Protein 3FED (pdb70)

Secondary structure (DSSP, 8-state):
-HHHHHHHH--HHHHHHHHHHHSSS---TTSHHHHHHHHHHHHHHHHHT-SEEEEEEEEEEEEE--TTS--EEEEE-TTS-EEEE---PPTT-TT---PPPS--TTPPPB--EE-EEE-TT--HHHHHHHHHTS----TTPEEEEE-BSB-HHHHHHHHHHTT-SEEEEE--HHHH--TT-PBTTTSSBPPTT----------TT--STT-TTS---TT-----GGG-TT--SS-EEEE-HHHHHHHHHTB-BSPPSSGGG--SSSS----BSSB------EEEEEB--EEEEEEEEEEEEEE--SSEEEEEEEEEEE---SSS-TTTTHHHHHHHHHHHHHHHHHHHTT---SEEEEEEEES-GGGTSHHHHHHHHHHHHHHHHHEEEEEE-S-SBS-SSEEEEEE-GGGHHHHHHHHTTSB--STT-TTSBHHHHHHHHSEETTEEEEE-EEPP-SSSTTHIIIIIT---EEEEEEE--TTT--SSS-TTTTSTT--HHHIIIII-TT-HHHHHHHHHHHHHHHHHHH-SS----HHHHHHHHHHHHHHHHHHHGGGHHHHHHHT---HHHHHHHHHHHHHHHHHHHHHTT--TT-HHHHHHHHHHHHHHHHHTB-TT-BTTBTT--BSSEEEETTEEEEEEESHHHHHHHTTGGG-S-HHHHHHHHHHHHHHHHHHHHHHHHHH---

Structure (mmCIF, N/CA/C/O backbone):
data_3FED
#
_entry.id   3FED
#
_cell.length_a   122.731
_cell.length_b   104.086
_cell.length_c   77.634
_cell.angle_alpha   90.00
_cell.angle_beta   108.19
_cell.angle_gamma   90.00
#
_symmetry.space_group_name_H-M   'C 1 2 1'
#
loop_
_entity.id
_entity.type
_entity.pdbx_description
1 polymer 'Glutamate carboxypeptidase III'
2 branched 2-acetamido-2-deoxy-beta-D-glucopyranose-(1-4)-2-acetamido-2-deoxy-beta-D-glucopyranose
3 non-polymer 2-acetamido-2-deoxy-beta-D-glucopyranose
4 non-polymer 'ZINC ION'
5 non-polymer 'CHLORIDE ION'
6 non-polymer 'CALCIUM ION'
7 non-polymer '(2S)-2-{[(S)-[(3S)-3-amino-3-carboxypropyl](hydroxy)phosphoryl]methyl}pentanedioic acid'
8 water water
#
loop_
_atom_site.group_PDB
_atom_site.id
_atom_site.type_symbol
_atom_site.label_atom_id
_atom_site.label_alt_id
_atom_site.label_comp_id
_atom_site.label_asym_id
_atom_site.label_entity_id
_atom_site.label_seq_id
_atom_site.pdbx_PDB_ins_code
_atom_site.Cartn_x
_atom_site.Cartn_y
_atom_site.Cartn_z
_atom_site.occupancy
_atom_site.B_iso_or_equiv
_atom_site.auth_seq_id
_atom_site.auth_comp_id
_atom_site.auth_asym_id
_atom_site.auth_atom_id
_atom_site.pdbx_PDB_model_num
ATOM 1 N N . SER A 1 13 ? 22.993 79.981 13.955 1.00 26.58 46 SER A N 1
ATOM 2 C CA . SER A 1 13 ? 21.749 79.340 13.431 1.00 22.22 46 SER A CA 1
ATOM 3 C C . SER A 1 13 ? 21.016 78.530 14.517 1.00 20.83 46 SER A C 1
ATOM 4 O O . SER A 1 13 ? 21.551 78.231 15.582 1.00 20.09 46 SER A O 1
ATOM 7 N N . ILE A 1 14 ? 19.764 78.199 14.245 1.00 19.59 47 ILE A N 1
ATOM 8 C CA . ILE A 1 14 ? 18.987 77.375 15.178 1.00 18.22 47 ILE A CA 1
ATOM 9 C C . ILE A 1 14 ? 19.661 75.984 15.280 1.00 16.67 47 ILE A C 1
ATOM 10 O O . ILE A 1 14 ? 19.746 75.385 16.373 1.00 15.99 47 ILE A O 1
ATOM 15 N N . ARG A 1 15 ? 20.158 75.446 14.154 1.00 16.32 48 ARG A N 1
ATOM 16 C CA . ARG A 1 15 ? 20.779 74.142 14.225 1.00 16.59 48 ARG A CA 1
ATOM 17 C C . ARG A 1 15 ? 22.000 74.204 15.156 1.00 15.50 48 ARG A C 1
ATOM 18 O O . ARG A 1 15 ? 22.247 73.257 15.929 1.00 15.79 48 ARG A O 1
ATOM 26 N N . TRP A 1 16 ? 22.796 75.276 15.081 1.00 16.41 49 TRP A N 1
ATOM 27 C CA . TRP A 1 16 ? 23.927 75.355 15.943 1.00 16.51 49 TRP A CA 1
ATOM 28 C C . TRP A 1 16 ? 23.497 75.458 17.409 1.00 16.41 49 TRP A C 1
ATOM 29 O O . TRP A 1 16 ? 24.162 74.885 18.297 1.00 17.41 49 TRP A O 1
ATOM 40 N N . LYS A 1 17 ? 22.425 76.200 17.696 1.00 16.09 50 LYS A N 1
ATOM 41 C CA . LYS A 1 17 ? 21.902 76.246 19.072 1.00 16.54 50 LYS A CA 1
ATOM 42 C C . LYS A 1 17 ? 21.470 74.849 19.560 1.00 15.50 50 LYS A C 1
ATOM 43 O O . LYS A 1 17 ? 21.727 74.481 20.720 1.00 17.13 50 LYS A O 1
ATOM 49 N N . LEU A 1 18 ? 20.829 74.083 18.697 1.00 13.66 51 LEU A N 1
ATOM 50 C CA . LEU A 1 18 ? 20.401 72.734 19.088 1.00 13.92 51 LEU A CA 1
ATOM 51 C C . LEU A 1 18 ? 21.634 71.871 19.441 1.00 13.73 51 LEU A C 1
ATOM 52 O O . LEU A 1 18 ? 21.654 71.188 20.469 1.00 14.73 51 LEU A O 1
ATOM 57 N N . VAL A 1 19 ? 22.623 71.870 18.561 1.00 13.52 52 VAL A N 1
ATOM 58 C CA . VAL A 1 19 ? 23.813 71.025 18.705 1.00 14.57 52 VAL A CA 1
ATOM 59 C C . VAL A 1 19 ? 24.665 71.474 19.898 1.00 15.29 52 VAL A C 1
ATOM 60 O O . VAL A 1 19 ? 25.103 70.642 20.720 1.00 15.31 52 VAL A O 1
ATOM 64 N N . SER A 1 20 ? 24.861 72.781 20.040 1.00 15.11 53 SER A N 1
ATOM 65 C CA A SER A 1 20 ? 25.784 73.261 21.069 0.70 14.93 53 SER A CA 1
ATOM 66 C CA B SER A 1 20 ? 25.765 73.296 21.067 0.30 15.16 53 SER A CA 1
ATOM 67 C C . SER A 1 20 ? 25.182 73.208 22.464 1.00 14.85 53 SER A C 1
ATOM 68 O O . SER A 1 20 ? 25.931 73.180 23.450 1.00 16.41 53 SER A O 1
ATOM 73 N N . GLU A 1 21 ? 23.854 73.119 22.570 1.00 14.25 54 GLU A N 1
ATOM 74 C CA A GLU A 1 21 ? 23.206 73.010 23.869 0.80 15.14 54 GLU A CA 1
ATOM 75 C CA B GLU A 1 21 ? 23.186 73.004 23.861 0.20 14.78 54 GLU A CA 1
ATOM 76 C C . GLU A 1 21 ? 23.394 71.619 24.468 1.00 14.62 54 GLU A C 1
ATOM 77 O O . GLU A 1 21 ? 23.355 71.458 25.693 1.00 15.02 54 GLU A O 1
ATOM 88 N N . MET A 1 22 ? 23.579 70.605 23.611 1.00 13.98 55 MET A N 1
ATOM 89 C CA . MET A 1 22 ? 23.785 69.246 24.104 1.00 13.17 55 MET A CA 1
ATOM 90 C C . MET A 1 22 ? 25.103 69.118 24.863 1.00 13.97 55 MET A C 1
ATOM 91 O O . MET A 1 22 ? 26.106 69.687 24.418 1.00 15.72 55 MET A O 1
ATOM 96 N N . LYS A 1 23 ? 25.124 68.379 25.985 1.00 13.21 56 LYS A N 1
ATOM 97 C CA . LYS A 1 23 ? 26.339 68.282 26.786 1.00 13.64 56 LYS A CA 1
ATOM 98 C C . LYS A 1 23 ? 26.677 66.839 27.105 1.00 12.73 56 LYS A C 1
ATOM 99 O O . LYS A 1 23 ? 25.799 66.050 27.483 1.00 13.43 56 LYS A O 1
ATOM 105 N N . ALA A 1 24 ? 27.969 66.512 27.014 1.00 13.33 57 ALA A N 1
ATOM 106 C CA . ALA A 1 24 ? 28.458 65.204 27.399 1.00 13.45 57 ALA A CA 1
ATOM 107 C C . ALA A 1 24 ? 28.041 64.863 28.827 1.00 13.30 57 ALA A C 1
ATOM 108 O O . ALA A 1 24 ? 27.659 63.723 29.100 1.00 14.07 57 ALA A O 1
ATOM 110 N N . GLU A 1 25 ? 28.158 65.829 29.760 1.00 13.86 58 GLU A N 1
ATOM 111 C CA . GLU A 1 25 ? 27.868 65.508 31.172 1.00 14.75 58 GLU A CA 1
ATOM 112 C C . GLU A 1 25 ? 26.407 65.145 31.356 1.00 14.45 58 GLU A C 1
ATOM 113 O O . GLU A 1 25 ? 26.078 64.356 32.244 1.00 14.63 58 GLU A O 1
ATOM 119 N N . ASN A 1 26 ? 25.512 65.737 30.544 1.00 13.81 59 ASN A N 1
ATOM 120 C CA . ASN A 1 26 ? 24.117 65.377 30.658 1.00 13.25 59 ASN A CA 1
ATOM 121 C C . ASN A 1 26 ? 23.838 63.980 30.144 1.00 12.16 59 ASN A C 1
ATOM 122 O O . ASN A 1 26 ? 23.024 63.256 30.737 1.00 13.26 59 ASN A O 1
ATOM 127 N N . ILE A 1 27 ? 24.469 63.590 29.024 1.00 12.04 60 ILE A N 1
ATOM 128 C CA . ILE A 1 27 ? 24.336 62.216 28.539 1.00 12.20 60 ILE A CA 1
ATOM 129 C C .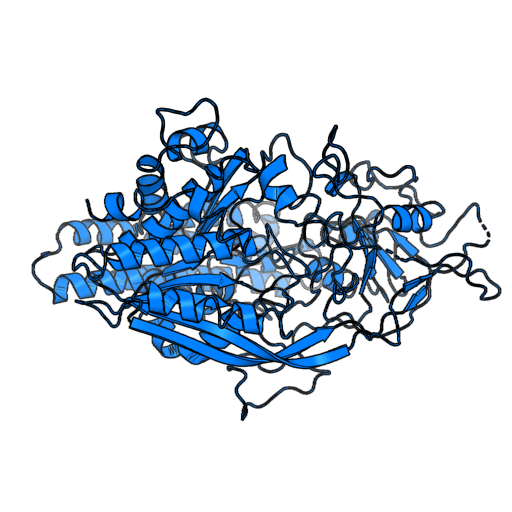 ILE A 1 27 ? 24.842 61.253 29.627 1.00 11.97 60 ILE A C 1
ATOM 130 O O . ILE A 1 27 ? 24.195 60.229 29.908 1.00 12.49 60 ILE A O 1
ATOM 135 N N . LYS A 1 28 ? 25.949 61.588 30.305 1.00 12.29 61 LYS A N 1
ATOM 136 C CA A LYS A 1 28 ? 26.498 60.712 31.308 0.70 12.29 61 LYS A CA 1
ATOM 137 C CA B LYS A 1 28 ? 26.510 60.722 31.336 0.30 12.59 61 LYS A CA 1
ATOM 138 C C . LYS A 1 28 ? 25.525 60.580 32.486 1.00 11.87 61 LYS A C 1
ATOM 139 O O . LYS A 1 28 ? 25.263 59.474 32.982 1.00 13.08 61 LYS A O 1
ATOM 150 N N . SER A 1 29 ? 24.937 61.684 32.910 1.00 12.69 62 SER A N 1
ATOM 151 C CA A SER A 1 29 ? 23.999 61.640 34.021 0.70 14.48 62 SER A CA 1
ATOM 152 C CA B SER A 1 29 ? 23.988 61.665 34.018 0.30 13.30 62 SER A CA 1
ATOM 153 C C . SER A 1 29 ? 22.751 60.844 33.673 1.00 12.99 62 SER A C 1
ATOM 154 O O . SER A 1 29 ? 22.237 60.059 34.480 1.00 12.80 62 SER A O 1
ATOM 159 N N . PHE A 1 30 ? 22.216 61.058 32.454 1.00 12.59 63 PHE A N 1
ATOM 160 C CA . PHE A 1 30 ? 21.071 60.220 32.043 1.00 11.90 63 PHE A CA 1
ATOM 161 C C . PHE A 1 30 ? 21.472 58.753 32.043 1.00 12.35 63 PHE A C 1
ATOM 162 O O . PHE A 1 30 ? 20.724 57.919 32.552 1.00 12.76 63 PHE A O 1
ATOM 170 N N . LEU A 1 31 ? 22.629 58.417 31.457 1.00 12.05 64 LEU A N 1
ATOM 171 C CA . LEU A 1 31 ? 22.993 57.004 31.344 1.00 11.66 64 LEU A CA 1
ATOM 172 C C . LEU A 1 31 ? 23.103 56.391 32.750 1.00 12.15 64 LEU A C 1
ATOM 173 O O . LEU A 1 31 ? 22.607 55.277 32.981 1.00 12.79 64 LEU A O 1
ATOM 178 N N . ARG A 1 32 ? 23.738 57.084 33.702 1.00 12.29 65 ARG A N 1
ATOM 179 C CA . ARG A 1 32 ? 23.877 56.494 35.024 1.00 12.74 65 ARG A CA 1
ATOM 180 C C . ARG A 1 32 ? 22.480 56.271 35.618 1.00 12.80 65 ARG A C 1
ATOM 181 O O . ARG A 1 32 ? 22.250 55.257 36.260 1.00 13.64 65 ARG A O 1
ATOM 189 N N . SER A 1 33 ? 21.551 57.217 35.403 1.00 13.21 66 SER A N 1
ATOM 190 C CA . SER A 1 33 ? 20.239 57.111 36.040 1.00 12.99 66 SER A CA 1
ATOM 191 C C . SER A 1 33 ? 19.382 55.985 35.484 1.00 14.00 66 SER A C 1
ATOM 192 O O . SER A 1 33 ? 18.467 55.562 36.154 1.00 15.61 66 SER A O 1
ATOM 195 N N A PHE A 1 34 ? 19.698 55.505 34.286 0.70 12.92 67 PHE A N 1
ATOM 196 N N B PHE A 1 34 ? 19.631 55.562 34.238 0.30 13.29 67 PHE A N 1
ATOM 197 C CA A PHE A 1 34 ? 18.851 54.508 33.618 0.70 13.16 67 PHE A CA 1
ATOM 198 C CA B PHE A 1 34 ? 18.820 54.516 33.564 0.30 13.04 67 PHE A CA 1
ATOM 199 C C A PHE A 1 34 ? 19.417 53.094 33.672 0.70 12.94 67 PHE A C 1
ATOM 200 C C B PHE A 1 34 ? 19.518 53.144 33.514 0.30 12.60 67 PHE A C 1
ATOM 201 O O A PHE A 1 34 ? 18.744 52.141 33.222 0.70 13.41 67 PHE A O 1
ATOM 202 O O B PHE A 1 34 ? 19.054 52.258 32.783 0.30 12.70 67 PHE A O 1
ATOM 217 N N . THR A 1 35 ? 20.613 52.957 34.262 1.00 12.28 68 THR A N 1
ATOM 218 C CA . THR A 1 35 ? 21.366 51.701 34.189 1.00 12.38 68 THR A CA 1
ATOM 219 C C . THR A 1 35 ? 21.616 51.097 35.579 1.00 13.64 68 THR A C 1
ATOM 220 O O . THR A 1 35 ? 22.458 50.194 35.711 1.00 15.15 68 THR A O 1
ATOM 224 N N . LYS A 1 36 ? 20.902 51.556 36.603 1.00 14.36 69 LYS A N 1
ATOM 225 C CA . LYS A 1 36 ? 21.137 50.978 37.943 1.00 14.35 69 LYS A CA 1
ATOM 226 C C . LYS A 1 36 ? 20.535 49.605 38.163 1.00 14.62 69 LYS A C 1
ATOM 227 O O . LYS A 1 36 ? 21.018 48.835 38.986 1.00 15.26 69 LYS A O 1
ATOM 233 N N . LEU A 1 37 ? 19.493 49.296 37.403 1.00 13.93 70 LEU A N 1
ATOM 234 C CA . LEU A 1 37 ? 18.731 48.059 37.584 1.00 14.68 70 LEU A CA 1
ATOM 235 C C . LEU A 1 37 ? 18.462 47.472 36.217 1.00 14.86 70 LEU A C 1
ATOM 236 O O . LEU A 1 37 ? 18.406 48.216 35.219 1.00 14.77 70 LEU A O 1
ATOM 241 N N . PRO A 1 38 ? 18.243 46.160 36.133 1.00 15.14 71 PRO A N 1
ATOM 242 C CA . PRO A 1 38 ? 17.822 45.569 34.845 1.00 15.81 71 PRO A CA 1
ATOM 243 C C . PRO A 1 38 ? 16.508 46.135 34.395 1.00 15.03 71 PRO A C 1
ATOM 244 O O . PRO A 1 38 ? 15.652 46.442 35.212 1.00 16.78 71 PRO A O 1
ATOM 248 N N . HIS A 1 39 ? 16.317 46.220 33.088 1.00 13.33 72 HIS A N 1
ATOM 249 C CA . HIS A 1 39 ? 15.071 46.762 32.535 1.00 13.32 72 HIS A CA 1
ATOM 250 C C . HIS A 1 39 ? 14.625 45.946 31.307 1.00 12.12 72 HIS A C 1
ATOM 251 O O . HIS A 1 39 ? 14.479 46.463 30.193 1.00 12.59 72 HIS A O 1
ATOM 258 N N . LEU A 1 40 ? 14.356 44.685 31.581 1.00 12.03 73 LEU A N 1
ATOM 259 C CA . LEU A 1 40 ? 13.843 43.705 30.613 1.00 11.42 73 LEU A CA 1
ATOM 260 C C . LEU A 1 40 ? 12.430 44.047 30.182 1.00 11.29 73 LEU A C 1
ATOM 261 O O . LEU A 1 40 ? 11.585 44.422 31.021 1.00 12.03 73 LEU A O 1
ATOM 266 N N . ALA A 1 41 ? 12.097 43.882 28.909 1.00 10.86 74 ALA A N 1
ATOM 267 C CA . ALA A 1 41 ? 10.750 44.141 28.466 1.00 11.43 74 ALA A CA 1
ATOM 268 C C . ALA A 1 41 ? 9.744 43.341 29.241 1.00 12.40 74 ALA A C 1
ATOM 269 O O . ALA A 1 41 ? 9.945 42.141 29.514 1.00 12.90 74 ALA A O 1
ATOM 271 N N . GLY A 1 42 ? 8.617 43.978 29.549 1.00 13.20 75 GLY A N 1
ATOM 272 C CA . GLY A 1 42 ? 7.493 43.343 30.209 1.00 14.62 75 GLY A CA 1
ATOM 273 C C . GLY A 1 42 ? 7.634 43.296 31.724 1.00 14.86 75 GLY A C 1
ATOM 274 O O . GLY A 1 42 ? 6.747 42.778 32.411 1.00 19.72 75 GLY A O 1
ATOM 275 N N . THR A 1 43 ? 8.717 43.844 32.278 1.00 13.46 76 THR A N 1
ATOM 276 C CA . THR A 1 43 ? 8.953 43.852 33.709 1.00 13.97 76 THR A CA 1
ATOM 277 C C . THR A 1 43 ? 8.635 45.207 34.297 1.00 13.28 76 THR A C 1
ATOM 278 O O . THR A 1 43 ? 8.581 46.231 33.617 1.00 13.85 76 THR A O 1
ATOM 282 N N . GLU A 1 44 ? 8.398 45.223 35.610 1.00 14.48 77 GLU A N 1
ATOM 283 C CA . GLU A 1 44 ? 8.037 46.463 36.280 1.00 14.51 77 GLU A CA 1
ATOM 284 C C . GLU A 1 44 ? 9.101 47.547 36.095 1.00 14.20 77 GLU A C 1
ATOM 285 O O . GLU A 1 44 ? 8.748 48.689 35.831 1.00 13.45 77 GLU A O 1
ATOM 291 N N . GLN A 1 45 ? 10.387 47.202 36.152 1.00 14.10 78 GLN A N 1
ATOM 292 C CA A GLN A 1 45 ? 11.390 48.260 36.030 0.70 13.26 78 GLN A CA 1
ATOM 293 C CA B GLN A 1 45 ? 11.448 48.172 35.988 0.30 13.28 78 GLN A CA 1
ATOM 294 C C . GLN A 1 45 ? 11.361 48.922 34.662 1.00 12.74 78 GLN A C 1
ATOM 295 O O . GLN A 1 45 ? 11.606 50.136 34.601 1.00 13.05 78 GLN A O 1
ATOM 306 N N . ASN A 1 46 ? 11.077 48.184 33.582 1.00 12.31 79 ASN A N 1
ATOM 307 C CA . ASN A 1 46 ? 11.058 48.861 32.297 1.00 12.15 79 ASN A CA 1
ATOM 308 C C . ASN A 1 46 ? 9.797 49.710 32.134 1.00 12.64 79 ASN A C 1
ATOM 309 O O . ASN A 1 46 ? 9.818 50.674 31.353 1.00 13.62 79 ASN A O 1
ATOM 314 N N . PHE A 1 47 ? 8.715 49.421 32.845 1.00 12.44 80 PHE A N 1
ATOM 315 C CA . PHE A 1 47 ? 7.558 50.323 32.904 1.00 12.24 80 PHE A CA 1
ATOM 316 C C . PHE A 1 47 ? 7.908 51.577 33.687 1.00 12.23 80 PHE A C 1
ATOM 317 O O . PHE A 1 47 ? 7.573 52.707 33.290 1.00 12.79 80 PHE A O 1
ATOM 325 N N . LEU A 1 48 ? 8.580 51.412 34.827 1.00 12.61 81 LEU A N 1
ATOM 326 C CA . LEU A 1 48 ? 9.006 52.590 35.575 1.00 12.74 81 LEU A CA 1
ATOM 327 C C . LEU A 1 48 ? 9.941 53.478 34.767 1.00 12.11 81 LEU A C 1
ATOM 328 O O . LEU A 1 48 ? 9.855 54.704 34.835 1.00 12.75 81 LEU A O 1
ATOM 333 N N . LEU A 1 49 ? 10.796 52.888 33.940 1.00 12.66 82 LEU A N 1
ATOM 334 C CA . LEU A 1 49 ? 11.658 53.701 33.109 1.00 11.74 82 LEU A CA 1
ATOM 335 C C . LEU A 1 49 ? 10.844 54.423 32.040 1.00 11.63 82 LEU A C 1
ATOM 336 O O . LEU A 1 49 ? 11.128 55.602 31.734 1.00 11.88 82 LEU A O 1
ATOM 345 N N . ALA A 1 50 ? 9.783 53.803 31.511 1.00 11.12 83 ALA A N 1
ATOM 346 C CA . ALA A 1 50 ? 8.904 54.525 30.586 1.00 11.22 83 ALA A CA 1
ATOM 347 C C . ALA A 1 50 ? 8.286 55.724 31.239 1.00 11.44 83 ALA A C 1
ATOM 348 O O . ALA A 1 50 ? 8.217 56.806 30.633 1.00 11.92 83 ALA A O 1
ATOM 350 N N A LYS A 1 51 ? 7.755 55.569 32.461 0.50 11.54 84 LYS A N 1
ATOM 351 N N B LYS A 1 51 ? 7.867 55.552 32.505 0.50 11.59 84 LYS A N 1
ATOM 352 C CA A LYS A 1 51 ? 7.080 56.723 33.086 0.50 10.85 84 LYS A CA 1
ATOM 353 C CA B LYS A 1 51 ? 7.316 56.672 33.280 0.50 11.21 84 LYS A CA 1
ATOM 354 C C A LYS A 1 51 ? 8.062 57.840 33.379 0.50 10.95 84 LYS A C 1
ATOM 355 C C B LYS A 1 51 ? 8.347 57.781 33.503 0.50 11.20 84 LYS A C 1
ATOM 356 O O A LYS A 1 51 ? 7.689 59.012 33.308 0.50 11.64 84 LYS A O 1
ATOM 357 O O B LYS A 1 51 ? 8.004 58.959 33.453 0.50 11.04 84 LYS A O 1
ATOM 368 N N A LYS A 1 52 ? 9.292 57.477 33.745 0.50 10.79 85 LYS A N 1
ATOM 369 N N B LYS A 1 52 ? 9.593 57.417 33.801 0.50 10.96 85 LYS A N 1
ATOM 370 C CA A LYS A 1 52 ? 10.357 58.451 33.969 0.50 10.91 85 LYS A CA 1
ATOM 371 C CA B LYS A 1 52 ? 10.641 58.426 33.971 0.50 11.06 85 LYS A CA 1
ATOM 372 C C A LYS A 1 52 ? 10.666 59.243 32.691 0.50 11.16 85 LYS A C 1
ATOM 373 C C B LYS A 1 52 ? 10.851 59.231 32.695 0.50 11.35 85 LYS A C 1
ATOM 374 O O A LYS A 1 52 ? 10.704 60.484 32.701 0.50 11.90 85 LYS A O 1
ATOM 375 O O B LYS A 1 52 ? 11.007 60.448 32.696 0.50 11.04 85 LYS A O 1
ATOM 386 N N . ILE A 1 53 ? 10.860 58.530 31.562 1.00 11.45 86 ILE A N 1
ATOM 387 C CA . ILE A 1 53 ? 11.067 59.208 30.269 1.00 11.59 86 ILE A CA 1
ATOM 388 C C . ILE A 1 53 ? 9.884 60.120 29.968 1.00 11.18 86 ILE A C 1
ATOM 389 O O . ILE A 1 53 ? 10.075 61.249 29.520 1.00 11.42 86 ILE A O 1
ATOM 394 N N . GLN A 1 54 ? 8.655 59.655 30.205 1.00 11.33 87 GLN A N 1
ATOM 395 C CA . GLN A 1 54 ? 7.476 60.476 29.959 1.00 11.34 87 GLN A CA 1
ATOM 396 C C . GLN A 1 54 ? 7.515 61.761 30.799 1.00 11.11 87 GLN A C 1
ATOM 397 O O . GLN A 1 54 ? 7.204 62.854 30.292 1.00 11.82 87 GLN A O 1
ATOM 403 N N . THR A 1 55 ? 7.803 61.609 32.101 1.00 11.39 88 THR A N 1
ATOM 404 C CA . THR A 1 55 ? 7.869 62.788 32.994 1.00 11.78 88 THR A CA 1
ATOM 405 C C . THR A 1 55 ? 8.913 63.773 32.463 1.00 11.23 88 THR A C 1
ATOM 406 O O . THR A 1 55 ? 8.689 64.994 32.429 1.00 11.48 88 THR A O 1
ATOM 410 N N . GLN A 1 56 ? 10.070 63.242 32.048 1.00 11.08 89 GLN A N 1
ATOM 411 C CA . GLN A 1 56 ? 11.106 64.117 31.518 1.00 10.72 89 GLN A CA 1
ATOM 412 C C . GLN A 1 56 ? 10.670 64.835 30.248 1.00 10.70 89 GLN A C 1
ATOM 413 O O . GLN A 1 56 ? 10.905 66.042 30.110 1.00 11.23 89 GLN A O 1
ATOM 419 N N . TRP A 1 57 ? 10.023 64.139 29.300 1.00 10.88 90 TRP A N 1
ATOM 420 C CA . TRP A 1 57 ? 9.566 64.831 28.092 1.00 10.54 90 TRP A CA 1
ATOM 421 C C . TRP A 1 57 ? 8.573 65.922 28.404 1.00 10.92 90 TRP A C 1
ATOM 422 O O . TRP A 1 57 ? 8.606 66.986 27.765 1.00 11.70 90 TRP A O 1
ATOM 433 N N . LYS A 1 58 ? 7.698 65.710 29.375 1.00 11.80 91 LYS A N 1
ATOM 434 C CA . LYS A 1 58 ? 6.775 66.784 29.741 1.00 12.49 91 LYS A CA 1
ATOM 435 C C . LYS A 1 58 ? 7.541 67.971 30.315 1.00 11.97 91 LYS A C 1
ATOM 436 O O . LYS A 1 58 ? 7.242 69.129 29.979 1.00 14.00 91 LYS A O 1
ATOM 442 N N . LYS A 1 59 ? 8.534 67.714 31.164 1.00 12.36 92 LYS A N 1
ATOM 443 C CA . LYS A 1 59 ? 9.356 68.816 31.731 1.00 13.86 92 LYS A CA 1
ATOM 444 C C . LYS A 1 59 ? 10.082 69.575 30.649 1.00 13.54 92 LYS A C 1
ATOM 445 O O . LYS A 1 59 ? 10.267 70.800 30.707 1.00 15.91 92 LYS A O 1
ATOM 451 N N . PHE A 1 60 ? 10.586 68.848 29.643 1.00 13.26 93 PHE A N 1
ATOM 452 C CA . PHE A 1 60 ? 11.303 69.483 28.531 1.00 13.75 93 PHE A CA 1
ATOM 453 C C . PHE A 1 60 ? 10.418 70.413 27.708 1.00 15.12 93 PHE A C 1
ATOM 454 O O . PHE A 1 60 ? 10.959 71.258 26.997 1.00 18.01 93 PHE A O 1
ATOM 462 N N . GLY A 1 61 ? 9.100 70.203 27.736 1.00 14.58 94 GLY A N 1
ATOM 463 C CA . GLY A 1 61 ? 8.148 71.058 27.066 1.00 15.94 94 GLY A CA 1
ATOM 464 C C . GLY A 1 61 ? 7.590 70.432 25.798 1.00 14.94 94 GLY A C 1
ATOM 465 O O . GLY A 1 61 ? 7.029 71.159 24.943 1.00 15.78 94 GLY A O 1
ATOM 466 N N . LEU A 1 62 ? 7.702 69.116 25.641 1.00 14.49 95 LEU A N 1
ATOM 467 C CA . LEU A 1 62 ? 7.014 68.512 24.477 1.00 13.97 95 LEU A CA 1
ATOM 468 C C . LEU A 1 62 ? 5.511 68.755 24.548 1.00 14.35 95 LEU A C 1
ATOM 469 O O . LEU A 1 62 ? 4.935 68.885 25.647 1.00 15.05 95 LEU A O 1
ATOM 478 N N . ASP A 1 63 ? 4.845 68.770 23.402 1.00 13.68 96 ASP A N 1
ATOM 479 C CA . ASP A 1 63 ? 3.409 68.997 23.383 1.00 15.07 96 ASP A CA 1
ATOM 480 C C . ASP A 1 63 ? 2.617 67.838 23.955 1.00 14.83 96 ASP A C 1
ATOM 481 O O . ASP A 1 63 ? 1.529 68.039 24.491 1.00 17.20 96 ASP A O 1
ATOM 486 N N . SER A 1 64 ? 3.147 66.618 23.839 1.00 14.08 97 SER A N 1
ATOM 487 C CA . SER A 1 64 ? 2.503 65.435 24.364 1.00 13.93 97 SER A CA 1
ATOM 488 C C . SER A 1 64 ? 3.566 64.433 24.701 1.00 12.97 97 SER A C 1
ATOM 489 O O . SER A 1 64 ? 4.664 64.472 24.132 1.00 13.35 97 SER A O 1
ATOM 492 N N . ALA A 1 65 ? 3.204 63.527 25.595 1.00 12.93 98 ALA A N 1
ATOM 493 C CA . ALA A 1 65 ? 4.074 62.387 25.952 1.00 12.18 98 ALA A CA 1
ATOM 494 C C . ALA A 1 65 ? 3.185 61.350 26.586 1.00 12.35 98 ALA A C 1
ATOM 495 O O . ALA A 1 65 ? 2.723 61.530 27.727 1.00 13.63 98 ALA A O 1
ATOM 497 N N . LYS A 1 66 ? 2.842 60.309 25.810 1.00 12.04 99 LYS A N 1
ATOM 498 C CA . LYS A 1 66 ? 1.825 59.331 26.224 1.00 12.42 99 LYS A CA 1
ATOM 499 C C . LYS A 1 66 ? 2.397 57.933 26.228 1.00 12.00 99 LYS A C 1
ATOM 500 O O . LYS A 1 66 ? 3.286 57.623 25.454 1.00 13.38 99 LYS A O 1
ATOM 510 N N . LEU A 1 67 ? 1.922 57.080 27.116 1.00 12.11 100 LEU A N 1
ATOM 511 C CA . LEU A 1 67 ? 2.243 55.674 27.038 1.00 12.34 100 LEU A CA 1
ATOM 512 C C . LEU A 1 67 ? 1.256 54.997 26.105 1.00 13.18 100 LEU A C 1
ATOM 513 O O . LEU A 1 67 ? 0.040 55.198 26.226 1.00 16.93 100 LEU A O 1
ATOM 522 N N . VAL A 1 68 ? 1.779 54.183 25.197 1.00 12.13 101 VAL A N 1
ATOM 523 C CA . VAL A 1 68 ? 0.925 53.456 24.212 1.00 12.68 101 VAL A CA 1
ATOM 524 C C . VAL A 1 68 ? 1.260 52.002 24.404 1.00 12.17 101 VAL A C 1
ATOM 525 O O . VAL A 1 68 ? 2.432 51.604 24.274 1.00 14.04 101 VAL A O 1
ATOM 529 N N . HIS A 1 69 ? 0.279 51.183 24.805 1.00 12.20 102 HIS A N 1
ATOM 530 C CA . HIS A 1 69 ? 0.567 49.783 25.157 1.00 12.17 102 HIS A CA 1
ATOM 531 C C . HIS A 1 69 ? 0.049 48.800 24.132 1.00 11.83 102 HIS A C 1
ATOM 532 O O . HIS A 1 69 ? -0.881 49.085 23.349 1.00 12.57 102 HIS A O 1
ATOM 539 N N . TYR A 1 70 ? 0.685 47.616 24.130 1.00 11.70 103 TYR A N 1
ATOM 540 C CA . TYR A 1 70 ? 0.233 46.480 23.329 1.00 11.50 103 TYR A CA 1
ATOM 541 C C . TYR A 1 70 ? 0.409 45.243 24.177 1.00 11.31 103 TYR A C 1
ATOM 542 O O . TYR A 1 70 ? 1.188 45.242 25.129 1.00 12.26 103 TYR A O 1
ATOM 551 N N . ASP A 1 71 ? -0.305 44.168 23.846 1.00 11.19 104 ASP A N 1
ATOM 552 C CA . ASP A 1 71 ? -0.164 42.861 24.596 1.00 11.39 104 ASP A CA 1
ATOM 553 C C . ASP A 1 71 ? 0.403 41.850 23.619 1.00 9.88 104 ASP A C 1
ATOM 554 O O . ASP A 1 71 ? -0.317 41.432 22.700 1.00 11.03 104 ASP A O 1
ATOM 559 N N . VAL A 1 72 ? 1.687 41.512 23.783 1.00 10.74 105 VAL A N 1
ATOM 560 C CA . VAL A 1 72 ? 2.408 40.761 22.756 1.00 9.71 105 VAL A CA 1
ATOM 561 C C . VAL A 1 72 ? 3.013 39.504 23.387 1.00 10.14 105 VAL A C 1
ATOM 562 O O . VAL A 1 72 ? 3.170 39.433 24.605 1.00 11.09 105 VAL A O 1
ATOM 566 N N . LEU A 1 73 ? 3.321 38.529 22.534 1.00 10.24 106 LEU A N 1
ATOM 567 C CA . LEU A 1 73 ? 3.950 37.308 23.075 1.00 11.00 106 LEU A CA 1
ATOM 568 C C . LEU A 1 73 ? 5.417 37.578 23.452 1.00 11.04 106 LEU A C 1
ATOM 569 O O . LEU A 1 73 ? 6.200 37.949 22.584 1.00 11.64 106 LEU A O 1
ATOM 574 N N . LEU A 1 74 ? 5.773 37.382 24.736 1.00 11.09 107 LEU A N 1
ATOM 575 C CA . LEU A 1 74 ? 7.146 37.427 25.200 1.00 10.86 107 LEU A CA 1
ATOM 576 C C . LEU A 1 74 ? 7.548 36.049 25.702 1.00 10.78 107 LEU A C 1
ATOM 577 O O . LEU A 1 74 ? 6.723 35.143 25.735 1.00 13.02 107 LEU A O 1
ATOM 582 N N . SER A 1 75 ? 8.782 35.898 26.109 1.00 11.74 108 SER A N 1
ATOM 583 C CA . SER A 1 75 ? 9.322 34.579 26.492 1.00 10.95 108 SER A CA 1
ATOM 584 C C . SER A 1 75 ? 10.303 34.773 27.620 1.00 11.14 108 SER A C 1
ATOM 585 O O . SER A 1 75 ? 11.141 35.668 27.508 1.00 12.08 108 SER A O 1
ATOM 588 N N . TYR A 1 76 ? 10.222 33.942 28.676 1.00 11.52 109 TYR A N 1
ATOM 589 C CA . TYR A 1 76 ? 11.094 34.080 29.823 1.00 11.80 109 TYR A CA 1
ATOM 590 C C . TYR A 1 76 ? 11.439 32.695 30.348 1.00 12.32 109 TYR A C 1
ATOM 591 O O . TYR A 1 76 ? 10.656 31.777 30.201 1.00 12.96 109 TYR A O 1
ATOM 600 N N . PRO A 1 77 ? 12.577 32.554 31.046 1.00 12.09 110 PRO A N 1
ATOM 601 C CA . PRO A 1 77 ? 12.843 31.241 31.671 1.00 13.13 110 PRO A CA 1
ATOM 602 C C . PRO A 1 77 ? 11.822 30.960 32.759 1.00 14.27 110 PRO A C 1
ATOM 603 O O . PRO A 1 77 ? 11.247 31.879 33.354 1.00 15.71 110 PRO A O 1
ATOM 607 N N . ASN A 1 78 ? 11.632 29.679 33.030 1.00 14.78 111 ASN A N 1
ATOM 608 C CA . ASN A 1 78 ? 10.793 29.244 34.139 1.00 16.10 111 ASN A CA 1
ATOM 609 C C . ASN A 1 78 ? 11.627 29.186 35.387 1.00 18.75 111 ASN A C 1
ATOM 610 O O . ASN A 1 78 ? 12.584 28.431 35.452 1.00 19.26 111 ASN A O 1
ATOM 615 N N A GLU A 1 79 ? 11.307 29.992 36.406 0.50 21.08 112 GLU A N 1
ATOM 616 N N B GLU A 1 79 ? 11.186 29.960 36.383 0.50 20.98 112 GLU A N 1
ATOM 617 C CA A GLU A 1 79 ? 12.152 30.031 37.623 0.50 23.98 112 GLU A CA 1
ATOM 618 C CA B GLU A 1 79 ? 11.914 30.173 37.627 0.50 24.22 112 GLU A CA 1
ATOM 619 C C A GLU A 1 79 ? 12.223 28.673 38.312 0.50 24.30 112 GLU A C 1
ATOM 620 C C B GLU A 1 79 ? 11.962 28.916 38.504 0.50 24.45 112 GLU A C 1
ATOM 621 O O A GLU A 1 79 ? 13.220 28.329 38.968 0.50 24.93 112 GLU A O 1
ATOM 622 O O B GLU A 1 79 ? 12.729 28.889 39.472 0.50 26.24 112 GLU A O 1
ATOM 633 N N . THR A 1 80 ? 11.169 27.885 38.173 1.00 23.79 113 THR A N 1
ATOM 634 C CA . THR A 1 80 ? 11.168 26.600 38.913 1.00 25.78 113 THR A CA 1
ATOM 635 C C . THR A 1 80 ? 11.460 25.373 38.023 1.00 25.14 113 THR A C 1
ATOM 636 O O . THR A 1 80 ? 11.311 24.212 38.413 1.00 27.43 113 THR A O 1
ATOM 640 N N . ASN A 1 81 ? 11.917 25.624 36.796 1.00 22.82 114 ASN A N 1
ATOM 641 C CA . ASN A 1 81 ? 12.375 24.523 35.925 1.00 21.15 114 ASN A CA 1
ATOM 642 C C . ASN A 1 81 ? 13.534 25.087 35.087 1.00 20.18 114 ASN A C 1
ATOM 643 O O . ASN A 1 81 ? 13.330 25.471 33.937 1.00 21.22 114 ASN A O 1
ATOM 648 N N . ALA A 1 82 ? 14.714 25.209 35.691 1.00 19.75 115 ALA A N 1
ATOM 649 C CA . ALA A 1 82 ? 15.831 25.912 35.070 1.00 19.51 115 ALA A CA 1
ATOM 650 C C . ALA A 1 82 ? 16.370 25.179 33.850 1.00 17.32 115 ALA A C 1
ATOM 651 O O . ALA A 1 82 ? 16.379 23.956 33.791 1.00 17.94 115 ALA A O 1
ATOM 653 N N . ASN A 1 83 ? 16.850 25.955 32.886 1.00 15.53 116 ASN A N 1
ATOM 654 C CA . ASN A 1 83 ? 17.459 25.408 31.675 1.00 14.86 116 ASN A CA 1
ATOM 655 C C . ASN A 1 83 ? 18.882 24.944 31.913 1.00 15.93 116 ASN A C 1
ATOM 656 O O . ASN A 1 83 ? 19.607 25.560 32.703 1.00 17.62 116 ASN A O 1
ATOM 661 N N . TYR A 1 84 ? 19.319 23.912 31.184 1.00 14.39 117 TYR A N 1
ATOM 662 C CA . TYR A 1 84 ? 20.733 23.495 31.236 1.00 15.21 117 TYR A CA 1
ATOM 663 C C . TYR A 1 84 ? 21.041 22.583 30.088 1.00 14.15 117 TYR A C 1
ATOM 664 O O . TYR A 1 84 ? 20.150 22.112 29.375 1.00 14.48 117 TYR A O 1
ATOM 673 N N . ILE A 1 85 ? 22.338 22.356 29.888 1.00 14.17 118 ILE A N 1
ATOM 674 C CA . ILE A 1 85 ? 22.830 21.347 28.947 1.00 13.33 118 ILE A CA 1
ATOM 675 C C . ILE A 1 85 ? 23.616 20.375 29.814 1.00 13.22 118 ILE A C 1
ATOM 676 O O . ILE A 1 85 ? 24.304 20.812 30.769 1.00 14.11 118 ILE A O 1
ATOM 683 N N . SER A 1 86 ? 23.563 19.083 29.478 1.00 12.93 119 SER A N 1
ATOM 684 C CA . SER A 1 86 ? 24.370 18.116 30.240 1.00 12.19 119 SER A CA 1
ATOM 685 C C . SER A 1 86 ? 25.033 17.157 29.302 1.00 12.63 119 SER A C 1
ATOM 686 O O . SER A 1 86 ? 24.681 17.022 28.119 1.00 13.03 119 SER A O 1
ATOM 689 N N . ILE A 1 87 ? 26.017 16.461 29.861 1.00 12.18 120 ILE A N 1
ATOM 690 C CA . ILE A 1 87 ? 26.648 15.311 29.182 1.00 12.48 120 ILE A CA 1
ATOM 691 C C . ILE A 1 87 ? 26.341 14.095 30.058 1.00 13.29 120 ILE A C 1
ATOM 692 O O . ILE A 1 87 ? 26.513 14.177 31.281 1.00 13.52 120 ILE A O 1
ATOM 697 N N . VAL A 1 88 ? 25.855 13.033 29.415 1.00 12.99 121 VAL A N 1
ATOM 698 C CA . VAL A 1 88 ? 25.545 11.808 30.154 1.00 14.14 121 VAL A CA 1
ATOM 699 C C . VAL A 1 88 ? 26.407 10.679 29.604 1.00 13.78 121 VAL A C 1
ATOM 700 O O . VAL A 1 88 ? 26.866 10.683 28.444 1.00 15.02 121 VAL A O 1
ATOM 707 N N . ASP A 1 89 ? 26.641 9.674 30.452 1.00 13.94 122 ASP A N 1
ATOM 708 C CA . ASP A 1 89 ? 27.387 8.476 30.063 1.00 15.11 122 ASP A CA 1
ATOM 709 C C . ASP A 1 89 ? 26.406 7.434 29.539 1.00 15.66 122 ASP A C 1
ATOM 710 O O . ASP A 1 89 ? 25.213 7.700 29.423 1.00 17.74 122 ASP A O 1
ATOM 715 N N . GLU A 1 90 ? 26.893 6.243 29.243 1.00 17.77 123 GLU A N 1
ATOM 716 C CA . GLU A 1 90 ? 25.992 5.252 28.661 1.00 20.09 123 GLU A CA 1
ATOM 717 C C . GLU A 1 90 ? 25.041 4.646 29.689 1.00 20.87 123 GLU A C 1
ATOM 718 O O . GLU A 1 90 ? 24.139 3.889 29.333 1.00 23.49 123 GLU A O 1
ATOM 724 N N . HIS A 1 91 ? 25.241 4.978 30.955 1.00 19.38 124 HIS A N 1
ATOM 725 C CA . HIS A 1 91 ? 24.393 4.482 32.043 1.00 20.35 124 HIS A CA 1
ATOM 726 C C . HIS A 1 91 ? 23.412 5.521 32.476 1.00 21.07 124 HIS A C 1
ATOM 727 O O . HIS A 1 91 ? 22.816 5.398 33.566 1.00 22.51 124 HIS A O 1
ATOM 734 N N . GLU A 1 92 ? 23.282 6.580 31.668 1.00 21.57 125 GLU A N 1
ATOM 735 C CA . GLU A 1 92 ? 22.398 7.719 31.952 1.00 22.22 125 GLU A CA 1
ATOM 736 C C . GLU A 1 92 ? 22.817 8.622 33.118 1.00 20.97 125 GLU A C 1
ATOM 737 O O . GLU A 1 92 ? 22.042 9.472 33.613 1.00 23.60 125 GLU A O 1
ATOM 743 N N . THR A 1 93 ? 24.040 8.471 33.563 1.00 17.44 126 THR A N 1
ATOM 744 C CA . THR A 1 93 ? 24.525 9.300 34.658 1.00 16.75 126 THR A CA 1
ATOM 745 C C . THR A 1 93 ? 24.995 10.650 34.104 1.00 15.84 126 THR A C 1
ATOM 746 O O . THR A 1 93 ? 25.731 10.707 33.127 1.00 16.03 126 THR A O 1
ATOM 750 N N . GLU A 1 94 ? 24.556 11.731 34.726 1.00 15.87 127 GLU A N 1
ATOM 751 C CA . GLU A 1 94 ? 25.020 13.051 34.384 1.00 15.14 127 GLU A CA 1
ATOM 752 C C . GLU A 1 94 ? 26.444 13.244 34.822 1.00 15.04 127 GLU A C 1
ATOM 753 O O . GLU A 1 94 ? 26.747 13.193 36.038 1.00 17.20 127 GLU A O 1
ATOM 764 N N . ILE A 1 95 ? 27.331 13.536 33.869 1.00 14.01 128 ILE A N 1
ATOM 765 C CA . ILE A 1 95 ? 28.733 13.713 34.146 1.00 14.82 128 ILE A CA 1
ATOM 766 C C . ILE A 1 95 ? 29.092 15.188 34.220 1.00 15.04 128 ILE A C 1
ATOM 767 O O . ILE A 1 95 ? 30.048 15.560 34.904 1.00 17.76 128 ILE A O 1
ATOM 772 N N . PHE A 1 96 ? 28.360 16.043 33.490 1.00 13.88 129 PHE A N 1
ATOM 773 C CA . PHE A 1 96 ? 28.638 17.447 33.445 1.00 14.71 129 PHE A CA 1
ATOM 774 C C . PHE A 1 96 ? 27.300 18.126 33.217 1.00 13.33 129 PHE A C 1
ATOM 775 O O . PHE A 1 96 ? 26.471 17.610 32.473 1.00 14.20 129 PHE A O 1
ATOM 783 N N A LYS A 1 97 ? 27.193 19.309 33.798 0.60 14.12 130 LYS A N 1
ATOM 784 N N B LYS A 1 97 ? 27.036 19.234 33.889 0.40 13.87 130 LYS A N 1
ATOM 785 C CA A LYS A 1 97 ? 26.054 20.212 33.591 0.60 15.24 130 LYS A CA 1
ATOM 786 C CA B LYS A 1 97 ? 25.736 19.932 33.719 0.40 14.86 130 LYS A CA 1
ATOM 787 C C A LYS A 1 97 ? 26.570 21.658 33.437 0.60 15.34 130 LYS A C 1
ATOM 788 C C B LYS A 1 97 ? 25.961 21.422 33.963 0.40 15.34 130 LYS A C 1
ATOM 789 O O A LYS A 1 97 ? 27.437 22.135 34.208 0.60 14.85 130 LYS A O 1
ATOM 790 O O B LYS A 1 97 ? 26.642 21.792 34.920 0.40 17.06 130 LYS A O 1
ATOM 801 N N A THR A 1 98 ? 26.036 22.355 32.441 0.60 15.51 131 THR A N 1
ATOM 802 N N B THR A 1 98 ? 25.456 22.285 33.087 0.40 16.00 131 THR A N 1
ATOM 803 C CA A THR A 1 98 ? 26.352 23.769 32.222 0.60 17.17 131 THR A CA 1
ATOM 804 C CA B THR A 1 98 ? 25.748 23.694 33.238 0.40 17.85 131 THR A CA 1
ATOM 805 C C A THR A 1 98 ? 25.610 24.614 33.247 0.60 20.19 131 THR A C 1
ATOM 806 C C B THR A 1 98 ? 24.971 24.222 34.445 0.40 19.32 131 THR A C 1
ATOM 807 O O A THR A 1 98 ? 24.585 24.180 33.787 0.60 21.08 131 THR A O 1
ATOM 808 O O B THR A 1 98 ? 24.044 23.592 34.929 0.40 19.99 131 THR A O 1
ATOM 815 N N A SER A 1 99 ? 26.144 25.803 33.538 0.60 22.65 132 SER A N 1
ATOM 816 N N B SER A 1 99 ? 25.306 25.405 34.915 0.40 21.37 132 SER A N 1
ATOM 817 C CA A SER A 1 99 ? 25.717 26.581 34.723 0.60 25.63 132 SER A CA 1
ATOM 818 C CA B SER A 1 99 ? 24.308 26.107 35.719 0.40 23.76 132 SER A CA 1
ATOM 819 C C A SER A 1 99 ? 25.978 28.060 34.530 0.60 26.65 132 SER A C 1
ATOM 820 C C B SER A 1 99 ? 23.968 27.489 35.193 0.40 23.44 132 SER A C 1
ATOM 821 O O A SER A 1 99 ? 26.619 28.464 33.558 0.60 27.13 132 SER A O 1
ATOM 822 O O B SER A 1 99 ? 24.876 28.268 34.926 0.40 26.45 132 SER A O 1
ATOM 827 N N . PRO A 1 103 ? 27.176 35.636 40.022 1.00 36.02 136 PRO A N 1
ATOM 828 C CA . PRO A 1 103 ? 26.715 36.768 40.791 1.00 34.69 136 PRO A CA 1
ATOM 829 C C . PRO A 1 103 ? 26.628 37.991 39.900 1.00 33.18 136 PRO A C 1
ATOM 830 O O . PRO A 1 103 ? 27.254 38.021 38.837 1.00 33.30 136 PRO A O 1
ATOM 834 N N . PRO A 1 104 ? 25.859 38.995 40.329 1.00 31.94 137 PRO A N 1
ATOM 835 C CA . PRO A 1 104 ? 25.859 40.245 39.584 1.00 30.15 137 PRO A CA 1
ATOM 836 C C . PRO A 1 104 ? 27.264 40.872 39.538 1.00 28.65 137 PRO A C 1
ATOM 837 O O . PRO A 1 104 ? 28.133 40.508 40.358 1.00 29.42 137 PRO A O 1
ATOM 841 N N . PRO A 1 105 ? 27.516 41.814 38.603 1.00 26.18 138 PRO A N 1
ATOM 842 C CA . PRO A 1 105 ? 28.833 42.490 38.530 1.00 24.67 138 PRO A CA 1
ATOM 843 C C . PRO A 1 105 ? 29.134 43.264 39.818 1.00 24.87 138 PRO A C 1
ATOM 844 O O . PRO A 1 105 ? 28.220 43.609 40.560 1.00 23.96 138 PRO A O 1
ATOM 848 N N . ASP A 1 106 ? 30.415 43.531 40.077 1.00 25.75 139 ASP A N 1
ATOM 849 C CA . ASP A 1 106 ? 30.805 44.280 41.268 1.00 25.78 139 ASP A CA 1
ATOM 850 C C . ASP A 1 106 ? 30.046 45.593 41.380 1.00 24.48 139 ASP A C 1
ATOM 851 O O . ASP A 1 106 ? 29.933 46.331 40.387 1.00 25.01 139 ASP A O 1
ATOM 856 N N . GLY A 1 107 ? 29.469 45.868 42.554 1.00 23.64 140 GLY A N 1
ATOM 857 C CA . GLY A 1 107 ? 28.650 47.052 42.748 1.00 23.56 140 GLY A CA 1
ATOM 858 C C . GLY A 1 107 ? 27.159 46.763 42.683 1.00 22.65 140 GLY A C 1
ATOM 859 O O . GLY A 1 107 ? 26.326 47.577 43.118 1.00 24.86 140 GLY A O 1
ATOM 860 N N . TYR A 1 108 ? 26.804 45.614 42.115 1.00 21.51 141 TYR A N 1
ATOM 861 C CA . TYR A 1 108 ? 25.392 45.291 41.874 1.00 21.45 141 TYR A CA 1
ATOM 862 C C . TYR A 1 108 ? 24.989 44.034 42.644 1.00 23.29 141 TYR A C 1
ATOM 863 O O . TYR A 1 108 ? 24.112 43.300 42.244 1.00 23.28 141 TYR A O 1
ATOM 872 N N . GLU A 1 109 ? 25.659 43.792 43.766 1.00 25.54 142 GLU A N 1
ATOM 873 C CA . GLU A 1 109 ? 25.490 42.520 44.486 1.00 26.36 142 GLU A CA 1
ATOM 874 C C . GLU A 1 109 ? 24.075 42.373 45.011 1.00 26.56 142 GLU A C 1
ATOM 875 O O . GLU A 1 109 ? 23.596 41.242 45.173 1.00 28.75 142 GLU A O 1
ATOM 881 N N . ASN A 1 110 ? 23.392 43.489 45.261 1.00 26.68 143 ASN A N 1
ATOM 882 C CA . ASN A 1 110 ? 22.029 43.406 45.767 1.00 26.77 143 ASN A CA 1
ATOM 883 C C . ASN A 1 110 ? 20.926 43.350 44.710 1.00 24.92 143 ASN A C 1
ATOM 884 O O . ASN A 1 110 ? 19.751 43.384 45.061 1.00 25.09 143 ASN A O 1
ATOM 889 N N . VAL A 1 111 ? 21.302 43.259 43.432 1.00 22.65 144 VAL A N 1
ATOM 890 C CA . VAL A 1 111 ? 20.292 43.178 42.358 1.00 21.86 144 VAL A CA 1
ATOM 891 C C . VAL A 1 111 ? 19.821 41.731 42.254 1.00 22.56 144 VAL A C 1
ATOM 892 O O . VAL A 1 111 ? 20.623 40.837 42.044 1.00 24.53 144 VAL A O 1
ATOM 896 N N A THR A 1 112 ? 18.509 41.538 42.338 0.50 23.82 145 THR A N 1
ATOM 897 N N B THR A 1 112 ? 18.512 41.486 42.383 0.50 23.63 145 THR A N 1
ATOM 898 C CA A THR A 1 112 ? 17.952 40.209 42.533 0.50 24.32 145 THR A CA 1
ATOM 899 C CA B THR A 1 112 ? 18.011 40.102 42.535 0.50 23.86 145 THR A CA 1
ATOM 900 C C A THR A 1 112 ? 17.434 39.538 41.267 0.50 23.99 145 THR A C 1
ATOM 901 C C B THR A 1 112 ? 17.106 39.587 41.417 0.50 24.01 145 THR A C 1
ATOM 902 O O A THR A 1 112 ? 17.454 38.296 41.151 0.50 24.72 145 THR A O 1
ATOM 903 O O B THR A 1 112 ? 16.532 38.494 41.546 0.50 24.62 145 THR A O 1
ATOM 910 N N . ASN A 1 113 ? 16.939 40.370 40.356 1.00 22.65 146 ASN A N 1
ATOM 911 C CA . ASN A 1 113 ? 16.118 39.909 39.220 1.00 21.92 146 ASN A CA 1
ATOM 912 C C . ASN A 1 113 ? 16.840 39.980 37.881 1.00 20.67 146 ASN A C 1
ATOM 913 O O . ASN A 1 113 ? 16.236 40.322 36.847 1.00 21.38 146 ASN A O 1
ATOM 918 N N . ILE A 1 114 ? 18.111 39.687 37.866 1.00 18.01 147 ILE A N 1
ATOM 919 C CA . ILE A 1 114 ? 18.818 39.504 36.581 1.00 16.07 147 ILE A CA 1
ATOM 920 C C . ILE A 1 114 ? 18.294 38.219 35.932 1.00 16.18 147 ILE A C 1
ATOM 921 O O . ILE A 1 114 ? 18.280 37.165 36.556 1.00 16.77 147 ILE A O 1
ATOM 926 N N . VAL A 1 115 ? 17.863 38.306 34.674 1.00 14.23 148 VAL A N 1
ATOM 927 C CA . VAL A 1 115 ? 17.316 37.125 34.007 1.00 14.25 148 VAL A CA 1
ATOM 928 C C . VAL A 1 115 ? 18.517 36.207 33.672 1.00 14.94 148 VAL A C 1
ATOM 929 O O . VAL A 1 115 ? 19.539 36.683 33.162 1.00 15.63 148 VAL A O 1
ATOM 933 N N . PRO A 1 116 ? 18.418 34.912 33.963 1.00 14.91 149 PRO A N 1
ATOM 934 C CA . PRO A 1 116 ? 19.557 34.057 33.581 1.00 16.41 149 PRO A CA 1
ATOM 935 C C . PRO A 1 116 ? 19.700 33.939 32.063 1.00 14.56 149 PRO A C 1
ATOM 936 O O . PRO A 1 116 ? 18.762 34.261 31.301 1.00 14.62 149 PRO A O 1
ATOM 940 N N . PRO A 1 117 ? 20.859 33.480 31.599 1.00 15.33 150 PRO A N 1
ATOM 941 C CA . PRO A 1 117 ? 20.996 33.381 30.139 1.00 14.60 150 PRO A CA 1
ATOM 942 C C . PRO A 1 117 ? 19.985 32.399 29.550 1.00 13.51 150 PRO A C 1
ATOM 943 O O . PRO A 1 117 ? 19.713 31.335 30.126 1.00 14.95 150 PRO A O 1
ATOM 947 N N . TYR A 1 118 ? 19.418 32.787 28.412 1.00 11.85 151 TYR A N 1
ATOM 948 C CA . TYR A 1 118 ? 18.470 31.944 27.702 1.00 11.26 151 TYR A CA 1
ATOM 949 C C . TYR A 1 118 ? 18.311 32.563 26.328 1.00 10.85 151 TYR A C 1
ATOM 950 O O . TYR A 1 118 ? 18.727 33.716 26.137 1.00 11.17 151 TYR A O 1
ATOM 959 N N . ASN A 1 119 ? 17.697 31.822 25.408 1.00 10.64 152 ASN A N 1
ATOM 960 C CA . ASN A 1 119 ? 17.347 32.382 24.099 1.00 10.72 152 ASN A CA 1
ATOM 961 C C . ASN A 1 119 ? 15.846 32.454 23.997 1.00 10.57 152 ASN A C 1
ATOM 962 O O . ASN A 1 119 ? 15.158 31.414 23.877 1.00 11.62 152 ASN A O 1
ATOM 967 N N . ALA A 1 120 ? 15.316 33.678 24.032 1.00 10.35 153 ALA A N 1
ATOM 968 C CA . ALA A 1 120 ? 13.894 33.868 24.010 1.00 10.77 153 ALA A CA 1
ATOM 969 C C . ALA A 1 120 ? 13.264 33.231 22.771 1.00 10.93 153 ALA A C 1
ATOM 970 O O . ALA A 1 120 ? 13.756 33.411 21.646 1.00 11.31 153 ALA A O 1
ATOM 972 N N . PHE A 1 121 ? 12.156 32.532 23.018 1.00 10.14 154 PHE A N 1
ATOM 973 C CA . PHE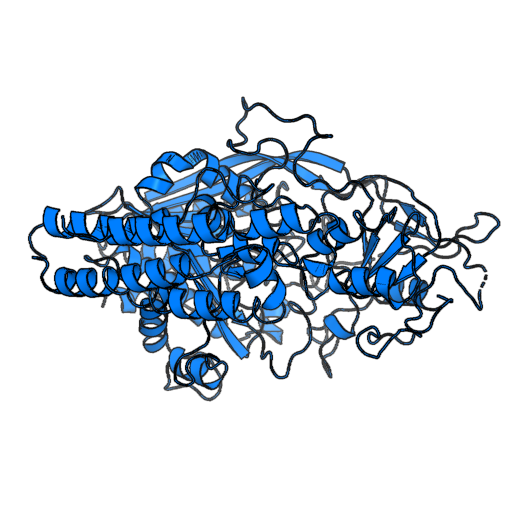 A 1 121 ? 11.317 31.854 22.014 1.00 10.86 154 PHE A CA 1
ATOM 974 C C . PHE A 1 121 ? 11.857 30.483 21.599 1.00 11.78 154 PHE A C 1
ATOM 975 O O . PHE A 1 121 ? 11.207 29.811 20.811 1.00 13.80 154 PHE A O 1
ATOM 983 N N . SER A 1 122 ? 12.945 30.017 22.234 1.00 11.34 155 SER A N 1
ATOM 984 C CA . SER A 1 122 ? 13.345 28.614 22.057 1.00 11.77 155 SER A CA 1
ATOM 985 C C . SER A 1 122 ? 12.146 27.687 22.231 1.00 12.01 155 SER A C 1
ATOM 986 O O . SER A 1 122 ? 11.314 27.925 23.114 1.00 13.06 155 SER A O 1
ATOM 989 N N . ALA A 1 123 ? 12.060 26.606 21.456 1.00 12.05 156 ALA A N 1
ATOM 990 C CA . ALA A 1 123 ? 11.071 25.572 21.769 1.00 13.04 156 ALA A CA 1
ATOM 991 C C . ALA A 1 123 ? 11.417 24.944 23.137 1.00 12.79 156 ALA A C 1
ATOM 992 O O . ALA A 1 123 ? 12.570 25.020 23.615 1.00 13.07 156 ALA A O 1
ATOM 994 N N . GLN A 1 124 ? 10.430 24.283 23.750 1.00 14.56 157 GLN A N 1
ATOM 995 C CA . GLN A 1 124 ? 10.697 23.478 24.946 1.00 14.17 157 GLN A CA 1
ATOM 996 C C . GLN A 1 124 ? 11.077 22.088 24.536 1.00 15.24 157 GLN A C 1
ATOM 997 O O . GLN A 1 124 ? 10.591 21.551 23.544 1.00 18.56 157 GLN A O 1
ATOM 1003 N N . GLY A 1 125 ? 11.956 21.481 25.306 1.00 15.16 158 GLY A N 1
ATOM 1004 C CA . GLY A 1 125 ? 12.242 20.076 25.063 1.00 15.48 158 GLY A CA 1
ATOM 1005 C C . GLY A 1 125 ? 13.446 19.594 25.817 1.00 14.29 158 GLY A C 1
ATOM 1006 O O . GLY A 1 125 ? 14.189 20.367 26.428 1.00 14.97 158 GLY A O 1
ATOM 1007 N N . MET A 1 126 ? 13.640 18.278 25.746 1.00 15.00 159 MET A N 1
ATOM 1008 C CA . MET A 1 126 ? 14.796 17.612 26.345 1.00 15.78 159 MET A CA 1
ATOM 1009 C C . MET A 1 126 ? 15.428 16.649 25.354 1.00 15.48 159 MET A C 1
ATOM 1010 O O . MET A 1 126 ? 15.574 15.446 25.602 1.00 17.88 159 MET A O 1
ATOM 1015 N N . PRO A 1 127 ? 15.894 17.161 24.229 1.00 14.61 160 PRO A N 1
ATOM 1016 C CA . PRO A 1 127 ? 16.527 16.266 23.229 1.00 13.73 160 PRO A CA 1
ATOM 1017 C C . PRO A 1 127 ? 17.834 15.730 23.755 1.00 13.65 160 PRO A C 1
ATOM 1018 O O . PRO A 1 127 ? 18.550 16.404 24.532 1.00 14.08 160 PRO A O 1
ATOM 1022 N N . GLU A 1 128 ? 18.179 14.533 23.295 1.00 14.10 161 GLU A N 1
ATOM 1023 C CA . GLU A 1 128 ? 19.451 13.884 23.633 1.00 14.46 161 GLU A CA 1
ATOM 1024 C C . GLU A 1 128 ? 20.022 13.300 22.371 1.00 14.99 161 GLU A C 1
ATOM 1025 O O . GLU A 1 128 ? 19.268 12.725 21.550 1.00 16.17 161 GLU A O 1
ATOM 1031 N N . GLY A 1 129 ? 21.322 13.437 22.153 1.00 13.61 162 GLY A N 1
ATOM 1032 C CA . GLY A 1 129 ? 21.881 12.828 20.963 1.00 14.55 162 GLY A CA 1
ATOM 1033 C C . GLY A 1 129 ? 23.367 13.069 20.886 1.00 11.93 162 GLY A C 1
ATOM 1034 O O . GLY A 1 129 ? 23.999 13.519 21.862 1.00 13.78 162 GLY A O 1
ATOM 1035 N N . ASP A 1 130 ? 23.935 12.719 19.732 1.00 12.04 163 ASP A N 1
ATOM 1036 C CA . ASP A 1 130 ? 25.342 13.022 19.488 1.00 12.43 163 ASP A CA 1
ATOM 1037 C C . ASP A 1 130 ? 25.488 14.496 19.135 1.00 12.22 163 ASP A C 1
ATOM 1038 O O . ASP A 1 130 ? 24.576 15.109 18.571 1.00 14.07 163 ASP A O 1
ATOM 1043 N N . LEU A 1 131 ? 26.643 15.053 19.457 1.00 11.70 164 LEU A N 1
ATOM 1044 C CA . LEU A 1 131 ? 26.988 16.437 19.262 1.00 11.41 164 LEU A CA 1
ATOM 1045 C C . LEU A 1 131 ? 27.784 16.618 17.948 1.00 10.71 164 LEU A C 1
ATOM 1046 O O . LEU A 1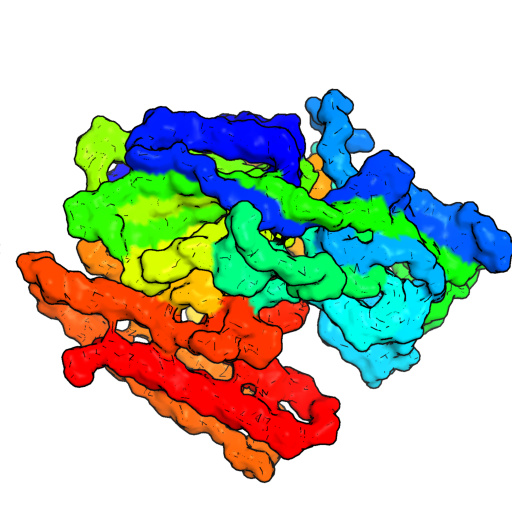 131 ? 28.668 15.815 17.650 1.00 11.55 164 LEU A O 1
ATOM 1051 N N . VAL A 1 132 ? 27.420 17.661 17.192 1.00 10.92 165 VAL A N 1
ATOM 1052 C CA . VAL A 1 132 ? 28.180 18.086 15.977 1.00 11.02 165 VAL A CA 1
ATOM 1053 C C . VAL A 1 132 ? 28.486 19.562 16.084 1.00 10.45 165 VAL A C 1
ATOM 1054 O O . VAL A 1 132 ? 27.584 20.364 16.376 1.00 11.52 165 VAL A O 1
ATOM 1058 N N . TYR A 1 133 ? 29.733 19.938 15.827 1.00 10.26 166 TYR A N 1
ATOM 1059 C CA . TYR A 1 133 ? 30.154 21.323 15.752 1.00 10.26 166 TYR A CA 1
ATOM 1060 C C . TYR A 1 133 ? 29.951 21.889 14.340 1.00 10.29 166 TYR A C 1
ATOM 1061 O O . TYR A 1 133 ? 30.408 21.293 13.368 1.00 11.07 166 TYR A O 1
ATOM 1070 N N . VAL A 1 134 ? 29.231 23.012 14.256 1.00 9.97 167 VAL A N 1
ATOM 1071 C CA . VAL A 1 134 ? 28.808 23.546 12.968 1.00 10.59 167 VAL A CA 1
ATOM 1072 C C . VAL A 1 134 ? 29.354 24.933 12.695 1.00 9.96 167 VAL A C 1
ATOM 1073 O O . VAL A 1 134 ? 28.778 25.693 11.882 1.00 10.79 167 VAL A O 1
ATOM 1077 N N . ASN A 1 135 ? 30.457 25.314 13.322 1.00 10.39 168 ASN A N 1
ATOM 1078 C CA . ASN A 1 135 ? 31.107 26.625 13.087 1.00 10.26 168 ASN A CA 1
ATOM 1079 C C . ASN A 1 135 ? 30.089 27.715 13.439 1.00 10.87 168 ASN A C 1
ATOM 1080 O O . ASN A 1 135 ? 29.536 27.665 14.537 1.00 11.19 168 ASN A O 1
ATOM 1085 N N . TYR A 1 136 ? 29.833 28.700 12.578 1.00 10.62 169 TYR A N 1
ATOM 1086 C CA . TYR A 1 136 ? 28.909 29.777 12.913 1.00 11.20 169 TYR A CA 1
ATOM 1087 C C . TYR A 1 136 ? 27.475 29.466 12.495 1.00 11.18 169 TYR A C 1
ATOM 1088 O O . TYR A 1 136 ? 26.587 30.319 12.616 1.00 11.49 169 TYR A O 1
ATOM 1097 N N . ALA A 1 137 ? 27.195 28.230 12.056 1.00 10.93 170 ALA A N 1
ATOM 1098 C CA . ALA A 1 137 ? 25.853 27.832 11.622 1.00 11.58 170 ALA A CA 1
ATOM 1099 C C . ALA A 1 137 ? 25.328 28.749 10.530 1.00 11.50 170 ALA A C 1
ATOM 1100 O O . ALA A 1 137 ? 24.113 28.922 10.392 1.00 12.36 170 ALA A O 1
ATOM 1102 N N . ARG A 1 138 ? 26.237 29.251 9.681 1.00 11.42 171 ARG A N 1
ATOM 1103 C CA . ARG A 1 138 ? 25.825 30.008 8.502 1.00 12.03 171 ARG A CA 1
ATOM 1104 C C . ARG A 1 138 ? 25.347 29.073 7.420 1.00 12.12 171 ARG A C 1
ATOM 1105 O O . ARG A 1 138 ? 25.674 27.886 7.379 1.00 12.41 171 ARG A O 1
ATOM 1113 N N . THR A 1 139 ? 24.649 29.617 6.412 1.00 12.55 172 THR A N 1
ATOM 1114 C CA . THR A 1 139 ? 24.277 28.828 5.259 1.00 13.59 172 THR A CA 1
ATOM 1115 C C . THR A 1 139 ? 25.497 28.137 4.654 1.00 13.53 172 THR A C 1
ATOM 1116 O O . THR A 1 139 ? 25.421 26.949 4.329 1.00 14.34 172 THR A O 1
ATOM 1120 N N . GLU A 1 140 ? 26.613 28.842 4.508 1.00 13.83 173 GLU A N 1
ATOM 1121 C CA . GLU A 1 140 ? 27.786 28.223 3.893 1.00 13.93 173 GLU A CA 1
ATOM 1122 C C . GLU A 1 140 ? 28.387 27.177 4.772 1.00 13.08 173 GLU A C 1
ATOM 1123 O O . GLU A 1 140 ? 29.043 26.260 4.257 1.00 13.70 173 GLU A O 1
ATOM 1129 N N . ASP A 1 141 ? 28.247 27.266 6.098 1.00 12.57 174 ASP A N 1
ATOM 1130 C CA . ASP A 1 141 ? 28.781 26.199 6.962 1.00 12.56 174 ASP A CA 1
ATOM 1131 C C . ASP A 1 141 ? 27.969 24.929 6.818 1.00 11.61 174 ASP A C 1
ATOM 1132 O O . ASP A 1 141 ? 28.552 23.847 6.721 1.00 12.82 174 ASP A O 1
ATOM 1137 N N . PHE A 1 142 ? 26.633 25.029 6.731 1.00 12.46 175 PHE A N 1
ATOM 1138 C CA . PHE A 1 142 ? 25.829 23.830 6.506 1.00 12.21 175 PHE A CA 1
ATOM 1139 C C . PHE A 1 142 ? 25.983 23.277 5.097 1.00 13.54 175 PHE A C 1
ATOM 1140 O O . PHE A 1 142 ? 25.969 22.066 4.931 1.00 14.02 175 PHE A O 1
ATOM 1148 N N . PHE A 1 143 ? 26.181 24.141 4.113 1.00 13.59 176 PHE A N 1
ATOM 1149 C CA . PHE A 1 143 ? 26.513 23.626 2.757 1.00 14.29 176 PHE A CA 1
ATOM 1150 C C . PHE A 1 143 ? 27.802 22.832 2.847 1.00 13.57 176 PHE A C 1
ATOM 1151 O O . PHE A 1 143 ? 27.906 21.748 2.263 1.00 14.61 176 PHE A O 1
ATOM 1159 N N . LYS A 1 144 ? 28.832 23.342 3.528 1.00 13.31 177 LYS A N 1
ATOM 1160 C CA . LYS A 1 144 ? 30.104 22.639 3.582 1.00 13.16 177 LYS A CA 1
ATOM 1161 C C . LYS A 1 144 ? 29.949 21.304 4.287 1.00 12.40 177 LYS A C 1
ATOM 1162 O O . LYS A 1 144 ? 30.512 20.284 3.842 1.00 13.03 177 LYS A O 1
ATOM 1168 N N . LEU A 1 145 ? 29.193 21.270 5.387 1.00 12.78 178 LEU A N 1
ATOM 1169 C CA . LEU A 1 145 ? 28.971 20.019 6.112 1.00 12.26 178 LEU A CA 1
ATOM 1170 C C . LEU A 1 145 ? 28.369 18.950 5.257 1.00 14.18 178 LEU A C 1
ATOM 1171 O O . LEU A 1 145 ? 28.857 17.811 5.210 1.00 15.16 178 LEU A O 1
ATOM 1176 N N . GLU A 1 146 ? 27.319 19.299 4.536 1.00 14.05 179 GLU A N 1
ATOM 1177 C CA . GLU A 1 146 ? 26.564 18.332 3.727 1.00 16.68 179 GLU A CA 1
ATOM 1178 C C . GLU A 1 146 ? 27.236 17.992 2.399 1.00 16.30 179 GLU A C 1
ATOM 1179 O O . GLU A 1 146 ? 27.219 16.822 1.952 1.00 18.71 179 GLU A O 1
ATOM 1185 N N . ARG A 1 147 ? 27.831 18.988 1.750 1.00 15.74 180 ARG A N 1
ATOM 1186 C CA . ARG A 1 147 ? 28.302 18.841 0.355 1.00 15.62 180 ARG A CA 1
ATOM 1187 C C . ARG A 1 147 ? 29.765 18.501 0.247 1.00 16.52 180 ARG A C 1
ATOM 1188 O O . ARG A 1 147 ? 30.211 17.991 -0.805 1.00 18.71 180 ARG A O 1
ATOM 1196 N N . GLU A 1 148 ? 30.549 18.804 1.275 1.00 16.12 181 GLU A N 1
ATOM 1197 C CA . GLU A 1 148 ? 31.999 18.564 1.219 1.00 16.19 181 GLU A CA 1
ATOM 1198 C C . GLU A 1 148 ? 32.502 17.658 2.312 1.00 15.37 181 GLU A C 1
ATOM 1199 O O . GLU A 1 148 ? 33.471 16.890 2.094 1.00 17.95 181 GLU A O 1
ATOM 1205 N N . MET A 1 149 ? 31.906 17.706 3.503 1.00 13.71 182 MET A N 1
ATOM 1206 C CA . MET A 1 149 ? 32.526 17.063 4.687 1.00 14.33 182 MET A CA 1
ATOM 1207 C C . MET A 1 149 ? 31.887 15.750 5.057 1.00 15.00 182 MET A C 1
ATOM 1208 O O . MET A 1 149 ? 32.403 15.066 5.934 1.00 16.59 182 MET A O 1
ATOM 1213 N N . GLY A 1 150 ? 30.786 15.360 4.400 1.00 14.34 183 GLY A N 1
ATOM 1214 C CA . GLY A 1 150 ? 30.144 14.069 4.675 1.00 14.88 183 GLY A CA 1
ATOM 1215 C C . GLY A 1 150 ? 29.380 14.015 5.988 1.00 15.19 183 GLY A C 1
ATOM 1216 O O . GLY A 1 150 ? 29.108 12.922 6.487 1.00 17.19 183 GLY A O 1
ATOM 1217 N N . ILE A 1 151 ? 28.991 15.165 6.553 1.00 13.86 184 ILE A N 1
ATOM 1218 C CA . ILE A 1 151 ? 28.323 15.205 7.863 1.00 14.56 184 ILE A CA 1
ATOM 1219 C C . ILE A 1 151 ? 26.830 15.361 7.685 1.00 15.15 184 ILE A C 1
ATOM 1220 O O . ILE A 1 151 ? 26.408 16.229 6.931 1.00 18.36 184 ILE A O 1
ATOM 1225 N N . ASN A 1 152 ? 26.049 14.544 8.375 1.00 16.23 185 ASN A N 1
ATOM 1226 C CA . ASN A 1 152 ? 24.618 14.653 8.328 1.00 16.77 185 ASN A CA 1
ATOM 1227 C C . ASN A 1 152 ? 24.154 15.093 9.702 1.00 16.29 185 ASN A C 1
ATOM 1228 O O . ASN A 1 152 ? 24.251 14.341 10.659 1.00 16.50 185 ASN A O 1
ATOM 1233 N N . CYS A 1 153 ? 23.582 16.291 9.796 1.00 14.83 186 CYS A N 1
ATOM 1234 C CA . CYS A 1 153 ? 23.127 16.823 11.067 1.00 15.50 186 CYS A CA 1
ATOM 1235 C C . CYS A 1 153 ? 21.757 16.315 11.495 1.00 14.89 186 CYS A C 1
ATOM 1236 O O . CYS A 1 153 ? 21.281 16.665 12.591 1.00 15.07 186 CYS A O 1
ATOM 1239 N N . THR A 1 154 ? 21.096 15.504 10.664 1.00 15.10 187 THR A N 1
ATOM 1240 C CA . THR A 1 154 ? 19.767 15.019 11.013 1.00 15.77 187 THR A CA 1
ATOM 1241 C C . THR A 1 154 ? 19.825 14.208 12.284 1.00 15.23 187 THR A C 1
ATOM 1242 O O . THR A 1 154 ? 20.614 13.250 12.400 1.00 17.72 187 THR A O 1
ATOM 1246 N N . GLY A 1 155 ? 19.035 14.623 13.291 1.00 15.40 188 GLY A N 1
ATOM 1247 C CA . GLY A 1 155 ? 18.925 13.924 14.566 1.00 14.61 188 GLY A CA 1
ATOM 1248 C C . GLY A 1 155 ? 20.048 14.267 15.561 1.00 15.96 188 GLY A C 1
ATOM 1249 O O . GLY A 1 155 ? 20.109 13.694 16.663 1.00 17.02 188 GLY A O 1
ATOM 1250 N N . LYS A 1 156 ? 20.911 15.219 15.209 1.00 14.86 189 LYS A N 1
ATOM 1251 C CA . LYS A 1 156 ? 22.027 15.588 16.078 1.00 14.33 189 LYS A CA 1
ATOM 1252 C C . LYS A 1 156 ? 21.670 16.830 16.896 1.00 13.13 189 LYS A C 1
ATOM 1253 O O . LYS A 1 156 ? 20.838 17.655 16.467 1.00 14.10 189 LYS A O 1
ATOM 1259 N N . ILE A 1 157 ? 22.351 16.977 18.026 1.00 12.88 190 ILE A N 1
ATOM 1260 C CA . ILE A 1 157 ? 22.423 18.285 18.688 1.00 12.67 190 ILE A CA 1
ATOM 1261 C C . ILE A 1 157 ? 23.599 19.007 18.105 1.00 11.50 190 ILE A C 1
ATOM 1262 O O . ILE A 1 157 ? 24.700 18.429 18.038 1.00 12.64 190 ILE A O 1
ATOM 1269 N N . VAL A 1 158 ? 23.424 20.228 17.606 1.00 10.50 191 VAL A N 1
ATOM 1270 C CA . VAL A 1 158 ? 24.538 20.979 17.053 1.00 10.11 191 VAL A CA 1
ATOM 1271 C C . VAL A 1 158 ? 24.994 22.037 18.030 1.00 9.50 191 VAL A C 1
ATOM 1272 O O . VAL A 1 158 ? 24.196 22.570 18.823 1.00 11.23 191 VAL A O 1
ATOM 1276 N N . ILE A 1 159 ? 26.283 22.360 17.981 1.00 9.98 192 ILE A N 1
ATOM 1277 C CA . ILE A 1 159 ? 26.853 23.453 18.726 1.00 9.99 192 ILE A CA 1
ATOM 1278 C C . ILE A 1 159 ? 27.481 24.412 17.744 1.00 9.46 192 ILE A C 1
ATOM 1279 O O . ILE A 1 159 ? 28.282 24.045 16.880 1.00 10.14 192 ILE A O 1
ATOM 1284 N N . ALA A 1 160 ? 27.053 25.687 17.872 1.00 9.64 193 ALA A N 1
ATOM 1285 C CA . ALA A 1 160 ? 27.492 26.753 16.970 1.00 9.64 193 ALA A CA 1
ATOM 1286 C C . ALA A 1 160 ? 28.077 27.881 17.769 1.00 10.22 193 ALA A C 1
ATOM 1287 O O . ALA A 1 160 ? 27.570 28.245 18.837 1.00 10.90 193 ALA A O 1
ATOM 1289 N N . ARG A 1 161 ? 29.122 28.480 17.228 1.00 10.10 194 ARG A N 1
ATOM 1290 C CA . ARG A 1 161 ? 29.601 29.722 17.835 1.00 11.08 194 ARG A CA 1
ATOM 1291 C C . ARG A 1 161 ? 28.780 30.907 17.368 1.00 10.69 194 ARG A C 1
ATOM 1292 O O . ARG A 1 161 ? 28.382 30.998 16.207 1.00 11.76 194 ARG A O 1
ATOM 1300 N N . TYR A 1 162 ? 28.519 31.815 18.310 1.00 10.63 195 TYR A N 1
ATOM 1301 C CA . TYR A 1 162 ? 27.912 33.094 18.036 1.00 11.26 195 TYR A CA 1
ATOM 1302 C C . TYR A 1 162 ? 28.834 33.889 17.103 1.00 12.10 195 TYR A C 1
ATOM 1303 O O . TYR A 1 162 ? 30.061 33.695 17.073 1.00 12.56 195 TYR A O 1
ATOM 1312 N N . GLY A 1 163 ? 28.252 34.826 16.375 1.00 12.12 196 GLY A N 1
ATOM 1313 C CA . GLY A 1 163 ? 29.047 35.723 15.596 1.00 13.80 196 GLY A CA 1
ATOM 1314 C C . GLY A 1 163 ? 28.674 35.644 14.136 1.00 13.02 196 GLY A C 1
ATOM 1315 O O . GLY A 1 163 ? 27.993 34.680 13.653 1.00 12.61 196 GLY A O 1
ATOM 1316 N N . LYS A 1 164 ? 29.083 36.678 13.396 1.00 13.59 197 LYS A N 1
ATOM 1317 C CA . LYS A 1 164 ? 28.950 36.780 11.925 1.00 14.40 197 LYS A CA 1
ATOM 1318 C C . LYS A 1 164 ? 27.545 37.074 11.448 1.00 13.83 197 LYS A C 1
ATOM 1319 O O . LYS A 1 164 ? 27.398 37.877 10.519 1.00 16.08 197 LYS A O 1
ATOM 1325 N N . ILE A 1 165 ? 26.527 36.381 11.994 1.00 12.96 198 ILE A N 1
ATOM 1326 C CA . ILE A 1 165 ? 25.156 36.555 11.527 1.00 12.39 198 ILE A CA 1
ATOM 1327 C C . ILE A 1 165 ? 24.210 36.574 12.724 1.00 12.23 198 ILE A C 1
ATOM 1328 O O . ILE A 1 165 ? 24.577 36.112 13.806 1.00 13.29 198 ILE A O 1
ATOM 1333 N N . PHE A 1 166 ? 22.997 37.064 12.499 1.00 11.82 199 PHE A N 1
ATOM 1334 C CA . PHE A 1 166 ? 21.964 37.016 13.542 1.00 11.91 199 PHE A CA 1
ATOM 1335 C C . PHE A 1 166 ? 21.688 35.583 14.016 1.00 12.58 199 PHE A C 1
ATOM 1336 O O . PHE A 1 166 ? 21.547 34.625 13.220 1.00 12.06 199 PHE A O 1
ATOM 1344 N N . ARG A 1 167 ? 21.537 35.426 15.333 1.00 11.64 200 ARG A N 1
ATOM 1345 C CA . ARG A 1 167 ? 21.402 34.063 15.877 1.00 11.43 200 ARG A CA 1
ATOM 1346 C C . ARG A 1 167 ? 20.126 33.361 15.433 1.00 11.93 200 ARG A C 1
ATOM 1347 O O . ARG A 1 167 ? 20.076 32.143 15.343 1.00 12.24 200 ARG A O 1
ATOM 1355 N N . GLY A 1 168 ? 19.041 34.093 15.131 1.00 11.72 201 GLY A N 1
ATOM 1356 C CA . GLY A 1 168 ? 17.859 33.432 14.641 1.00 11.95 201 GLY A CA 1
ATOM 1357 C C . GLY A 1 168 ? 18.118 32.772 13.294 1.00 12.11 201 GLY A C 1
ATOM 1358 O O . GLY A 1 168 ? 17.498 31.740 12.984 1.00 12.65 201 GLY A O 1
ATOM 1359 N N . ASN A 1 169 ? 19.002 33.348 12.458 1.00 11.71 202 ASN A N 1
ATOM 1360 C CA . ASN A 1 169 ? 19.358 32.673 11.204 1.00 12.96 202 ASN A CA 1
ATOM 1361 C C . ASN A 1 169 ? 20.098 31.369 11.480 1.00 12.12 202 ASN A C 1
ATOM 1362 O O . ASN A 1 169 ? 19.895 30.397 10.765 1.00 13.07 202 ASN A O 1
ATOM 1367 N N . LYS A 1 170 ? 20.948 31.326 12.496 1.00 11.71 203 LYS A N 1
ATOM 1368 C CA . LYS A 1 170 ? 21.640 30.078 12.856 1.00 11.26 203 LYS A CA 1
ATOM 1369 C C . LYS A 1 170 ? 20.616 29.001 13.199 1.00 11.49 203 LYS A C 1
ATOM 1370 O O . LYS A 1 170 ? 20.767 27.849 12.826 1.00 11.79 203 LYS A O 1
ATOM 1376 N N . VAL A 1 171 ? 19.585 29.374 13.978 1.00 11.05 204 VAL A N 1
ATOM 1377 C CA . VAL A 1 171 ? 18.611 28.404 14.379 1.00 11.49 204 VAL A CA 1
ATOM 1378 C C . VAL A 1 171 ? 17.758 27.929 13.209 1.00 12.77 204 VAL A C 1
ATOM 1379 O O . VAL A 1 171 ? 17.480 26.704 13.103 1.00 13.76 204 VAL A O 1
ATOM 1383 N N . LYS A 1 172 ? 17.346 28.842 12.315 1.00 12.76 205 LYS A N 1
ATOM 1384 C CA . LYS A 1 172 ? 16.639 28.444 11.105 1.00 13.82 205 LYS A CA 1
ATOM 1385 C C . LYS A 1 172 ? 17.483 27.468 10.307 1.00 13.28 205 LYS A C 1
ATOM 1386 O O . LYS A 1 172 ? 16.981 26.457 9.823 1.00 14.28 205 LYS A O 1
ATOM 1392 N N . ASN A 1 173 ? 18.770 27.757 10.156 1.00 12.83 206 ASN A N 1
ATOM 1393 C CA . ASN A 1 173 ? 19.653 26.871 9.371 1.00 12.91 206 ASN A CA 1
ATOM 1394 C C . ASN A 1 173 ? 19.792 25.516 10.041 1.00 12.84 206 ASN A C 1
ATOM 1395 O O . ASN A 1 173 ? 19.794 24.493 9.339 1.00 14.00 206 ASN A O 1
ATOM 1400 N N . ALA A 1 174 ? 19.925 25.502 11.373 1.00 12.60 207 ALA A N 1
ATOM 1401 C CA . ALA A 1 174 ? 20.015 24.190 12.043 1.00 12.46 207 ALA A CA 1
ATOM 1402 C C . ALA A 1 174 ? 18.757 23.376 11.939 1.00 13.83 207 ALA A C 1
ATOM 1403 O O . ALA A 1 174 ? 18.794 22.158 11.735 1.00 14.56 207 ALA A O 1
ATOM 1405 N N . MET A 1 175 ? 17.592 24.041 11.975 1.00 13.79 208 MET A N 1
ATOM 1406 C CA A MET A 1 175 ? 16.321 23.348 11.759 0.50 14.28 208 MET A CA 1
ATOM 1407 C CA B MET A 1 175 ? 16.339 23.323 11.764 0.50 14.47 208 MET A CA 1
ATOM 1408 C C . MET A 1 175 ? 16.291 22.739 10.358 1.00 15.09 208 MET A C 1
ATOM 1409 O O . MET A 1 175 ? 15.917 21.579 10.211 1.00 16.56 208 MET A O 1
ATOM 1418 N N . LEU A 1 176 ? 16.690 23.505 9.338 1.00 15.21 209 LEU A N 1
ATOM 1419 C CA . LEU A 1 176 ? 16.656 23.015 7.933 1.00 16.54 209 LEU A CA 1
ATOM 1420 C C . LEU A 1 176 ? 17.613 21.838 7.748 1.00 16.59 209 LEU A C 1
ATOM 1421 O O . LEU A 1 176 ? 17.367 20.953 6.928 1.00 18.22 209 LEU A O 1
ATOM 1426 N N . ALA A 1 177 ? 18.685 21.800 8.529 1.00 15.53 210 ALA A N 1
ATOM 1427 C CA . ALA A 1 177 ? 19.688 20.705 8.440 1.00 15.77 210 ALA A CA 1
ATOM 1428 C C . ALA A 1 177 ? 19.271 19.476 9.231 1.00 15.73 210 ALA A C 1
ATOM 1429 O O . ALA A 1 177 ? 19.982 18.464 9.210 1.00 17.28 210 ALA A O 1
ATOM 1431 N N . GLY A 1 178 ? 18.146 19.546 9.935 1.00 15.59 211 GLY A N 1
ATOM 1432 C CA . GLY A 1 178 ? 17.577 18.412 10.644 1.00 14.86 211 GLY A CA 1
ATOM 1433 C C . GLY A 1 178 ? 18.031 18.260 12.092 1.00 15.01 211 GLY A C 1
ATOM 1434 O O . GLY A 1 178 ? 17.744 17.225 12.719 1.00 14.70 211 GLY A O 1
ATOM 1435 N N . ALA A 1 179 ? 18.709 19.266 12.648 1.00 14.02 212 ALA A N 1
ATOM 1436 C CA . ALA A 1 179 ? 19.133 19.143 14.018 1.00 13.31 212 ALA A CA 1
ATOM 1437 C C . ALA A 1 179 ? 17.920 19.081 14.951 1.00 13.74 212 ALA A C 1
ATOM 1438 O O . ALA A 1 179 ? 16.879 19.684 14.677 1.00 14.58 212 ALA A O 1
ATOM 1440 N N . ILE A 1 180 ? 18.128 18.472 16.123 1.00 13.53 213 ILE A N 1
ATOM 1441 C CA . ILE A 1 180 ? 17.073 18.383 17.149 1.00 13.24 213 ILE A CA 1
ATOM 1442 C C . ILE A 1 180 ? 17.253 19.374 18.279 1.00 12.20 213 ILE A C 1
ATOM 1443 O O . ILE A 1 180 ? 16.407 19.470 19.182 1.00 13.21 213 ILE A O 1
ATOM 1448 N N . GLY A 1 181 ? 18.351 20.116 18.247 1.00 11.73 214 GLY A N 1
ATOM 1449 C CA . GLY A 1 181 ? 18.613 21.147 19.247 1.00 11.03 214 GLY A CA 1
ATOM 1450 C C . GLY A 1 181 ? 19.851 21.911 18.847 1.00 10.05 214 GLY A C 1
ATOM 1451 O O . GLY A 1 181 ? 20.676 21.336 18.100 1.00 11.89 214 GLY A O 1
ATOM 1452 N N . ILE A 1 182 ? 19.991 23.151 19.323 1.00 10.65 215 ILE A N 1
ATOM 1453 C CA . ILE A 1 182 ? 21.203 23.907 19.009 1.00 10.17 215 ILE A CA 1
ATOM 1454 C C . ILE A 1 182 ? 21.686 24.654 20.244 1.00 9.94 215 ILE A C 1
ATOM 1455 O O . ILE A 1 182 ? 20.905 25.361 20.906 1.00 10.53 215 ILE A O 1
ATOM 1460 N N . ILE A 1 183 ? 22.958 24.423 20.558 1.00 9.27 216 ILE A N 1
ATOM 1461 C CA . ILE A 1 183 ? 23.641 25.120 21.609 1.00 9.53 216 ILE A CA 1
ATOM 1462 C C . ILE A 1 183 ? 24.433 26.264 20.967 1.00 8.81 216 ILE A C 1
ATOM 1463 O O . ILE A 1 183 ? 25.142 26.015 19.999 1.00 10.34 216 ILE A O 1
ATOM 1468 N N . LEU A 1 184 ? 24.294 27.499 21.503 1.00 9.46 217 LEU A N 1
ATOM 1469 C CA . LEU A 1 184 ? 25.048 28.637 20.994 1.00 9.23 217 LEU A CA 1
ATOM 1470 C C . LEU A 1 184 ? 26.090 28.998 22.053 1.00 10.26 217 LEU A C 1
ATOM 1471 O O . LEU A 1 184 ? 25.785 28.958 23.257 1.00 10.61 217 LEU A O 1
ATOM 1476 N N . TYR A 1 185 ? 27.306 29.355 21.650 1.00 9.98 218 TYR A N 1
ATOM 1477 C CA . TYR A 1 185 ? 28.285 29.771 22.644 1.00 10.22 218 TYR A CA 1
ATOM 1478 C C . TYR A 1 185 ? 29.136 30.882 22.120 1.00 10.57 218 TYR A C 1
ATOM 1479 O O . TYR A 1 185 ? 29.273 31.072 20.906 1.00 10.59 218 TYR A O 1
ATOM 1488 N N . SER A 1 186 ? 29.789 31.603 23.051 1.00 11.07 219 SER A N 1
ATOM 1489 C CA . SER A 1 186 ? 30.642 32.715 22.685 1.00 11.46 219 SER A CA 1
ATOM 1490 C C . SER A 1 186 ? 32.095 32.281 22.658 1.00 11.67 219 SER A C 1
ATOM 1491 O O . SER A 1 186 ? 32.705 32.040 23.710 1.00 13.69 219 SER A O 1
ATOM 1494 N N . ASP A 1 187 ? 32.670 32.143 21.456 1.00 11.83 220 ASP A N 1
ATOM 1495 C CA . ASP A 1 187 ? 34.067 31.726 21.410 1.00 12.02 220 ASP A CA 1
ATOM 1496 C C . ASP A 1 187 ? 34.959 32.929 21.619 1.00 12.60 220 ASP A C 1
ATOM 1497 O O . ASP A 1 187 ? 34.685 34.015 21.079 1.00 13.49 220 ASP A O 1
ATOM 1502 N N . PRO A 1 188 ? 36.047 32.784 22.372 1.00 12.54 221 PRO A N 1
ATOM 1503 C CA . PRO A 1 188 ? 36.942 33.936 22.520 1.00 13.48 221 PRO A CA 1
ATOM 1504 C C . PRO A 1 188 ? 37.505 34.443 21.202 1.00 13.77 221 PRO A C 1
ATOM 1505 O O . PRO A 1 188 ? 37.870 35.624 21.105 1.00 15.73 221 PRO A O 1
ATOM 1509 N N . ALA A 1 189 ? 37.542 33.631 20.148 1.00 12.77 222 ALA A N 1
ATOM 1510 C CA . ALA A 1 189 ? 37.997 34.140 18.864 1.00 14.93 222 ALA A CA 1
ATOM 1511 C C . ALA A 1 189 ? 37.139 35.318 18.435 1.00 15.53 222 ALA A C 1
ATOM 1512 O O . ALA A 1 189 ? 37.614 36.272 17.769 1.00 18.12 222 ALA A O 1
ATOM 1514 N N . ASP A 1 190 ? 35.871 35.276 18.808 1.00 15.17 223 ASP A N 1
ATOM 1515 C CA . ASP A 1 190 ? 34.854 36.258 18.365 1.00 16.18 223 ASP A CA 1
ATOM 1516 C C . ASP A 1 190 ? 34.474 37.252 19.439 1.00 16.12 223 ASP A C 1
ATOM 1517 O O . ASP A 1 190 ? 33.864 38.285 19.110 1.00 19.14 223 ASP A O 1
ATOM 1522 N N . TYR A 1 191 ? 34.734 36.987 20.706 1.00 16.12 224 TYR A N 1
ATOM 1523 C CA . TYR A 1 191 ? 34.279 37.900 21.775 1.00 16.53 224 TYR A CA 1
ATOM 1524 C C . TYR A 1 191 ? 35.356 38.199 22.823 1.00 18.53 224 TYR A C 1
ATOM 1525 O O . TYR A 1 191 ? 35.047 38.590 23.956 1.00 19.02 224 TYR A O 1
ATOM 1534 N N . PHE A 1 192 ? 36.624 38.004 22.480 1.00 18.09 225 PHE A N 1
ATOM 1535 C CA . PHE A 1 192 ? 37.675 38.300 23.439 1.00 19.51 225 PHE A CA 1
ATOM 1536 C C . PHE A 1 192 ? 38.736 39.017 22.651 1.00 20.08 225 PHE A C 1
ATOM 1537 O O . PHE A 1 192 ? 39.447 38.388 21.892 1.00 21.17 225 PHE A O 1
ATOM 1545 N N . ALA A 1 193 ? 38.805 40.340 22.817 1.00 19.57 226 ALA A N 1
ATOM 1546 C CA . ALA A 1 193 ? 39.759 41.174 22.086 1.00 21.28 226 ALA A CA 1
ATOM 1547 C C . ALA A 1 193 ? 41.175 40.892 22.595 1.00 22.31 226 ALA A C 1
ATOM 1548 O O . ALA A 1 193 ? 41.389 40.696 23.800 1.00 22.00 226 ALA A O 1
ATOM 1550 N N . PRO A 1 194 ? 42.156 40.855 21.689 1.00 25.05 227 PRO A N 1
ATOM 1551 C CA . PRO A 1 194 ? 43.531 40.546 22.115 1.00 25.80 227 PRO A CA 1
ATOM 1552 C C . PRO A 1 194 ? 44.118 41.579 23.078 1.00 26.46 227 PRO A C 1
ATOM 1553 O O . PRO A 1 194 ? 43.821 42.762 22.952 1.00 28.23 227 PRO A O 1
ATOM 1557 N N . GLU A 1 195 ? 44.871 41.096 24.065 1.00 26.91 228 GLU A N 1
ATOM 1558 C CA . GLU A 1 195 ? 45.554 41.920 25.092 1.00 27.89 228 GLU A CA 1
ATOM 1559 C C . GLU A 1 195 ? 44.636 42.861 25.878 1.00 26.32 228 GLU A C 1
ATOM 1560 O O . GLU A 1 195 ? 45.032 43.996 26.263 1.00 26.19 228 GLU A O 1
ATOM 1566 N N . VAL A 1 196 ? 43.402 42.404 26.092 1.00 23.00 229 VAL A N 1
ATOM 1567 C CA . VAL A 1 196 ? 42.490 43.098 26.985 1.00 20.70 229 VAL A CA 1
ATOM 1568 C C . VAL A 1 196 ? 42.050 42.115 28.063 1.00 20.15 229 VAL A C 1
ATOM 1569 O O . VAL A 1 196 ? 41.765 40.953 27.757 1.00 21.40 229 VAL A O 1
ATOM 1576 N N . GLN A 1 197 ? 41.938 42.556 29.306 1.00 20.40 230 GLN A N 1
ATOM 1577 C CA . GLN A 1 197 ? 41.507 41.700 30.413 1.00 21.69 230 GLN A CA 1
ATOM 1578 C C . GLN A 1 197 ? 39.991 41.535 30.445 1.00 20.74 230 GLN A C 1
ATOM 1579 O O . GLN A 1 197 ? 39.243 42.410 29.993 1.00 19.43 230 GLN A O 1
ATOM 1585 N N . PRO A 1 198 ? 39.515 40.409 30.998 1.00 20.98 231 PRO A N 1
ATOM 1586 C CA . PRO A 1 198 ? 38.064 40.279 31.161 1.00 20.90 231 PRO A CA 1
ATOM 1587 C C . PRO A 1 198 ? 37.519 41.273 32.179 1.00 20.29 231 PRO A C 1
ATOM 1588 O O . PRO A 1 198 ? 38.255 41.739 33.062 1.00 20.70 231 PRO A O 1
ATOM 1592 N N . TYR A 1 199 ? 36.261 41.631 32.062 1.00 18.76 232 TYR A N 1
ATOM 1593 C CA . TYR A 1 199 ? 35.566 42.395 33.113 1.00 18.50 232 TYR A CA 1
ATOM 1594 C C . TYR A 1 199 ? 35.764 41.733 34.469 1.00 20.62 232 TYR A C 1
ATOM 1595 O O . TYR A 1 199 ? 35.647 40.488 34.591 1.00 22.00 232 TYR A O 1
ATOM 1604 N N . PRO A 1 200 ? 36.036 42.541 35.514 1.00 20.67 233 PRO A N 1
ATOM 1605 C CA . PRO A 1 200 ? 36.007 44.018 35.614 1.00 21.83 233 PRO A CA 1
ATOM 1606 C C . PRO A 1 200 ? 37.328 44.704 35.329 1.00 21.68 233 PRO A C 1
ATOM 1607 O O . PRO A 1 200 ? 37.362 45.928 35.259 1.00 23.07 233 PRO A O 1
ATOM 1611 N N . LYS A 1 201 ? 38.403 43.941 35.130 1.00 21.65 234 LYS A N 1
ATOM 1612 C CA . LYS A 1 201 ? 39.726 44.587 34.930 1.00 22.74 234 LYS A CA 1
ATOM 1613 C C . LYS A 1 201 ? 39.832 45.198 33.532 1.00 21.80 234 LYS A C 1
ATOM 1614 O O . LYS A 1 201 ? 40.495 46.211 33.323 1.00 23.10 234 LYS A O 1
ATOM 1620 N N . GLY A 1 202 ? 39.088 44.648 32.578 1.00 20.74 235 GLY A N 1
ATOM 1621 C CA . GLY A 1 202 ? 39.074 45.166 31.210 1.00 18.77 235 GLY A CA 1
ATOM 1622 C C . GLY A 1 202 ? 37.672 44.960 30.641 1.00 18.42 235 GLY A C 1
ATOM 1623 O O . GLY A 1 202 ? 36.735 44.698 31.387 1.00 18.48 235 GLY A O 1
ATOM 1624 N N . TRP A 1 203 ? 37.538 45.165 29.342 1.00 16.44 236 TRP A N 1
ATOM 1625 C CA . TRP A 1 203 ? 36.207 45.127 28.691 1.00 15.58 236 TRP A CA 1
ATOM 1626 C C . TRP A 1 203 ? 35.918 43.824 27.954 1.00 15.72 236 TRP A C 1
ATOM 1627 O O . TRP A 1 203 ? 34.966 43.761 27.191 1.00 15.74 236 TRP A O 1
ATOM 1638 N N . ASN A 1 204 ? 36.691 42.787 28.232 1.00 15.85 237 ASN A N 1
ATOM 1639 C CA . ASN A 1 204 ? 36.453 41.508 27.561 1.00 15.88 237 ASN A CA 1
ATOM 1640 C C . ASN A 1 204 ? 35.451 40.646 28.275 1.00 15.39 237 ASN A C 1
ATOM 1641 O O . ASN A 1 204 ? 35.104 40.835 29.450 1.00 16.51 237 ASN A O 1
ATOM 1646 N N . LEU A 1 205 ? 34.995 39.648 27.528 1.00 16.09 238 LEU A N 1
ATOM 1647 C CA . LEU A 1 205 ? 33.976 38.730 28.030 1.00 15.13 238 LEU A CA 1
ATOM 1648 C C . LEU A 1 205 ? 34.629 37.674 28.950 1.00 14.40 238 LEU A C 1
ATOM 1649 O O . LEU A 1 205 ? 35.533 36.97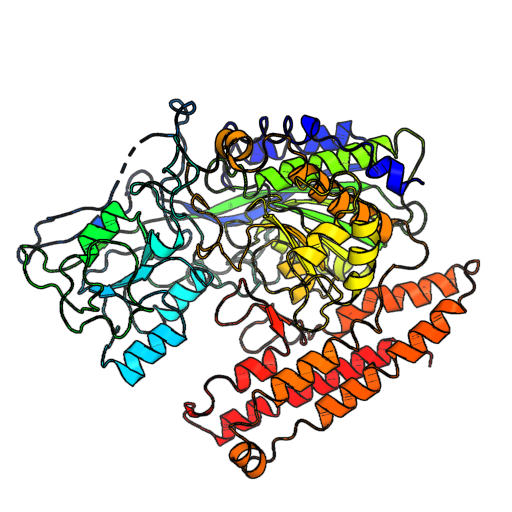5 28.503 1.00 16.63 238 LEU A O 1
ATOM 1654 N N . PRO A 1 206 ? 34.170 37.532 30.196 1.00 15.90 239 PRO A N 1
ATOM 1655 C CA . PRO A 1 206 ? 34.620 36.396 31.011 1.00 15.34 239 PRO A CA 1
ATOM 1656 C C . PRO A 1 206 ? 34.080 35.045 30.521 1.00 15.29 239 PRO A C 1
ATOM 1657 O O . PRO A 1 206 ? 33.010 34.981 29.884 1.00 15.23 239 PRO A O 1
ATOM 1661 N N . GLY A 1 207 ? 34.746 33.965 30.897 1.00 15.79 240 GLY A N 1
ATOM 1662 C CA . GLY A 1 207 ? 34.332 32.622 30.440 1.00 14.51 240 GLY A CA 1
ATOM 1663 C C . GLY A 1 207 ? 33.063 32.086 31.060 1.00 14.63 240 GLY A C 1
ATOM 1664 O O . GLY A 1 207 ? 32.543 31.066 30.611 1.00 14.45 240 GLY A O 1
ATOM 1665 N N . THR A 1 208 ? 32.538 32.764 32.076 1.00 14.89 241 THR A N 1
ATOM 1666 C CA . THR A 1 208 ? 31.333 32.343 32.768 1.00 16.21 241 THR A CA 1
ATOM 1667 C C . THR A 1 208 ? 30.070 32.999 32.178 1.00 17.01 241 THR A C 1
ATOM 1668 O O . THR A 1 208 ? 28.984 32.655 32.584 1.00 19.73 241 THR A O 1
ATOM 1672 N N . ALA A 1 209 ? 30.231 33.952 31.265 1.00 15.29 242 ALA A N 1
ATOM 1673 C CA . ALA A 1 209 ? 29.096 34.784 30.791 1.00 15.38 242 ALA A CA 1
ATOM 1674 C C . ALA A 1 209 ? 28.514 34.255 29.506 1.00 15.80 242 ALA A C 1
ATOM 1675 O O . ALA A 1 209 ? 29.229 33.902 28.608 1.00 20.54 242 ALA A O 1
ATOM 1677 N N . ALA A 1 210 ? 27.217 34.276 29.359 1.00 15.79 243 ALA A N 1
ATOM 1678 C CA . ALA A 1 210 ? 26.572 33.881 28.121 1.00 13.25 243 ALA A CA 1
ATOM 1679 C C . ALA A 1 210 ? 25.754 35.043 27.549 1.00 13.10 243 ALA A C 1
ATOM 1680 O O . ALA A 1 210 ? 25.302 35.905 28.270 1.00 14.85 243 ALA A O 1
ATOM 1682 N N . GLN A 1 211 ? 25.627 35.025 26.234 1.00 12.11 244 GLN A N 1
ATOM 1683 C CA . GLN A 1 211 ? 24.874 36.050 25.506 1.00 12.32 244 GLN A CA 1
ATOM 1684 C C . GLN A 1 211 ? 23.416 35.689 25.359 1.00 12.08 244 GLN A C 1
ATOM 1685 O O . GLN A 1 211 ? 23.073 34.651 24.769 1.00 12.18 244 GLN A O 1
ATOM 1691 N N . ARG A 1 212 ? 22.532 36.521 25.925 1.00 11.64 245 ARG A N 1
ATOM 1692 C CA . ARG A 1 212 ? 21.092 36.369 25.720 1.00 11.61 245 ARG A CA 1
ATOM 1693 C C . ARG A 1 212 ? 20.678 36.840 24.327 1.00 11.22 245 ARG A C 1
ATOM 1694 O O . ARG A 1 212 ? 21.454 37.519 23.614 1.00 11.62 245 ARG A O 1
ATOM 1702 N N . GLY A 1 213 ? 19.466 36.509 23.915 1.00 10.99 246 GLY A N 1
ATOM 1703 C CA . GLY A 1 213 ? 18.916 37.081 22.675 1.00 11.45 246 GLY A CA 1
ATOM 1704 C C . GLY A 1 213 ? 17.841 36.229 22.086 1.00 9.74 246 GLY A C 1
ATOM 1705 O O . GLY A 1 213 ? 17.876 35.001 22.221 1.00 10.83 246 GLY A O 1
ATOM 1706 N N . ASN A 1 214 ? 16.893 36.854 21.390 1.00 10.31 247 ASN A N 1
ATOM 1707 C CA . ASN A 1 214 ? 15.829 36.060 20.807 1.00 10.27 247 ASN A CA 1
ATOM 1708 C C . ASN A 1 214 ? 16.315 35.287 19.581 1.00 11.00 247 ASN A C 1
ATOM 1709 O O . ASN A 1 214 ? 17.264 35.698 18.883 1.00 11.14 247 ASN A O 1
ATOM 1714 N N . VAL A 1 215 ? 15.568 34.204 19.295 1.00 10.36 248 VAL A N 1
ATOM 1715 C CA . VAL A 1 215 ? 15.925 33.345 18.166 1.00 10.80 248 VAL A CA 1
ATOM 1716 C C . VAL A 1 215 ? 14.725 33.190 17.242 1.00 10.79 248 VAL A C 1
ATOM 1717 O O . VAL A 1 215 ? 14.587 32.160 16.584 1.00 12.28 248 VAL A O 1
ATOM 1721 N N . LEU A 1 216 ? 13.872 34.220 17.144 1.00 11.02 249 LEU A N 1
ATOM 1722 C CA . LEU A 1 216 ? 12.798 34.178 16.164 1.00 11.59 249 LEU A CA 1
ATOM 1723 C C . LEU A 1 216 ? 13.310 34.363 14.740 1.00 11.74 249 LEU A C 1
ATOM 1724 O O . LEU A 1 216 ? 14.376 34.963 14.526 1.00 13.38 249 LEU A O 1
ATOM 1729 N N . ASN A 1 217 ? 12.466 33.977 13.766 1.00 11.76 250 ASN A N 1
ATOM 1730 C CA . ASN A 1 217 ? 12.662 34.331 12.361 1.00 12.32 250 ASN A CA 1
ATOM 1731 C C . ASN A 1 217 ? 11.386 35.032 11.878 1.00 12.63 250 ASN A C 1
ATOM 1732 O O . ASN A 1 217 ? 10.562 34.446 11.175 1.00 13.74 250 ASN A O 1
ATOM 1741 N N . LEU A 1 218 ? 11.196 36.283 12.288 1.00 12.05 251 LEU A N 1
ATOM 1742 C CA . LEU A 1 218 ? 9.956 37.007 12.054 1.00 12.67 251 LEU A CA 1
ATOM 1743 C C . LEU A 1 218 ? 9.845 37.564 10.674 1.00 12.71 251 LEU A C 1
ATOM 1744 O O . LEU A 1 218 ? 8.693 37.833 10.225 1.00 12.09 251 LEU A O 1
ATOM 1749 N N . ASN A 1 219 ? 10.970 37.895 10.020 1.00 12.89 252 ASN A N 1
ATOM 1750 C CA . ASN A 1 219 ? 10.935 38.563 8.696 1.00 11.54 252 ASN A CA 1
ATOM 1751 C C . ASN A 1 219 ? 10.027 39.768 8.726 1.00 11.51 252 ASN A C 1
ATOM 1752 O O . ASN A 1 219 ? 9.253 40.021 7.781 1.00 11.89 252 ASN A O 1
ATOM 1757 N N . GLY A 1 220 ? 10.132 40.564 9.789 1.00 10.94 253 GLY A N 1
ATOM 1758 C CA . GLY A 1 220 ? 9.418 41.822 9.799 1.00 11.60 253 GLY A CA 1
ATOM 1759 C C . GLY A 1 220 ? 8.043 41.760 10.367 1.00 10.81 253 GLY A C 1
ATOM 1760 O O . GLY A 1 220 ? 7.357 42.813 10.388 1.00 12.16 253 GLY A O 1
ATOM 1761 N N . ALA A 1 221 ? 7.546 40.642 10.874 1.00 10.61 254 ALA A N 1
ATOM 1762 C CA . ALA A 1 221 ? 6.148 40.527 11.237 1.00 10.58 254 ALA A CA 1
ATOM 1763 C C . ALA A 1 221 ? 5.742 41.262 12.510 1.00 11.06 254 ALA A C 1
ATOM 1764 O O . ALA A 1 221 ? 4.558 41.571 12.634 1.00 12.38 254 ALA A O 1
ATOM 1766 N N . GLY A 1 222 ? 6.673 41.515 13.438 1.00 10.54 255 GLY A N 1
ATOM 1767 C CA . GLY A 1 222 ? 6.270 42.053 14.753 1.00 11.02 255 GLY A CA 1
ATOM 1768 C C . GLY A 1 222 ? 5.786 40.960 15.687 1.00 10.54 255 GLY A C 1
ATOM 1769 O O . GLY A 1 222 ? 6.320 39.818 15.640 1.00 11.07 255 GLY A O 1
ATOM 1770 N N . ASP A 1 223 ? 4.869 41.262 16.597 1.00 10.47 256 ASP A N 1
ATOM 1771 C CA . ASP A 1 223 ? 4.379 40.253 17.526 1.00 10.43 256 ASP A CA 1
ATOM 1772 C C . ASP A 1 223 ? 4.047 38.957 16.775 1.00 10.44 256 ASP A C 1
ATOM 1773 O O . ASP A 1 223 ? 3.247 38.976 15.841 1.00 11.02 256 ASP A O 1
ATOM 1778 N N . PRO A 1 224 ? 4.555 37.798 17.266 1.00 10.22 257 PRO A N 1
ATOM 1779 C CA . PRO A 1 224 ? 4.288 36.552 16.563 1.00 11.17 257 PRO A CA 1
ATOM 1780 C C . PRO A 1 224 ? 2.818 36.215 16.403 1.00 10.86 257 PRO A C 1
ATOM 1781 O O . PRO A 1 224 ? 2.461 35.484 15.446 1.00 11.22 257 PRO A O 1
ATOM 1785 N N . LEU A 1 225 ? 1.933 36.727 17.285 1.00 10.37 258 LEU A N 1
ATOM 1786 C CA . LEU A 1 225 ? 0.533 36.295 17.226 1.00 10.67 258 LEU A CA 1
ATOM 1787 C C . LEU A 1 225 ? -0.377 37.181 16.410 1.00 10.10 258 LEU A C 1
ATOM 1788 O O . LEU A 1 225 ? -1.513 36.790 16.158 1.00 10.69 258 LEU A O 1
ATOM 1793 N N . THR A 1 226 ? 0.115 38.329 15.963 1.00 10.11 259 THR A N 1
ATOM 1794 C CA . THR A 1 226 ? -0.761 39.331 15.328 1.00 9.95 259 THR A CA 1
ATOM 1795 C C . THR A 1 226 ? -0.143 39.928 14.066 1.00 9.24 259 THR A C 1
ATOM 1796 O O . THR A 1 226 ? -0.220 41.148 13.866 1.00 10.22 259 THR A O 1
ATOM 1800 N N . PRO A 1 227 ? 0.399 39.114 13.146 1.00 10.19 260 PRO A N 1
ATOM 1801 C CA . PRO A 1 227 ? 1.067 39.681 11.966 1.00 10.21 260 PRO A CA 1
ATOM 1802 C C . PRO A 1 227 ? 0.111 40.549 11.161 1.00 10.75 260 PRO A C 1
ATOM 1803 O O . PRO A 1 227 ? -0.975 40.082 10.787 1.00 11.60 260 PRO A O 1
ATOM 1807 N N . GLY A 1 228 ? 0.511 41.780 10.853 1.00 10.15 261 GLY A N 1
ATOM 1808 C CA . GLY A 1 228 ? -0.290 42.695 10.049 1.00 10.85 261 GLY A CA 1
ATOM 1809 C C . GLY A 1 228 ? -1.045 43.730 10.809 1.00 9.78 261 GLY A C 1
ATOM 1810 O O . GLY A 1 228 ? -1.459 44.743 10.209 1.00 11.84 261 GLY A O 1
ATOM 1811 N N . TYR A 1 229 ? -1.350 43.471 12.096 1.00 9.65 262 TYR A N 1
ATOM 1812 C CA . TYR A 1 229 ? -2.350 44.301 12.829 1.00 10.57 262 TYR A CA 1
ATOM 1813 C C . TYR A 1 229 ? -1.836 44.536 14.243 1.00 9.62 262 TYR A C 1
ATOM 1814 O O . TYR A 1 229 ? -1.169 43.686 14.827 1.00 10.19 262 TYR A O 1
ATOM 1823 N N . PRO A 1 230 ? -2.132 45.711 14.810 1.00 9.49 263 PRO A N 1
ATOM 1824 C CA . PRO A 1 230 ? -1.591 45.983 16.139 1.00 9.63 263 PRO A CA 1
ATOM 1825 C C . PRO A 1 230 ? -2.226 45.125 17.203 1.00 10.12 263 PRO A C 1
ATOM 1826 O O . PRO A 1 230 ? -3.425 44.847 17.148 1.00 10.54 263 PRO A O 1
ATOM 1830 N N . ALA A 1 231 ? -1.406 44.730 18.191 1.00 9.76 264 ALA A N 1
ATOM 1831 C CA . ALA A 1 231 ? -1.872 43.833 19.229 1.00 9.77 264 ALA A CA 1
ATOM 1832 C C . ALA A 1 231 ? -2.611 44.556 20.349 1.00 11.05 264 ALA A C 1
ATOM 1833 O O . ALA A 1 231 ? -2.057 44.794 21.440 1.00 12.50 264 ALA A O 1
ATOM 1835 N N . LYS A 1 232 ? -3.864 44.903 20.073 1.00 12.13 265 LYS A N 1
ATOM 1836 C CA A LYS A 1 232 ? -4.801 45.621 20.953 0.50 12.48 265 LYS A CA 1
ATOM 1837 C CA B LYS A 1 232 ? -4.689 45.589 21.060 0.50 12.11 265 LYS A CA 1
ATOM 1838 C C . LYS A 1 232 ? -5.547 44.600 21.780 1.00 12.91 265 LYS A C 1
ATOM 1839 O O . LYS A 1 232 ? -5.403 43.378 21.592 1.00 13.90 265 LYS A O 1
ATOM 1850 N N . GLU A 1 233 ? -6.418 45.060 22.663 1.00 13.15 266 GLU A N 1
ATOM 1851 C CA A GLU A 1 233 ? -7.044 44.091 23.553 0.50 13.86 266 GLU A CA 1
ATOM 1852 C CA B GLU A 1 233 ? -7.131 44.191 23.560 0.50 13.59 266 GLU A CA 1
ATOM 1853 C C . GLU A 1 233 ? -8.067 43.230 22.837 1.00 13.63 266 GLU A C 1
ATOM 1854 O O . GLU A 1 233 ? -8.236 42.067 23.222 1.00 17.27 266 GLU A O 1
ATOM 1865 N N . TYR A 1 234 ? -8.702 43.731 21.783 1.00 13.31 267 TYR A N 1
ATOM 1866 C CA . TYR A 1 234 ? -9.752 42.973 21.053 1.00 13.59 267 TYR A CA 1
ATOM 1867 C C . TYR A 1 234 ? -9.185 42.111 19.947 1.00 12.22 267 TYR A C 1
ATOM 1868 O O . TYR A 1 234 ? -9.922 41.371 19.320 1.00 14.00 267 TYR A O 1
ATOM 1877 N N . THR A 1 235 ? -7.883 42.256 19.647 1.00 11.55 268 THR A N 1
ATOM 1878 C CA . THR A 1 235 ? -7.319 41.769 18.400 1.00 10.52 268 THR A CA 1
ATOM 1879 C C . THR A 1 235 ? -7.309 40.250 18.351 1.00 11.03 268 THR A C 1
ATOM 1880 O O . THR A 1 235 ? -6.944 39.557 19.332 1.00 12.11 268 THR A O 1
ATOM 1884 N N . PHE A 1 236 ? -7.619 39.736 17.167 1.00 10.81 269 PHE A N 1
ATOM 1885 C CA . PHE A 1 236 ? -7.469 38.300 16.896 1.00 11.46 269 PHE A CA 1
ATOM 1886 C C . PHE A 1 236 ? -6.024 37.889 17.075 1.00 11.26 269 PHE A C 1
ATOM 1887 O O . PHE A 1 236 ? -5.124 38.554 16.561 1.00 11.63 269 PHE A O 1
ATOM 1895 N N . ARG A 1 237 ? -5.802 36.760 17.733 1.00 10.94 270 ARG A N 1
ATOM 1896 C CA . ARG A 1 237 ? -4.446 36.207 17.908 1.00 10.96 270 ARG A CA 1
ATOM 1897 C C . ARG A 1 237 ? -4.377 34.826 17.309 1.00 11.47 270 ARG A C 1
ATOM 1898 O O . ARG A 1 237 ? -5.274 33.988 17.542 1.00 12.16 270 ARG A O 1
ATOM 1906 N N . LEU A 1 238 ? -3.328 34.553 16.559 1.00 12.01 271 LEU A N 1
ATOM 1907 C CA . LEU A 1 238 ? -3.031 33.184 16.170 1.00 12.46 271 LEU A CA 1
ATOM 1908 C C . LEU A 1 238 ? -2.873 32.323 17.391 1.00 13.79 271 LEU A C 1
ATOM 1909 O O . LEU A 1 238 ? -2.496 32.781 18.471 1.00 14.03 271 LEU A O 1
ATOM 1914 N N . ASP A 1 239 ? -3.166 31.030 17.223 1.00 14.82 272 ASP A N 1
ATOM 1915 C CA . ASP A 1 239 ? -2.851 30.050 18.248 1.00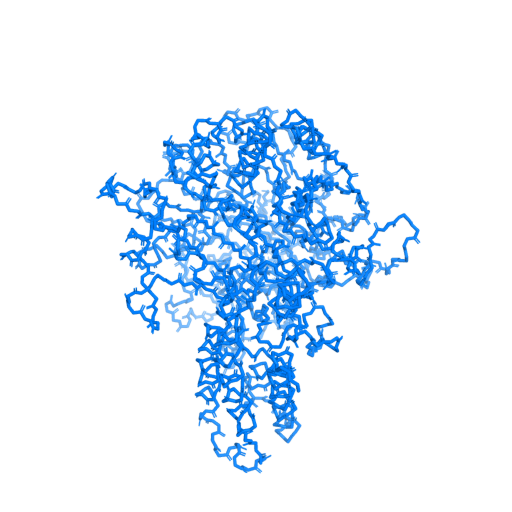 17.37 272 ASP A CA 1
ATOM 1916 C C . ASP A 1 239 ? -1.327 30.093 18.469 1.00 17.88 272 ASP A C 1
ATOM 1917 O O . ASP A 1 239 ? -0.560 30.301 17.508 1.00 18.74 272 ASP A O 1
ATOM 1922 N N . VAL A 1 240 ? -0.854 29.882 19.705 1.00 19.95 273 VAL A N 1
ATOM 1923 C CA . VAL A 1 240 ? 0.611 30.025 19.913 1.00 21.08 273 VAL A CA 1
ATOM 1924 C C . VAL A 1 240 ? 1.437 29.072 19.048 1.00 22.91 273 VAL A C 1
ATOM 1925 O O . VAL A 1 240 ? 2.523 29.390 18.567 1.00 22.43 273 VAL A O 1
ATOM 1932 N N . GLU A 1 241 ? 0.906 27.896 18.807 1.00 23.38 274 GLU A N 1
ATOM 1933 C CA A GLU A 1 241 ? 1.629 26.937 17.970 0.50 24.62 274 GLU A CA 1
ATOM 1934 C CA B GLU A 1 241 ? 1.543 26.909 17.952 0.50 24.34 274 GLU A CA 1
ATOM 1935 C C . GLU A 1 241 ? 1.812 27.408 16.519 1.00 24.71 274 GLU A C 1
ATOM 1936 O O . GLU A 1 241 ? 2.684 26.905 15.791 1.00 26.97 274 GLU A O 1
ATOM 1947 N N . GLU A 1 242 ? 1.077 28.436 16.116 1.00 21.56 275 GLU A N 1
ATOM 1948 C CA . GLU A 1 242 ? 1.171 28.979 14.769 1.00 22.17 275 GLU A CA 1
ATOM 1949 C C . GLU A 1 242 ? 1.811 30.374 14.827 1.00 17.61 275 GLU A C 1
ATOM 1950 O O . GLU A 1 242 ? 1.858 31.035 13.801 1.00 18.62 275 GLU A O 1
ATOM 1956 N N . GLY A 1 243 ? 2.387 30.764 15.972 1.00 16.80 276 GLY A N 1
ATOM 1957 C CA . GLY A 1 243 ? 3.010 32.103 16.061 1.00 15.43 276 GLY A CA 1
ATOM 1958 C C . GLY A 1 243 ? 4.104 32.235 15.038 1.00 14.22 276 GLY A C 1
ATOM 1959 O O . GLY A 1 243 ? 4.926 31.318 14.827 1.00 15.72 276 GLY A O 1
AT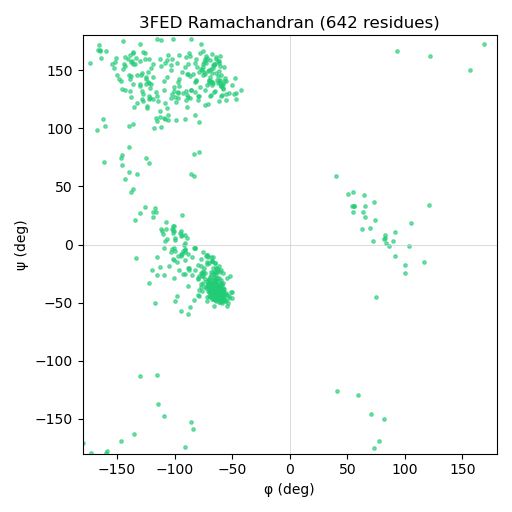OM 1960 N N . VAL A 1 244 ? 4.150 33.375 14.367 1.00 13.32 277 VAL A N 1
ATOM 1961 C CA . VAL A 1 244 ? 5.121 33.564 13.259 1.00 13.34 277 VAL A CA 1
ATOM 1962 C C . VAL A 1 244 ? 6.538 33.535 13.819 1.00 12.96 277 VAL A C 1
ATOM 1963 O O . VAL A 1 244 ? 6.857 34.155 14.833 1.00 14.16 277 VAL A O 1
ATOM 1967 N N . GLY A 1 245 ? 7.384 32.742 13.149 1.00 13.39 278 GLY A N 1
ATOM 1968 C CA . GLY A 1 245 ? 8.828 32.844 13.412 1.00 13.95 278 GLY A CA 1
ATOM 1969 C C . GLY A 1 245 ? 9.329 32.021 14.566 1.00 12.58 278 GLY A C 1
ATOM 1970 O O . GLY A 1 245 ? 10.531 32.029 14.819 1.00 12.52 278 GLY A O 1
ATOM 1971 N N . ILE A 1 246 ? 8.462 31.292 15.283 1.00 11.87 279 ILE A N 1
ATOM 1972 C CA . ILE A 1 246 ? 8.889 30.595 16.474 1.00 12.29 279 ILE A CA 1
ATOM 1973 C C . ILE A 1 246 ? 9.615 29.307 16.105 1.00 12.72 279 ILE A C 1
ATOM 1974 O O . ILE A 1 246 ? 9.098 28.508 15.328 1.00 13.54 279 ILE A O 1
ATOM 1979 N N . PRO A 1 247 ? 10.827 29.099 16.635 1.00 12.16 280 PRO A N 1
ATOM 1980 C CA . PRO A 1 247 ? 11.569 27.913 16.223 1.00 12.95 280 PRO A CA 1
ATOM 1981 C C . PRO A 1 247 ? 10.961 26.641 16.806 1.00 12.87 280 PRO A C 1
ATOM 1982 O O . PRO A 1 247 ? 10.248 26.669 17.804 1.00 14.97 280 PRO A O 1
ATOM 1986 N N . ARG A 1 248 ? 11.285 25.506 16.188 1.00 13.52 281 ARG A N 1
ATOM 1987 C CA . ARG A 1 248 ? 10.700 24.227 16.563 1.00 14.64 281 ARG A CA 1
ATOM 1988 C C . ARG A 1 248 ? 11.693 23.309 17.239 1.00 14.82 281 ARG A C 1
ATOM 1989 O O . ARG A 1 248 ? 11.339 22.176 17.548 1.00 16.86 281 ARG A O 1
ATOM 1997 N N . ILE A 1 249 ? 12.873 23.809 17.565 1.00 12.72 282 ILE A N 1
ATOM 1998 C CA . ILE A 1 249 ? 13.837 23.046 18.352 1.00 13.05 282 ILE A CA 1
ATOM 1999 C C . ILE A 1 249 ? 14.332 23.909 19.527 1.00 12.55 282 ILE A C 1
ATOM 2000 O O . ILE A 1 249 ? 14.261 25.168 19.488 1.00 12.58 282 ILE A O 1
ATOM 2005 N N . PRO A 1 250 ? 14.841 23.245 20.576 1.00 11.74 283 PRO A N 1
ATOM 2006 C CA . PRO A 1 250 ? 15.391 24.007 21.694 1.00 11.40 283 PRO A CA 1
ATOM 2007 C C . PRO A 1 250 ? 16.702 24.686 21.318 1.00 11.06 283 PRO A C 1
ATOM 2008 O O . PRO A 1 250 ? 17.509 24.117 20.543 1.00 11.18 283 PRO A O 1
ATOM 2012 N N . VAL A 1 251 ? 16.931 25.816 21.953 1.00 10.13 284 VAL A N 1
ATOM 2013 C CA . VAL A 1 251 ? 18.103 26.656 21.708 1.00 11.11 284 VAL A CA 1
ATOM 2014 C C . VAL A 1 251 ? 18.500 27.203 23.068 1.00 10.46 284 VAL A C 1
ATOM 2015 O O . VAL A 1 251 ? 17.652 27.689 23.840 1.00 11.04 284 VAL A O 1
ATOM 2019 N N . HIS A 1 252 ? 19.808 27.142 23.406 1.00 10.15 285 HIS A N 1
ATOM 2020 C CA . HIS A 1 252 ? 20.256 27.713 24.692 1.00 10.22 285 HIS A CA 1
ATOM 2021 C C . HIS A 1 252 ? 21.696 28.197 24.549 1.00 9.58 285 HIS A C 1
ATOM 2022 O O . HIS A 1 252 ? 22.481 27.521 23.869 1.00 10.59 285 HIS A O 1
ATOM 2029 N N . PRO A 1 253 ? 22.054 29.281 25.232 1.00 9.50 286 PRO A N 1
ATOM 2030 C CA . PRO A 1 253 ? 23.386 29.842 25.090 1.00 10.16 286 PRO A CA 1
ATOM 2031 C C . PRO A 1 253 ? 24.262 29.573 26.319 1.00 10.69 286 PRO A C 1
ATOM 2032 O O . PRO A 1 253 ? 23.743 29.549 27.468 1.00 11.74 286 PRO A O 1
ATOM 2036 N N . ILE A 1 254 ? 25.548 29.345 26.091 1.00 10.70 287 ILE A N 1
ATOM 2037 C CA . ILE A 1 254 ? 26.517 29.068 27.145 1.00 11.17 287 ILE A CA 1
ATOM 2038 C C . ILE A 1 254 ? 27.773 29.888 26.936 1.00 11.09 287 ILE A C 1
ATOM 2039 O O . ILE A 1 254 ? 28.055 30.394 25.834 1.00 11.77 287 ILE A O 1
ATOM 2044 N N . GLY A 1 255 ? 28.537 30.031 28.028 1.00 11.95 288 GLY A N 1
ATOM 2045 C CA . GLY A 1 255 ? 29.802 30.740 27.944 1.00 12.44 288 GLY A CA 1
ATOM 2046 C C . GLY A 1 255 ? 30.917 29.796 27.509 1.00 11.49 288 GLY A C 1
ATOM 2047 O O . GLY A 1 255 ? 30.729 28.597 27.320 1.00 12.23 288 GLY A O 1
ATOM 2048 N N . TYR A 1 256 ? 32.101 30.345 27.329 1.00 11.68 289 TYR A N 1
ATOM 2049 C CA . TYR A 1 256 ? 33.147 29.519 26.757 1.00 11.35 289 TYR A CA 1
ATOM 2050 C C . TYR A 1 256 ? 33.817 28.583 27.728 1.00 11.93 289 TYR A C 1
ATOM 2051 O O . TYR A 1 256 ? 34.382 27.582 27.265 1.00 13.32 289 TYR A O 1
ATOM 2060 N N . ASN A 1 257 ? 33.704 28.789 29.042 1.00 12.56 290 ASN A N 1
ATOM 2061 C CA . ASN A 1 257 ? 34.232 27.758 29.934 1.00 13.04 290 ASN A CA 1
ATOM 2062 C C . ASN A 1 257 ? 33.408 26.479 29.746 1.00 12.67 290 ASN A C 1
ATOM 2063 O O . ASN A 1 257 ? 33.964 25.373 29.653 1.00 14.17 290 ASN A O 1
ATOM 2068 N N . ASP A 1 258 ? 32.093 26.611 29.709 1.00 12.93 291 ASP A N 1
ATOM 2069 C CA . ASP A 1 258 ? 31.242 25.426 29.483 1.00 12.78 291 ASP A CA 1
ATOM 2070 C C . ASP A 1 258 ? 31.413 24.838 28.061 1.00 12.19 291 ASP A C 1
ATOM 2071 O O . ASP A 1 258 ? 31.415 23.624 27.879 1.00 12.02 291 ASP A O 1
ATOM 2076 N N . ALA A 1 259 ? 31.508 25.715 27.062 1.00 11.42 292 ALA A N 1
ATOM 2077 C CA . ALA A 1 259 ? 31.669 25.207 25.711 1.00 10.99 292 ALA A CA 1
ATOM 2078 C C . ALA A 1 259 ? 32.931 24.398 25.549 1.00 11.52 292 ALA A C 1
ATOM 2079 O O . ALA A 1 259 ? 32.961 23.382 24.854 1.00 12.10 292 ALA A O 1
ATOM 2081 N N . GLU A 1 260 ? 33.994 24.834 26.216 1.00 12.11 293 GLU A N 1
ATOM 2082 C CA . GLU A 1 260 ? 35.279 24.110 26.101 1.00 11.99 293 GLU A CA 1
ATOM 2083 C C . GLU A 1 260 ? 35.105 22.677 26.573 1.00 11.93 293 GLU A C 1
ATOM 2084 O O . GLU A 1 260 ? 35.639 21.727 25.967 1.00 12.44 293 GLU A O 1
ATOM 2094 N N . ILE A 1 261 ? 34.325 22.469 27.651 1.00 11.91 294 ILE A N 1
ATOM 2095 C CA . ILE A 1 261 ? 34.089 21.121 28.165 1.00 12.81 294 ILE A CA 1
ATOM 2096 C C . ILE A 1 261 ? 33.326 20.291 27.155 1.00 12.39 294 ILE A C 1
ATOM 2097 O O . ILE A 1 261 ? 33.647 19.102 26.965 1.00 12.67 294 ILE A O 1
ATOM 2104 N N . LEU A 1 262 ? 32.334 20.899 26.485 1.00 11.09 295 LEU A N 1
ATOM 2105 C CA . LEU A 1 262 ? 31.557 20.136 25.501 1.00 11.50 295 LEU A CA 1
ATOM 2106 C C . LEU A 1 262 ? 32.338 19.831 24.223 1.00 11.38 295 LEU A C 1
ATOM 2107 O O . LEU A 1 262 ? 32.138 18.782 23.604 1.00 12.47 295 LEU A O 1
ATOM 2112 N N . LEU A 1 263 ? 33.247 20.713 23.823 1.00 11.28 296 LEU A N 1
ATOM 2113 C CA . LEU A 1 263 ? 33.981 20.555 22.561 1.00 11.19 296 LEU A CA 1
ATOM 2114 C C . LEU A 1 263 ? 35.199 19.662 22.716 1.00 10.65 296 LEU A C 1
ATOM 2115 O O . LEU A 1 263 ? 35.619 19.048 21.729 1.00 12.60 296 LEU A O 1
ATOM 2120 N N . ARG A 1 264 ? 35.750 19.585 23.931 1.00 10.98 297 ARG A N 1
ATOM 2121 C CA . ARG A 1 264 ? 37.072 18.966 24.106 1.00 12.51 297 ARG A CA 1
ATOM 2122 C C . ARG A 1 264 ? 37.203 17.581 23.526 1.00 12.49 297 ARG A C 1
ATOM 2123 O O . ARG A 1 264 ? 38.242 17.278 22.889 1.00 13.88 297 ARG A O 1
ATOM 2131 N N . TYR A 1 265 ? 36.224 16.706 23.770 1.00 12.22 298 TYR A N 1
ATOM 2132 C CA . TYR A 1 265 ? 36.330 15.316 23.336 1.00 12.83 298 TYR A CA 1
ATOM 2133 C C . TYR A 1 265 ? 35.568 14.993 22.090 1.00 11.92 298 TYR A C 1
ATOM 2134 O O . TYR A 1 265 ? 35.414 13.819 21.765 1.00 13.56 298 TYR A O 1
ATOM 2143 N N . LEU A 1 266 ? 35.153 16.007 21.317 1.00 11.75 299 LEU A N 1
ATOM 2144 C CA . LEU A 1 266 ? 34.534 15.682 20.032 1.00 12.24 299 LEU A CA 1
ATOM 2145 C C . LEU A 1 266 ? 35.477 14.885 19.161 1.00 12.41 299 LEU A C 1
ATOM 2146 O O . LEU A 1 266 ? 36.665 15.227 19.035 1.00 14.05 299 LEU A O 1
ATOM 2151 N N . GLY A 1 267 ? 34.937 13.863 18.513 1.00 11.89 300 GLY A N 1
ATOM 2152 C CA . GLY A 1 267 ? 35.735 13.015 17.632 1.00 12.96 300 GLY A CA 1
ATOM 2153 C C . GLY A 1 267 ? 35.390 13.235 16.183 1.00 11.77 300 GLY A C 1
ATOM 2154 O O . GLY A 1 267 ? 35.080 14.350 15.746 1.00 13.35 300 GLY A O 1
ATOM 2155 N N . GLY A 1 268 ? 35.501 12.177 15.396 1.00 12.38 301 GLY A N 1
ATOM 2156 C CA . GLY A 1 268 ? 35.192 12.259 13.986 1.00 12.35 301 GLY A CA 1
ATOM 2157 C C . GLY A 1 268 ? 36.211 13.065 13.210 1.00 11.84 301 GLY A C 1
ATOM 2158 O O . GLY A 1 268 ? 37.420 13.044 13.516 1.00 11.97 301 GLY A O 1
ATOM 2159 N N . ILE A 1 269 ? 35.743 13.776 12.186 1.00 10.60 302 ILE A N 1
ATOM 2160 C CA . ILE A 1 269 ? 36.701 14.435 11.300 1.00 10.34 302 ILE A CA 1
ATOM 2161 C C . ILE A 1 269 ? 37.333 15.654 11.938 1.00 9.36 302 ILE A C 1
ATOM 2162 O O . ILE A 1 269 ? 36.716 16.368 12.761 1.00 10.25 302 ILE A O 1
ATOM 2167 N N . ALA A 1 270 ? 38.569 15.894 11.559 1.00 9.94 303 ALA A N 1
ATOM 2168 C CA . ALA A 1 270 ? 39.269 17.106 11.958 1.00 10.15 303 ALA A CA 1
ATOM 2169 C C . ALA A 1 270 ? 38.571 18.344 11.412 1.00 9.67 303 ALA A C 1
ATOM 2170 O O . ALA A 1 270 ? 37.862 18.277 10.413 1.00 9.97 303 ALA A O 1
ATOM 2172 N N . PRO A 1 271 ? 38.793 19.507 12.035 1.00 10.04 304 PRO A N 1
ATOM 2173 C CA . PRO A 1 271 ? 38.250 20.725 11.402 1.00 10.54 304 PRO A CA 1
ATOM 2174 C C . PRO A 1 271 ? 38.778 20.841 9.968 1.00 10.77 304 PRO A C 1
ATOM 2175 O O . PRO A 1 271 ? 39.934 20.483 9.687 1.00 10.99 304 PRO A O 1
ATOM 2179 N N . PRO A 1 272 ? 37.950 21.323 9.029 1.00 11.17 305 PRO A N 1
ATOM 2180 C CA . PRO A 1 272 ? 38.327 21.212 7.630 1.00 11.93 305 PRO A CA 1
ATOM 2181 C C . PRO A 1 272 ? 39.378 22.223 7.191 1.00 12.64 305 PRO A C 1
ATOM 2182 O O . PRO A 1 272 ? 40.058 22.013 6.171 1.00 13.89 305 PRO A O 1
ATOM 2186 N N . ASP A 1 273 ? 39.456 23.337 7.908 1.00 11.78 306 ASP A N 1
ATOM 2187 C CA . ASP A 1 273 ? 40.425 24.389 7.647 1.00 12.13 306 ASP A CA 1
ATOM 2188 C C . ASP A 1 273 ? 40.439 25.299 8.844 1.00 12.12 306 ASP A C 1
ATOM 2189 O O . ASP A 1 273 ? 39.597 25.166 9.771 1.00 12.91 306 ASP A O 1
ATOM 2194 N N . LYS A 1 274 ? 41.402 26.240 8.882 1.00 12.81 307 LYS A N 1
ATOM 2195 C CA . LYS A 1 274 ? 41.567 27.123 10.020 1.00 14.51 307 LYS A CA 1
ATOM 2196 C C . LYS A 1 274 ? 40.363 28.027 10.288 1.00 15.17 307 LYS A C 1
ATOM 2197 O O . LYS A 1 274 ? 40.188 28.488 11.443 1.00 15.64 307 LYS A O 1
ATOM 2203 N N . SER A 1 275 ? 39.530 28.272 9.276 1.00 14.79 308 SER A N 1
ATOM 2204 C CA . SER A 1 275 ? 38.362 29.166 9.480 1.00 15.53 308 SER A CA 1
ATOM 2205 C C . SER A 1 275 ? 37.287 28.522 10.351 1.00 15.61 308 SER A C 1
ATOM 2206 O O . SER A 1 275 ? 36.300 29.184 10.719 1.00 17.85 308 SER A O 1
ATOM 2209 N N . TRP A 1 276 ? 37.415 27.229 10.627 1.00 13.40 309 TRP A N 1
ATOM 2210 C CA . TRP A 1 276 ? 36.499 26.506 11.531 1.00 13.15 309 TRP A CA 1
ATOM 2211 C C . TRP A 1 276 ? 37.026 26.460 12.943 1.00 12.25 309 TRP A C 1
ATOM 2212 O O . TRP A 1 276 ? 36.297 26.020 13.832 1.00 13.17 309 TRP A O 1
ATOM 2223 N N . LYS A 1 277 ? 38.271 26.855 13.184 1.00 13.76 310 LYS A N 1
ATOM 2224 C CA A LYS A 1 277 ? 38.893 26.725 14.490 0.50 14.55 310 LYS A CA 1
ATOM 2225 C CA B LYS A 1 277 ? 38.835 26.791 14.530 0.50 14.38 310 LYS A CA 1
ATOM 2226 C C . LYS A 1 277 ? 38.767 28.075 15.255 1.00 15.45 310 LYS A C 1
ATOM 2227 O O . LYS A 1 277 ? 39.187 29.127 14.753 1.00 18.59 310 LYS A O 1
ATOM 2238 N N . GLY A 1 278 ? 38.180 28.034 16.436 1.00 13.84 311 GLY A N 1
ATOM 2239 C CA . GLY A 1 278 ? 38.200 29.163 17.329 1.00 14.23 311 GLY A CA 1
ATOM 2240 C C . GLY A 1 278 ? 39.446 29.206 18.198 1.00 13.26 311 GLY A C 1
ATOM 2241 O O . GLY A 1 278 ? 40.499 28.688 17.791 1.00 15.24 311 GLY A O 1
ATOM 2242 N N . ALA A 1 279 ? 39.330 29.809 19.368 1.00 12.83 312 ALA A N 1
ATOM 2243 C CA . ALA A 1 279 ? 40.501 30.136 20.148 1.00 13.29 312 ALA A CA 1
ATOM 2244 C C . ALA A 1 279 ? 40.667 29.295 21.397 1.00 14.28 312 ALA A C 1
ATOM 2245 O O . ALA A 1 279 ? 41.643 29.508 22.121 1.00 16.13 312 ALA A O 1
ATOM 2247 N N . LEU A 1 280 ? 39.720 28.402 21.699 1.00 12.95 313 LEU A N 1
ATOM 2248 C CA . LEU A 1 280 ? 39.806 27.557 22.878 1.00 13.43 313 LEU A CA 1
ATOM 2249 C C . LEU A 1 280 ? 40.854 26.475 22.670 1.00 13.63 313 LEU A C 1
ATOM 2250 O O . LEU A 1 280 ? 41.225 26.123 21.519 1.00 13.44 313 LEU A O 1
ATOM 2255 N N . ASN A 1 281 ? 41.321 25.917 23.784 1.00 14.44 314 ASN A N 1
ATOM 2256 C CA . ASN A 1 281 ? 42.357 24.878 23.742 1.00 14.65 314 ASN A CA 1
ATOM 2257 C C . ASN A 1 281 ? 41.720 23.505 23.483 1.00 14.43 314 ASN A C 1
ATOM 2258 O O . ASN A 1 281 ? 41.855 22.571 24.290 1.00 15.56 314 ASN A O 1
ATOM 2263 N N . VAL A 1 282 ? 41.019 23.396 22.350 1.00 12.29 315 VAL A N 1
ATOM 2264 C CA . VAL A 1 282 ? 40.338 22.169 21.916 1.00 12.55 315 VAL A CA 1
ATOM 2265 C C . VAL A 1 282 ? 40.614 21.975 20.443 1.00 11.71 315 VAL A C 1
ATOM 2266 O O . VAL A 1 282 ? 41.077 22.904 19.756 1.00 11.83 315 VAL A O 1
ATOM 2270 N N . SER A 1 283 ? 40.335 20.772 19.938 1.00 10.39 316 SER A N 1
ATOM 2271 C CA . SER A 1 283 ? 40.715 20.480 18.556 1.00 10.95 316 SER A CA 1
ATOM 2272 C C . SER A 1 283 ? 39.808 21.129 17.511 1.00 10.90 316 SER A C 1
ATOM 2273 O O . SER A 1 283 ? 40.239 21.303 16.348 1.00 11.41 316 SER A O 1
ATOM 2276 N N . TYR A 1 284 ? 38.567 21.436 17.873 1.00 10.01 317 TYR A N 1
ATOM 2277 C CA . TYR A 1 284 ? 37.562 21.837 16.877 1.00 10.20 317 TYR A CA 1
ATOM 2278 C C . TYR A 1 284 ? 37.238 20.763 15.880 1.00 10.56 317 TYR A C 1
ATOM 2279 O O . TYR A 1 284 ? 36.790 21.019 14.763 1.00 11.14 317 TYR A O 1
ATOM 2288 N N . SER A 1 285 ? 37.399 19.506 16.309 1.00 10.63 318 SER A N 1
ATOM 2289 C CA . SER A 1 285 ? 36.868 18.392 15.507 1.00 10.46 318 SER A CA 1
ATOM 2290 C C . SER A 1 285 ? 35.346 18.477 15.437 1.00 10.75 318 SER A C 1
ATOM 2291 O O . SER A 1 285 ? 34.669 19.162 16.268 1.00 12.11 318 SER A O 1
ATOM 2294 N N . ILE A 1 286 ? 34.754 17.810 14.438 1.00 10.18 319 ILE A N 1
ATOM 2295 C CA . ILE A 1 286 ? 33.375 18.102 14.066 1.00 10.61 319 ILE A CA 1
ATOM 2296 C C . ILE A 1 286 ? 32.371 17.218 14.772 1.00 10.05 319 ILE A C 1
ATOM 2297 O O . ILE A 1 286 ? 31.233 17.607 14.962 1.00 11.10 319 ILE A O 1
ATOM 2302 N N . GLY A 1 287 ? 32.792 16.020 15.194 1.00 11.00 320 GLY A N 1
ATOM 2303 C CA . GLY A 1 287 ? 31.808 15.004 15.549 1.00 11.58 320 GLY A CA 1
ATOM 2304 C C . GLY A 1 287 ? 31.240 14.369 14.289 1.00 12.96 320 GLY A C 1
ATOM 2305 O O . GLY A 1 287 ? 31.745 14.615 13.192 1.00 16.93 320 GLY A O 1
ATOM 2306 N N . PRO A 1 288 ? 30.174 13.581 14.401 1.00 12.87 321 PRO A N 1
ATOM 2307 C CA . PRO A 1 288 ? 29.430 13.353 15.601 1.00 13.76 321 PRO A CA 1
ATOM 2308 C C . PRO A 1 288 ? 30.122 12.451 16.551 1.00 15.67 321 PRO A C 1
ATOM 2309 O O . PRO A 1 288 ? 30.872 11.578 16.131 1.00 16.88 321 PRO A O 1
ATOM 2313 N N . GLY A 1 289 ? 29.801 12.645 17.833 1.00 18.51 322 GLY A N 1
ATOM 2314 C CA . GLY A 1 289 ? 30.259 11.754 18.857 1.00 20.66 322 GLY A CA 1
ATOM 2315 C C . GLY A 1 289 ? 31.542 12.185 19.519 1.00 17.95 322 GLY A C 1
ATOM 2316 O O . GLY A 1 289 ? 32.268 13.026 18.990 1.00 16.52 322 GLY A O 1
ATOM 2317 N N . PHE A 1 290 ? 31.839 11.542 20.656 1.00 16.91 323 PHE A N 1
ATOM 2318 C CA . PHE A 1 290 ? 33.024 11.791 21.437 1.00 15.18 323 PHE A CA 1
ATOM 2319 C C . PHE A 1 290 ? 34.082 10.692 21.337 1.00 17.65 323 PHE A C 1
ATOM 2320 O O . PHE A 1 290 ? 33.765 9.530 20.991 1.00 21.97 323 PHE A O 1
ATOM 2328 N N . THR A 1 291 ? 35.318 11.064 21.656 1.00 17.38 324 THR A N 1
ATOM 2329 C CA A THR A 1 291 ? 36.422 10.122 21.704 0.50 19.14 324 THR A CA 1
ATOM 2330 C CA B THR A 1 291 ? 36.480 10.137 21.686 0.50 19.73 324 THR A CA 1
ATOM 2331 C C . THR A 1 291 ? 37.395 10.507 22.820 1.00 19.96 324 THR A C 1
ATOM 2332 O O . THR A 1 291 ? 37.575 11.675 23.128 1.00 21.73 324 THR A O 1
ATOM 2339 N N . GLY A 1 292 ? 38.064 9.522 23.429 1.00 21.34 325 GLY A N 1
ATOM 2340 C CA . GLY A 1 292 ? 39.066 9.850 24.435 1.00 23.11 325 GLY A CA 1
ATOM 2341 C C . GLY A 1 292 ? 38.560 10.116 25.833 1.00 24.40 325 GLY A C 1
ATOM 2342 O O . GLY A 1 292 ? 39.348 10.560 26.696 1.00 25.78 325 GLY A O 1
ATOM 2343 N N . SER A 1 293 ? 37.261 9.874 26.079 1.00 25.43 326 SER A N 1
ATOM 2344 C CA . SER A 1 293 ? 36.684 10.119 27.397 1.00 27.37 326 SER A CA 1
ATOM 2345 C C . SER A 1 293 ? 36.216 8.843 28.100 1.00 29.15 326 SER A C 1
ATOM 2346 O O . SER A 1 293 ? 35.408 8.085 27.569 1.00 28.91 326 SER A O 1
ATOM 2349 N N . SER A 1 295 ? 33.472 8.507 29.747 1.00 23.81 328 SER A N 1
ATOM 2350 C CA A SER A 1 295 ? 32.235 8.900 30.404 0.50 22.14 328 SER A CA 1
ATOM 2351 C CA B SER A 1 295 ? 32.284 8.969 30.438 0.50 23.12 328 SER A CA 1
ATOM 2352 C C . SER A 1 295 ? 31.418 9.825 29.532 1.00 21.08 328 SER A C 1
ATOM 2353 O O . SER A 1 295 ? 30.220 9.883 29.689 1.00 21.87 328 SER A O 1
ATOM 2358 N N . PHE A 1 296 ? 32.017 10.567 28.590 1.00 20.04 329 PHE A N 1
ATOM 2359 C CA . PHE A 1 296 ? 31.194 11.453 27.717 1.00 19.31 329 PHE A CA 1
ATOM 2360 C C . PHE A 1 296 ? 30.624 10.622 26.588 1.00 19.31 329 PHE A C 1
ATOM 2361 O O . PHE A 1 296 ? 31.418 10.139 25.691 1.00 20.31 329 PHE A O 1
ATOM 2369 N N . ARG A 1 297 ? 29.284 10.428 26.620 1.00 15.87 330 ARG A N 1
ATOM 2370 C CA A ARG A 1 297 ? 28.600 9.629 25.613 0.50 16.23 330 ARG A CA 1
ATOM 2371 C CA B ARG A 1 297 ? 28.595 9.621 25.637 0.50 17.40 330 ARG A CA 1
ATOM 2372 C C . ARG A 1 297 ? 27.571 10.363 24.819 1.00 15.56 330 ARG A C 1
ATOM 2373 O O . ARG A 1 297 ? 27.563 10.240 23.605 1.00 18.51 330 ARG A O 1
ATOM 2388 N N . LYS A 1 298 ? 26.671 11.083 25.484 1.00 13.38 331 LYS A N 1
ATOM 2389 C CA . LYS A 1 298 ? 25.634 11.824 24.740 1.00 13.35 331 LYS A CA 1
ATOM 2390 C C . LYS A 1 298 ? 25.455 13.199 25.360 1.00 12.38 331 LYS A C 1
ATOM 2391 O O . LYS A 1 298 ? 25.793 13.420 26.548 1.00 13.56 331 LYS A O 1
ATOM 2397 N N . VAL A 1 299 ? 24.944 14.147 24.578 1.00 12.24 332 VAL A N 1
ATOM 2398 C CA A VAL A 1 299 ? 24.602 15.464 25.097 0.50 12.11 332 VAL A CA 1
ATOM 2399 C CA B VAL A 1 299 ? 24.628 15.467 25.091 0.50 12.42 332 VAL A CA 1
ATOM 2400 C C . VAL A 1 299 ? 23.096 15.567 25.225 1.00 12.41 332 VAL A C 1
ATOM 2401 O O . VAL A 1 299 ? 22.346 15.006 24.415 1.00 13.78 332 VAL A O 1
ATOM 2408 N N . ARG A 1 300 ? 22.654 16.260 26.263 1.00 12.59 333 ARG A N 1
ATOM 2409 C CA . ARG A 1 300 ? 21.236 16.540 26.462 1.00 13.08 333 ARG A CA 1
ATOM 2410 C C . ARG A 1 300 ? 21.011 18.018 26.596 1.00 13.28 333 ARG A C 1
ATOM 2411 O O . ARG A 1 300 ? 21.832 18.748 27.175 1.00 16.64 333 ARG A O 1
ATOM 2419 N N . MET A 1 301 ? 19.898 18.497 26.073 1.00 12.68 334 MET A N 1
ATOM 2420 C CA . MET A 1 301 ? 19.472 19.849 26.425 1.00 12.51 334 MET A CA 1
ATOM 2421 C C . MET A 1 301 ? 18.222 19.746 27.253 1.00 14.03 334 MET A C 1
ATOM 2422 O O . MET A 1 301 ? 17.454 18.766 27.131 1.00 15.75 334 MET A O 1
ATOM 2427 N N . HIS A 1 302 ? 18.000 20.758 28.093 1.00 13.73 335 HIS A N 1
ATOM 2428 C CA . HIS A 1 302 ? 16.783 20.826 28.897 1.00 14.11 335 HIS A CA 1
ATOM 2429 C C . HIS A 1 302 ? 16.352 22.275 28.898 1.00 13.73 335 HIS A C 1
ATOM 2430 O O . HIS A 1 302 ? 16.944 23.076 29.599 1.00 14.32 335 HIS A O 1
ATOM 2437 N N . VAL A 1 303 ? 15.348 22.594 28.092 1.00 13.41 336 VAL A N 1
ATOM 2438 C CA . VAL A 1 303 ? 14.991 23.999 27.904 1.00 13.38 336 VAL A CA 1
ATOM 2439 C C . VAL A 1 303 ? 13.483 24.108 28.044 1.00 13.55 336 VAL A C 1
ATOM 2440 O O . VAL A 1 303 ? 12.710 23.468 27.289 1.00 15.36 336 VAL A O 1
ATOM 2444 N N . TYR A 1 304 ? 13.047 24.933 29.003 1.00 13.42 337 TYR A N 1
ATOM 2445 C CA . TYR A 1 304 ? 11.603 25.042 29.340 1.00 14.91 337 TYR A CA 1
ATOM 2446 C C . TYR A 1 304 ? 11.187 26.475 29.564 1.00 13.62 337 TYR A C 1
ATOM 2447 O O . TYR A 1 304 ? 10.412 26.770 30.439 1.00 15.08 337 TYR A O 1
ATOM 2456 N N . ASN A 1 305 ? 11.621 27.368 28.682 1.00 14.06 338 ASN A N 1
ATOM 2457 C CA . ASN A 1 305 ? 11.171 28.740 28.777 1.00 13.46 338 ASN A CA 1
ATOM 2458 C C . ASN A 1 305 ? 9.701 28.789 28.500 1.00 14.50 338 ASN A C 1
ATOM 2459 O O . ASN A 1 305 ? 9.149 27.936 27.782 1.00 18.08 338 ASN A O 1
ATOM 2464 N N . ILE A 1 306 ? 9.076 29.809 29.048 1.00 15.10 339 ILE A N 1
ATOM 2465 C CA . ILE A 1 306 ? 7.630 30.008 28.903 1.00 16.71 339 ILE A CA 1
ATOM 2466 C C . ILE A 1 306 ? 7.327 31.178 28.005 1.00 15.56 339 ILE A C 1
ATOM 2467 O O . ILE A 1 306 ? 7.896 32.267 28.145 1.00 18.31 339 ILE A O 1
ATOM 2476 N N . ASN A 1 307 ? 6.415 30.943 27.087 1.00 14.77 340 ASN A N 1
ATOM 2477 C CA . ASN A 1 307 ? 5.905 32.063 26.252 1.00 14.68 340 ASN A CA 1
ATOM 2478 C C . ASN A 1 307 ? 4.598 32.581 26.844 1.00 14.28 340 ASN A C 1
ATOM 2479 O O . ASN A 1 307 ? 3.729 31.744 27.192 1.00 16.52 340 ASN A O 1
ATOM 2484 N N . LYS A 1 308 ? 4.456 33.886 27.027 1.00 13.20 341 LYS A N 1
ATOM 2485 C CA . LYS A 1 308 ? 3.223 34.416 27.574 1.00 14.26 341 LYS A CA 1
ATOM 2486 C C . LYS A 1 308 ? 2.919 35.787 27.032 1.00 12.81 341 LYS A C 1
ATOM 2487 O O . LYS A 1 308 ? 3.841 36.607 26.839 1.00 13.02 341 LYS A O 1
ATOM 2498 N N . ILE A 1 309 ? 1.629 36.057 26.797 1.00 12.24 342 ILE A N 1
ATOM 2499 C CA . ILE A 1 309 ? 1.231 37.394 26.364 1.00 12.08 342 ILE A CA 1
ATOM 2500 C C . ILE A 1 309 ? 1.451 38.366 27.513 1.00 12.02 342 ILE A C 1
ATOM 2501 O O . ILE A 1 309 ? 1.012 38.114 28.650 1.00 14.27 342 ILE A O 1
ATOM 2506 N N . THR A 1 310 ? 2.147 39.455 27.219 1.00 11.14 343 THR A N 1
ATOM 2507 C CA . THR A 1 310 ? 2.628 40.388 28.233 1.00 11.58 343 THR A CA 1
ATOM 2508 C C . THR A 1 310 ? 2.424 41.808 27.722 1.00 11.09 343 THR A C 1
ATOM 2509 O O . THR A 1 310 ? 2.662 42.096 26.537 1.00 11.26 343 THR A O 1
ATOM 2513 N N . ARG A 1 311 ? 2.049 42.726 28.618 1.00 11.03 344 ARG A N 1
ATOM 2514 C CA . ARG A 1 311 ? 1.882 44.113 28.202 1.00 11.18 344 ARG A CA 1
ATOM 2515 C C . ARG A 1 311 ? 3.229 44.829 28.059 1.00 10.71 344 ARG A C 1
ATOM 2516 O O . ARG A 1 311 ? 4.132 44.660 28.912 1.00 11.78 344 ARG A O 1
ATOM 2524 N N . ILE A 1 312 ? 3.365 45.580 26.971 1.00 10.22 345 ILE A N 1
ATOM 2525 C CA . ILE A 1 312 ? 4.543 46.426 26.711 1.00 10.76 345 ILE A CA 1
ATOM 2526 C C . ILE A 1 312 ? 4.087 47.855 26.533 1.00 10.47 345 ILE A C 1
ATOM 2527 O O . ILE A 1 312 ? 2.939 48.108 26.168 1.00 11.29 345 ILE A O 1
ATOM 2532 N N . TYR A 1 313 ? 5.031 48.777 26.708 1.00 10.53 346 TYR A N 1
ATOM 2533 C CA . TYR A 1 313 ? 4.686 50.200 26.728 1.00 10.90 346 TYR A CA 1
ATOM 2534 C C . TYR A 1 313 ? 5.657 51.005 25.902 1.00 10.09 346 TYR A C 1
ATOM 2535 O O . TYR A 1 313 ? 6.846 51.086 26.241 1.00 11.52 346 TYR A O 1
ATOM 2544 N N . ASN A 1 314 ? 5.177 51.662 24.862 1.00 11.00 347 ASN A N 1
ATOM 2545 C CA . ASN A 1 314 ? 5.994 52.650 24.158 1.00 10.43 347 ASN A CA 1
ATOM 2546 C C . ASN A 1 314 ? 5.703 53.992 24.753 1.00 10.82 347 ASN A C 1
ATOM 2547 O O . ASN A 1 314 ? 4.591 54.229 25.236 1.00 14.28 347 ASN A O 1
ATOM 2552 N N . VAL A 1 315 ? 6.679 54.891 24.780 1.00 10.12 348 VAL A N 1
ATOM 2553 C CA . VAL A 1 315 ? 6.387 56.315 25.108 1.00 10.52 348 VAL A CA 1
ATOM 2554 C C . VAL A 1 315 ? 6.422 57.054 23.774 1.00 10.29 348 VAL A C 1
ATOM 2555 O O . VAL A 1 315 ? 7.401 56.939 23.020 1.00 10.45 348 VAL A O 1
ATOM 2559 N N . VAL A 1 316 ? 5.330 57.782 23.480 1.00 10.07 349 VAL A N 1
ATOM 2560 C CA . VAL A 1 316 ? 5.260 58.512 22.212 1.00 10.75 349 VAL A CA 1
ATOM 2561 C C . VAL A 1 316 ? 4.924 59.950 22.493 1.00 10.36 349 VAL A C 1
ATOM 2562 O O . VAL A 1 316 ? 3.951 60.241 23.182 1.00 12.27 349 VAL A O 1
ATOM 2566 N N . GLY A 1 317 ? 5.795 60.833 22.025 1.00 10.79 350 GLY A N 1
ATOM 2567 C CA . GLY A 1 317 ? 5.647 62.279 22.263 1.00 11.66 350 GLY A CA 1
ATOM 2568 C C . GLY A 1 317 ? 5.704 63.064 20.991 1.00 10.60 350 GLY A C 1
ATOM 2569 O O . GLY A 1 317 ? 6.167 62.554 19.960 1.00 11.48 350 GLY A O 1
ATOM 2570 N N . THR A 1 318 ? 5.295 64.326 21.046 1.00 11.19 351 THR A N 1
ATOM 2571 C CA . THR A 1 318 ? 5.286 65.119 19.826 1.00 11.72 351 THR A CA 1
ATOM 2572 C C . THR A 1 318 ? 5.683 66.553 20.102 1.00 11.03 351 THR A C 1
ATOM 2573 O O . THR A 1 318 ? 5.479 67.076 21.217 1.00 12.62 351 THR A O 1
ATOM 2577 N N . ILE A 1 319 ? 6.234 67.197 19.073 1.00 12.14 352 ILE A N 1
ATOM 2578 C CA . ILE A 1 319 ? 6.264 68.652 18.941 1.00 12.51 352 ILE A CA 1
ATOM 2579 C C . ILE A 1 319 ? 5.566 68.953 17.618 1.00 12.07 352 ILE A C 1
ATOM 2580 O O . ILE A 1 319 ? 6.103 68.631 16.552 1.00 11.87 352 ILE A O 1
ATOM 2585 N N A ARG A 1 320 ? 4.403 69.590 17.660 0.50 12.23 353 ARG A N 1
ATOM 2586 N N B ARG A 1 320 ? 4.374 69.539 17.647 0.50 12.09 353 ARG A N 1
ATOM 2587 C CA A ARG A 1 320 ? 3.575 69.779 16.474 0.50 12.81 353 ARG A CA 1
ATOM 2588 C CA B ARG A 1 320 ? 3.628 69.721 16.411 0.50 12.77 353 ARG A CA 1
ATOM 2589 C C A ARG A 1 320 ? 4.088 70.882 15.569 0.50 12.31 353 ARG A C 1
ATOM 2590 C C B ARG A 1 320 ? 4.240 70.805 15.567 0.50 11.72 353 ARG A C 1
ATOM 2591 O O A ARG A 1 320 ? 4.416 71.983 16.031 0.50 12.70 353 ARG A O 1
ATOM 2592 O O B ARG A 1 320 ? 4.786 71.815 16.063 0.50 11.67 353 ARG A O 1
ATOM 2607 N N . GLY A 1 321 ? 4.120 70.613 14.255 1.00 11.83 354 GLY A N 1
ATOM 2608 C CA . GLY A 1 321 ? 4.649 71.602 13.319 1.00 11.86 354 GLY A CA 1
ATOM 2609 C C . GLY A 1 321 ? 3.769 72.831 13.234 1.00 12.21 354 GLY A C 1
ATOM 2610 O O . GLY A 1 321 ? 2.561 72.747 13.299 1.00 13.35 354 GLY A O 1
ATOM 2611 N N . SER A 1 322 ? 4.415 73.952 12.949 1.00 11.56 355 SER A N 1
ATOM 2612 C CA . SER A 1 322 ? 3.695 75.216 12.819 1.00 12.94 355 SER A CA 1
ATOM 2613 C C . SER A 1 322 ? 3.177 75.471 11.427 1.00 13.20 355 SER A C 1
ATOM 2614 O O . SER A 1 322 ? 2.312 76.337 11.239 1.00 16.56 355 SER A O 1
ATOM 2619 N N . VAL A 1 323 ? 3.736 74.805 10.431 1.00 13.04 356 VAL A N 1
ATOM 2620 C CA . VAL A 1 323 ? 3.370 75.029 9.037 1.00 13.17 356 VAL A CA 1
ATOM 2621 C C . VAL A 1 323 ? 2.759 73.767 8.419 1.00 12.07 356 VAL A C 1
ATOM 2622 O O . VAL A 1 323 ? 1.709 73.837 7.753 1.00 12.65 356 VAL A O 1
ATOM 2626 N N . GLU A 1 324 ? 3.452 72.633 8.587 1.00 11.63 357 GLU A N 1
ATOM 2627 C CA . GLU A 1 324 ? 2.985 71.336 8.036 1.00 11.82 357 GLU A CA 1
ATOM 2628 C C . GLU A 1 324 ? 2.836 70.339 9.169 1.00 11.25 357 GLU A C 1
ATOM 2629 O O . GLU A 1 324 ? 3.630 69.389 9.298 1.00 11.72 357 GLU A O 1
ATOM 2635 N N . PRO A 1 325 ? 1.828 70.526 10.039 1.00 11.10 358 PRO A N 1
ATOM 2636 C CA . PRO A 1 325 ? 1.669 69.607 11.174 1.00 11.94 358 PRO A CA 1
ATOM 2637 C C . PRO A 1 325 ? 1.330 68.190 10.735 1.00 11.93 358 PRO A C 1
ATOM 2638 O O . PRO A 1 325 ? 1.487 67.262 11.545 1.00 14.19 358 PRO A O 1
ATOM 2642 N N . ASP A 1 326 ? 0.914 67.999 9.490 1.00 10.81 359 ASP A N 1
ATOM 2643 C CA . ASP A 1 326 ? 0.620 66.671 8.930 1.00 10.75 359 ASP A CA 1
ATOM 2644 C C . ASP A 1 326 ? 1.797 66.036 8.203 1.00 10.49 359 ASP A C 1
ATOM 2645 O O . ASP A 1 326 ? 1.587 65.207 7.325 1.00 10.77 359 ASP A O 1
ATOM 2650 N N . ARG A 1 327 ? 3.028 66.435 8.574 1.00 10.54 360 ARG A N 1
ATOM 2651 C CA . ARG A 1 327 ? 4.221 65.820 8.058 1.00 9.98 360 ARG A CA 1
ATOM 2652 C C . ARG A 1 327 ? 5.106 65.463 9.230 1.00 9.87 360 ARG A C 1
ATOM 2653 O O . ARG A 1 327 ? 5.233 66.294 10.138 1.00 11.33 360 ARG A O 1
ATOM 2661 N N . TYR A 1 328 ? 5.708 64.259 9.237 1.00 10.00 361 TYR A N 1
ATOM 2662 C CA . TYR A 1 328 ? 6.336 63.752 10.430 1.00 9.98 361 TYR A CA 1
ATOM 2663 C C . TYR A 1 328 ? 7.814 63.418 10.243 1.00 9.90 361 TYR A C 1
ATOM 2664 O O . TYR A 1 328 ? 8.197 62.846 9.219 1.00 11.58 361 TYR A O 1
ATOM 2673 N N . VAL A 1 329 ? 8.649 63.749 11.241 1.00 9.72 362 VAL A N 1
ATOM 2674 C CA . VAL A 1 329 ? 9.984 63.158 11.343 1.00 10.06 362 VAL A CA 1
ATOM 2675 C C . VAL A 1 329 ? 10.014 62.427 12.665 1.00 10.29 362 VAL A C 1
ATOM 2676 O O . VAL A 1 329 ? 9.666 62.992 13.699 1.00 11.06 362 VAL A O 1
ATOM 2680 N N . ILE A 1 330 ? 10.351 61.137 12.613 1.00 10.44 363 ILE A N 1
ATOM 2681 C CA . ILE A 1 330 ? 10.333 60.287 13.796 1.00 10.82 363 ILE A CA 1
ATOM 2682 C C . ILE A 1 330 ? 11.732 60.075 14.309 1.00 10.55 363 ILE A C 1
ATOM 2683 O O . ILE A 1 330 ? 12.618 59.715 13.545 1.00 11.66 363 ILE A O 1
ATOM 2688 N N . LEU A 1 331 ? 11.920 60.301 15.616 1.00 10.44 364 LEU A N 1
ATOM 2689 C CA . LEU A 1 331 ? 13.159 59.952 16.285 1.00 10.44 364 LEU A CA 1
ATOM 2690 C C . LEU A 1 331 ? 12.812 58.892 17.317 1.00 10.39 364 LEU A C 1
ATOM 2691 O O . LEU A 1 331 ? 12.102 59.184 18.285 1.00 10.91 364 LEU A O 1
ATOM 2696 N N . GLY A 1 332 ? 13.239 57.633 17.075 1.00 10.49 365 GLY A N 1
ATOM 2697 C CA . GLY A 1 332 ? 12.803 56.549 17.941 1.00 11.13 365 GLY A CA 1
ATOM 2698 C C . GLY A 1 332 ? 13.940 55.692 18.362 1.00 10.08 365 GLY A C 1
ATOM 2699 O O . GLY A 1 332 ? 14.827 55.407 17.558 1.00 12.29 365 GLY A O 1
ATOM 2700 N N . GLY A 1 333 ? 13.885 55.176 19.577 1.00 10.21 366 GLY A N 1
ATOM 2701 C CA . GLY A 1 333 ? 14.925 54.251 20.020 1.00 10.88 366 GLY A CA 1
ATOM 2702 C C . GLY A 1 333 ? 14.323 53.331 21.080 1.00 10.23 366 GLY A C 1
ATOM 2703 O O . GLY A 1 333 ? 13.433 53.722 21.835 1.00 11.51 366 GLY A O 1
ATOM 2704 N N . HIS A 1 334 ? 14.861 52.111 21.189 1.00 10.24 367 HIS A N 1
ATOM 2705 C CA . HIS A 1 334 ? 14.332 51.214 22.210 1.00 10.35 367 HIS A CA 1
ATOM 2706 C C . HIS A 1 334 ? 14.915 51.456 23.570 1.00 9.54 367 HIS A C 1
ATOM 2707 O O . HIS A 1 334 ? 15.994 52.021 23.732 1.00 10.66 367 HIS A O 1
ATOM 2714 N N . ARG A 1 335 ? 14.147 51.039 24.581 1.00 10.30 368 ARG A N 1
ATOM 2715 C CA . ARG A 1 335 ? 14.481 51.243 25.988 1.00 11.55 368 ARG A CA 1
ATOM 2716 C C . ARG A 1 335 ? 14.722 49.939 26.695 1.00 11.33 368 ARG A C 1
ATOM 2717 O O . ARG A 1 335 ? 15.399 49.914 27.735 1.00 11.55 368 ARG A O 1
ATOM 2725 N N . ASP A 1 336 ? 14.128 48.847 26.214 1.00 11.32 369 ASP A N 1
ATOM 2726 C CA . ASP A 1 336 ? 14.275 47.590 26.916 1.00 10.22 369 ASP A CA 1
ATOM 2727 C C . ASP A 1 336 ? 15.651 46.965 26.697 1.00 10.75 369 ASP A C 1
ATOM 2728 O O . ASP A 1 336 ? 16.218 47.098 25.598 1.00 11.07 369 ASP A O 1
ATOM 2733 N N . SER A 1 337 ? 16.166 46.281 27.711 1.00 11.35 370 SER A N 1
ATOM 2734 C CA . SER A 1 337 ? 17.464 45.644 27.607 1.00 11.38 370 SER A CA 1
ATOM 2735 C C . SER A 1 337 ? 17.385 44.225 28.052 1.00 11.29 370 SER A C 1
ATOM 2736 O O . SER A 1 337 ? 16.374 43.808 28.600 1.00 13.95 370 SER A O 1
ATOM 2739 N N . TRP A 1 338 ? 18.451 43.436 27.877 1.00 11.54 371 TRP A N 1
ATOM 2740 C CA . TRP A 1 338 ? 18.461 42.088 28.476 1.00 11.46 371 TRP A CA 1
ATOM 2741 C C . TRP A 1 338 ? 18.806 42.154 29.947 1.00 11.67 371 TRP A C 1
ATOM 2742 O O . TRP A 1 338 ? 18.151 41.473 30.736 1.00 13.46 371 TRP A O 1
ATOM 2753 N N . VAL A 1 339 ? 19.799 42.959 30.334 1.00 12.30 372 VAL A N 1
ATOM 2754 C CA . VAL A 1 339 ? 20.137 43.131 31.765 1.00 12.65 372 VAL A CA 1
ATOM 2755 C C . VAL A 1 339 ? 20.201 44.645 31.979 1.00 12.78 372 VAL A C 1
ATOM 2756 O O . VAL A 1 339 ? 19.149 45.315 31.916 1.00 13.49 372 VAL A O 1
ATOM 2760 N N . PHE A 1 340 ? 21.374 45.216 32.264 1.00 13.21 373 PHE A N 1
ATOM 2761 C CA . PHE A 1 340 ? 21.461 46.689 32.482 1.00 13.74 373 PHE A CA 1
ATOM 2762 C C . PHE A 1 340 ? 21.476 47.434 31.149 1.00 13.92 373 PHE A C 1
ATOM 2763 O O . PHE A 1 340 ? 21.117 48.622 31.093 1.00 15.17 373 PHE A O 1
ATOM 2771 N N . GLY A 1 341 ? 22.003 46.805 30.103 1.00 13.94 374 GLY A N 1
ATOM 2772 C CA . GLY A 1 341 ? 22.051 47.368 28.755 1.00 13.83 374 GLY A CA 1
ATOM 2773 C C . GLY A 1 341 ? 22.725 48.742 28.666 1.00 12.33 374 GLY A C 1
ATOM 2774 O O . GLY A 1 341 ? 22.250 49.629 27.928 1.00 13.13 374 GLY A O 1
ATOM 2775 N N . ALA A 1 342 ? 23.865 48.932 29.317 1.00 12.36 375 ALA A N 1
ATOM 2776 C CA . ALA A 1 342 ? 24.441 50.273 29.303 1.00 11.79 375 ALA A CA 1
ATOM 2777 C C . ALA A 1 342 ? 24.858 50.720 27.927 1.00 12.41 375 ALA A C 1
ATOM 2778 O O . ALA A 1 342 ? 24.809 51.910 27.636 1.00 14.47 375 ALA A O 1
ATOM 2780 N N . ILE A 1 343 ? 25.267 49.804 27.054 1.00 11.81 376 ILE A N 1
ATOM 2781 C CA . ILE A 1 343 ? 25.455 50.170 25.649 1.00 11.36 376 ILE A CA 1
ATOM 2782 C C . ILE A 1 343 ? 24.132 49.987 24.881 1.00 11.58 376 ILE A C 1
ATOM 2783 O O . ILE A 1 343 ? 23.539 50.958 24.378 1.00 12.08 376 ILE A O 1
ATOM 2788 N N . ASP A 1 344 ? 23.623 48.766 24.884 1.00 12.28 377 ASP A N 1
ATOM 2789 C CA . ASP A 1 344 ? 22.432 48.399 24.111 1.00 12.22 377 ASP A CA 1
ATOM 2790 C C . ASP A 1 344 ? 21.243 48.249 25.043 1.00 11.29 377 ASP A C 1
ATOM 2791 O O . ASP A 1 344 ? 21.134 47.232 25.723 1.00 12.79 377 ASP A O 1
ATOM 2796 N N . PRO A 1 345 ? 20.275 49.202 25.030 1.00 10.82 378 PRO A N 1
ATOM 2797 C CA . PRO A 1 345 ? 20.166 50.393 24.204 1.00 11.08 378 PRO A CA 1
ATOM 2798 C C . PRO A 1 345 ? 20.445 51.653 24.976 1.00 11.35 378 PRO A C 1
ATOM 2799 O O . PRO A 1 345 ? 20.191 52.735 24.458 1.00 11.55 378 PRO A O 1
ATOM 2803 N N . THR A 1 346 ? 20.836 51.528 26.242 1.00 10.75 379 THR A N 1
ATOM 2804 C CA . THR A 1 346 ? 20.628 52.661 27.136 1.00 11.23 379 THR A CA 1
ATOM 2805 C C . THR A 1 346 ? 21.506 53.845 26.777 1.00 10.73 379 THR A C 1
ATOM 2806 O O . THR A 1 346 ? 21.154 54.986 27.082 1.00 11.28 379 THR A O 1
ATOM 2810 N N . SER A 1 347 ? 22.659 53.608 26.140 1.00 10.81 380 SER A N 1
ATOM 2811 C CA . SER A 1 347 ? 23.444 54.721 25.618 1.00 11.22 380 SER A CA 1
ATOM 2812 C C . SER A 1 347 ? 22.594 55.546 24.642 1.00 11.33 380 SER A C 1
ATOM 2813 O O . SER A 1 347 ? 22.653 56.785 24.644 1.00 12.13 380 SER A O 1
ATOM 2816 N N . GLY A 1 348 ? 21.771 54.880 23.835 1.00 10.78 381 GLY A N 1
ATOM 2817 C CA . GLY A 1 348 ? 20.833 55.554 22.933 1.00 10.83 381 GLY A CA 1
ATOM 2818 C C . GLY A 1 348 ? 19.640 56.174 23.629 1.00 10.30 381 GLY A C 1
ATOM 2819 O O . GLY A 1 348 ? 19.132 57.208 23.170 1.00 11.60 381 GLY A O 1
ATOM 2820 N N . VAL A 1 349 ? 19.206 55.595 24.754 1.00 10.32 382 VAL A N 1
ATOM 2821 C CA . VAL A 1 349 ? 18.119 56.177 25.564 1.00 11.30 382 VAL A CA 1
ATOM 2822 C C . VAL A 1 349 ? 18.596 57.513 26.126 1.00 10.70 382 VAL A C 1
ATOM 2823 O O . VAL A 1 349 ? 17.870 58.515 26.120 1.00 10.99 382 VAL A O 1
ATOM 2827 N N . ALA A 1 350 ? 19.838 57.525 26.598 1.00 10.33 383 ALA A N 1
ATOM 2828 C CA . ALA A 1 350 ? 20.417 58.754 27.165 1.00 11.08 383 ALA A CA 1
ATOM 2829 C C . ALA A 1 350 ? 20.576 59.824 26.076 1.00 11.72 383 ALA A C 1
ATOM 2830 O O . ALA A 1 350 ? 20.304 61.004 26.299 1.00 12.01 383 ALA A O 1
ATOM 2832 N N . VAL A 1 351 ? 21.017 59.433 24.885 1.00 11.07 384 VAL A N 1
ATOM 2833 C CA . VAL A 1 351 ? 21.098 60.331 23.768 1.00 11.53 384 VAL A CA 1
ATOM 2834 C C . VAL A 1 351 ? 19.734 60.897 23.394 1.00 11.06 384 VAL A C 1
ATOM 2835 O O . VAL A 1 351 ? 19.601 62.102 23.152 1.00 11.47 384 VAL A O 1
ATOM 2839 N N . LEU A 1 352 ? 18.702 60.048 23.331 1.00 10.68 385 LEU A N 1
ATOM 2840 C CA . LEU A 1 352 ? 17.388 60.526 22.958 1.00 11.53 385 LEU A CA 1
ATOM 2841 C C . LEU A 1 352 ? 16.898 61.556 23.975 1.00 10.89 385 LEU A C 1
ATOM 2842 O O . LEU A 1 352 ? 16.305 62.586 23.608 1.00 11.21 385 LEU A O 1
ATOM 2847 N N . GLN A 1 353 ? 17.153 61.340 25.274 1.00 11.41 386 GLN A N 1
ATOM 2848 C CA . GLN A 1 353 ? 16.726 62.327 26.238 1.00 10.68 386 GLN A CA 1
ATOM 2849 C C . GLN A 1 353 ? 17.456 63.640 26.051 1.00 11.04 386 GLN A C 1
ATOM 2850 O O . GLN A 1 353 ? 16.827 64.710 26.197 1.00 11.90 386 GLN A O 1
ATOM 2856 N N . GLU A 1 354 ? 18.755 63.614 25.776 1.00 11.13 387 GLU A N 1
ATOM 2857 C CA . GLU A 1 354 ? 19.473 64.843 25.552 1.00 12.53 387 GLU A CA 1
ATOM 2858 C C . GLU A 1 354 ? 19.081 65.565 24.299 1.00 12.77 387 GLU A C 1
ATOM 2859 O O . GLU A 1 354 ? 19.069 66.810 24.281 1.00 15.60 387 GLU A O 1
ATOM 2870 N N . ILE A 1 355 ? 18.667 64.845 23.253 1.00 11.42 388 ILE A N 1
ATOM 2871 C CA . ILE A 1 355 ? 18.145 65.521 22.089 1.00 11.70 388 ILE A CA 1
ATOM 2872 C C . ILE A 1 355 ? 16.783 66.169 22.397 1.00 11.36 388 ILE A C 1
ATOM 2873 O O . ILE A 1 355 ? 16.550 67.350 22.072 1.00 11.76 388 ILE A O 1
ATOM 2878 N N . ALA A 1 356 ? 15.891 65.432 23.069 1.00 11.38 389 ALA A N 1
ATOM 2879 C CA . ALA A 1 356 ? 14.585 66.023 23.414 1.00 11.46 389 ALA A CA 1
ATOM 2880 C C . ALA A 1 356 ? 14.788 67.231 24.301 1.00 11.16 389 ALA A C 1
ATOM 2881 O O . ALA A 1 356 ? 14.070 68.249 24.138 1.00 12.04 389 ALA A O 1
ATOM 2883 N N . ARG A 1 357 ? 15.730 67.169 25.247 1.00 11.58 390 ARG A N 1
ATOM 2884 C CA . ARG A 1 357 ? 15.938 68.322 26.122 1.00 11.83 390 ARG A CA 1
ATOM 2885 C C . ARG A 1 357 ? 16.387 69.547 25.327 1.00 11.72 390 ARG A C 1
ATOM 2886 O O . ARG A 1 357 ? 15.940 70.672 25.597 1.00 12.91 390 ARG A O 1
ATOM 2894 N N . SER A 1 358 ? 17.239 69.332 24.334 1.00 11.83 391 SER A N 1
ATOM 2895 C CA . SER A 1 358 ? 17.712 70.421 23.538 1.00 11.94 391 SER A CA 1
ATOM 2896 C C . SER A 1 358 ? 16.637 71.014 22.655 1.00 11.57 391 SER A C 1
ATOM 2897 O O . SER A 1 358 ? 16.541 72.253 22.499 1.00 13.26 391 SER A O 1
ATOM 2901 N N . PHE A 1 359 ? 15.777 70.183 22.074 1.00 11.80 392 PHE A N 1
ATOM 2902 C CA . PHE A 1 359 ? 14.636 70.729 21.343 1.00 12.19 392 PHE A CA 1
ATOM 2903 C C . PHE A 1 359 ? 13.727 71.514 22.290 1.00 12.58 392 PHE A C 1
ATOM 2904 O O . PHE A 1 359 ? 13.176 72.564 21.927 1.00 13.51 392 PHE A O 1
ATOM 2912 N N . GLY A 1 360 ? 13.527 71.018 23.509 1.00 13.29 393 GLY A N 1
ATOM 2913 C CA . GLY A 1 360 ? 12.771 71.771 24.529 1.00 14.33 393 GLY A CA 1
ATOM 2914 C C . GLY A 1 360 ? 13.391 73.125 24.813 1.00 14.53 393 GLY A C 1
ATOM 2915 O O . GLY A 1 360 ? 12.657 74.116 24.979 1.00 16.22 393 GLY A O 1
ATOM 2916 N N . LYS A 1 361 ? 14.711 73.224 24.852 1.00 15.78 394 LYS A N 1
ATOM 2917 C CA . LYS A 1 361 ? 15.372 74.537 25.083 1.00 16.41 394 LYS A CA 1
ATOM 2918 C C . LYS A 1 361 ? 15.089 75.476 23.924 1.00 15.83 394 LYS A C 1
ATOM 2919 O O . LYS A 1 361 ? 14.835 76.681 24.121 1.00 17.29 394 LYS A O 1
ATOM 2925 N N . LEU A 1 362 ? 15.119 74.967 22.692 1.00 14.27 395 LEU A N 1
ATOM 2926 C CA . LEU A 1 362 ? 14.716 75.814 21.569 1.00 15.25 395 LEU A CA 1
ATOM 2927 C C . LEU A 1 362 ? 13.295 76.327 21.730 1.00 14.26 395 LEU A C 1
ATOM 2928 O O . LEU A 1 362 ? 12.994 77.493 21.478 1.00 15.42 395 LEU A O 1
ATOM 2933 N N A MET A 1 363 ? 12.381 75.453 22.096 0.70 13.71 396 MET A N 1
ATOM 2934 N N B MET A 1 363 ? 12.393 75.430 22.124 0.30 14.97 396 MET A N 1
ATOM 2935 C CA A MET A 1 363 ? 10.976 75.858 22.253 0.70 13.57 396 MET A CA 1
ATOM 2936 C CA B MET A 1 363 ? 10.971 75.758 22.330 0.30 14.56 396 MET A CA 1
ATOM 2937 C C A MET A 1 363 ? 10.828 76.935 23.351 0.70 14.18 396 MET A C 1
ATOM 2938 C C B MET A 1 363 ? 10.786 76.849 23.383 0.30 15.14 396 MET A C 1
ATOM 2939 O O A MET A 1 363 ? 9.970 77.831 23.247 0.70 17.95 396 MET A O 1
ATOM 2940 O O B MET A 1 363 ? 9.863 77.663 23.282 0.30 18.73 396 MET A O 1
ATOM 2949 N N . SER A 1 364 ? 11.655 76.832 24.395 1.00 16.85 397 SER A N 1
ATOM 2950 C CA . SER A 1 364 ? 11.574 77.809 25.521 1.00 18.12 397 SER A CA 1
ATOM 2951 C C . SER A 1 364 ? 11.893 79.266 25.085 1.00 18.17 397 SER A C 1
ATOM 2952 O O . SER A 1 364 ? 11.524 80.249 25.792 1.00 24.11 397 SER A O 1
ATOM 2955 N N . LYS A 1 365 ? 12.593 79.402 23.957 1.00 19.94 398 LYS A N 1
ATOM 2956 C CA . LYS A 1 365 ? 12.909 80.706 23.351 1.00 21.06 398 LYS A CA 1
ATOM 2957 C C . LYS A 1 365 ? 11.993 81.063 22.162 1.00 20.91 398 LYS A C 1
ATOM 2958 O O . LYS A 1 365 ? 12.262 82.021 21.406 1.00 23.73 398 LYS A O 1
ATOM 2964 N N . GLY A 1 366 ? 10.936 80.277 21.972 1.00 18.84 399 GLY A N 1
ATOM 2965 C CA . GLY A 1 366 ? 9.866 80.625 21.016 1.00 18.97 399 GLY A CA 1
ATOM 2966 C C . GLY A 1 366 ? 9.891 79.868 19.698 1.00 18.12 399 GLY A C 1
ATOM 2967 O O . GLY A 1 366 ? 8.988 80.042 18.867 1.00 20.00 399 GLY A O 1
ATOM 2968 N N . TRP A 1 367 ? 10.868 78.983 19.484 1.00 15.17 400 TRP A N 1
ATOM 2969 C CA . TRP A 1 367 ? 10.928 78.224 18.221 1.00 14.23 400 TRP A CA 1
ATOM 2970 C C . TRP A 1 367 ? 9.862 77.150 18.183 1.00 13.80 400 TRP A C 1
ATOM 2971 O O . TRP A 1 367 ? 9.541 76.510 19.217 1.00 14.15 400 TRP A O 1
ATOM 2982 N N . ARG A 1 368 ? 9.368 76.910 16.967 1.00 13.12 401 ARG A N 1
ATOM 2983 C CA . ARG A 1 368 ? 8.546 75.731 16.704 1.00 12.94 401 ARG A CA 1
ATOM 2984 C C . ARG A 1 368 ? 9.003 75.190 15.368 1.00 12.73 401 ARG A C 1
ATOM 2985 O O . ARG A 1 368 ? 9.344 75.977 14.477 1.00 13.49 401 ARG A O 1
ATOM 2993 N N . PRO A 1 369 ? 8.996 73.849 15.196 1.00 12.33 402 PRO A N 1
ATOM 2994 C CA . PRO A 1 369 ? 9.423 73.298 13.899 1.00 11.93 402 PRO A CA 1
ATOM 2995 C C . PRO A 1 369 ? 8.390 73.522 12.794 1.00 11.86 402 PRO A C 1
ATOM 2996 O O . PRO A 1 369 ? 7.213 73.670 13.095 1.00 13.28 402 PRO A O 1
ATOM 3000 N N . ARG A 1 370 ? 8.829 73.462 11.543 1.00 11.68 403 ARG A N 1
ATOM 3001 C CA . ARG A 1 370 ? 7.904 73.568 10.414 1.00 10.72 403 ARG A CA 1
ATOM 3002 C C . ARG A 1 370 ? 6.965 72.349 10.403 1.00 10.92 403 ARG A C 1
ATOM 3003 O O . ARG A 1 370 ? 5.758 72.519 10.265 1.00 10.86 403 ARG A O 1
ATOM 3011 N N . ARG A 1 371 ? 7.539 71.135 10.437 1.00 10.86 404 ARG A N 1
ATOM 3012 C CA . ARG A 1 371 ? 6.801 69.873 10.419 1.00 10.27 404 ARG A CA 1
ATOM 3013 C C . ARG A 1 371 ? 6.764 69.331 11.871 1.00 10.48 404 ARG A C 1
ATOM 3014 O O . ARG A 1 371 ? 7.322 69.944 12.794 1.00 11.73 404 ARG A O 1
ATOM 3022 N N . THR A 1 372 ? 6.077 68.209 12.074 1.00 10.30 405 THR A N 1
ATOM 3023 C CA . THR A 1 372 ? 5.934 67.623 13.395 1.00 10.85 405 THR A CA 1
ATOM 3024 C C . THR A 1 372 ? 7.038 66.633 13.709 1.00 10.30 405 THR A C 1
ATOM 3025 O O . THR A 1 372 ? 7.380 65.795 12.880 1.00 11.37 405 THR A O 1
ATOM 3029 N N . ILE A 1 373 ? 7.631 66.757 14.886 1.00 10.03 406 ILE A N 1
ATOM 3030 C CA . ILE A 1 373 ? 8.545 65.734 15.389 1.00 10.60 406 ILE A CA 1
ATOM 3031 C C . ILE A 1 373 ? 7.780 64.738 16.253 1.00 10.38 406 ILE A C 1
ATOM 3032 O O . ILE A 1 373 ? 7.032 65.141 17.144 1.00 10.61 406 ILE A O 1
ATOM 3037 N N . ILE A 1 374 ? 7.982 63.454 15.966 1.00 10.15 407 ILE A N 1
ATOM 3038 C CA . ILE A 1 374 ? 7.484 62.363 16.836 1.00 10.04 407 ILE A CA 1
ATOM 3039 C C . ILE A 1 374 ? 8.700 61.744 17.537 1.00 10.17 407 ILE A C 1
ATOM 3040 O O . ILE A 1 374 ? 9.619 61.304 16.862 1.00 11.99 407 ILE A O 1
ATOM 3045 N N . PHE A 1 375 ? 8.678 61.754 18.860 1.00 10.30 408 PHE A N 1
ATOM 3046 C CA . PHE A 1 375 ? 9.693 61.079 19.683 1.00 9.88 408 PHE A CA 1
ATOM 3047 C C . PHE A 1 375 ? 9.133 59.756 20.171 1.00 10.18 408 PHE A C 1
ATOM 3048 O O . PHE A 1 375 ? 7.970 59.726 20.614 1.00 10.80 408 PHE A O 1
ATOM 3056 N N . ALA A 1 376 ? 9.924 58.679 20.101 1.00 9.76 409 ALA A N 1
ATOM 3057 C CA . ALA A 1 376 ? 9.399 57.393 20.556 1.00 9.64 409 ALA A CA 1
ATOM 3058 C C . ALA A 1 376 ? 10.439 56.623 21.336 1.00 10.17 409 ALA A C 1
ATOM 3059 O O . ALA A 1 376 ? 11.590 56.504 20.886 1.00 11.07 409 ALA A O 1
ATOM 3061 N N . SER A 1 377 ? 10.014 56.107 22.500 1.00 10.10 410 SER A N 1
ATOM 3062 C CA . SER A 1 377 ? 10.841 55.173 23.291 1.00 10.18 410 SER A CA 1
ATOM 3063 C C . SER A 1 377 ? 10.147 53.822 23.165 1.00 10.03 410 SER A C 1
ATOM 3064 O O . SER A 1 377 ? 9.079 53.610 23.737 1.00 10.66 410 SER A O 1
ATOM 3067 N N . TRP A 1 378 ? 10.757 52.897 22.417 1.00 9.69 411 TRP A N 1
ATOM 3068 C CA . TRP A 1 378 ? 10.105 51.652 22.068 1.00 9.65 411 TRP A CA 1
ATOM 3069 C C . TRP A 1 378 ? 10.375 50.580 23.134 1.00 9.58 411 TRP A C 1
ATOM 3070 O O . TRP A 1 378 ? 11.449 50.504 23.725 1.00 10.57 411 TRP A O 1
ATOM 3081 N N . ASP A 1 379 ? 9.388 49.715 23.327 1.00 10.47 412 ASP A N 1
ATOM 3082 C CA . ASP A 1 379 ? 9.565 48.573 24.201 1.00 10.60 412 ASP A CA 1
ATOM 3083 C C . ASP A 1 379 ? 9.707 47.270 23.357 1.00 9.98 412 ASP A C 1
ATOM 3084 O O . ASP A 1 379 ? 9.379 47.224 22.186 1.00 10.91 412 ASP A O 1
ATOM 3089 N N . ALA A 1 380 ? 10.226 46.255 24.035 1.00 10.09 413 ALA A N 1
ATOM 3090 C CA . ALA A 1 380 ? 10.326 44.875 23.526 1.00 9.89 413 ALA A CA 1
ATOM 3091 C C . ALA A 1 380 ? 11.040 44.810 22.186 1.00 9.93 413 ALA A C 1
ATOM 3092 O O . ALA A 1 380 ? 10.797 43.896 21.383 1.00 10.52 413 ALA A O 1
ATOM 3094 N N . GLU A 1 381 ? 12.014 45.690 21.953 1.00 10.20 414 GLU A N 1
ATOM 3095 C CA . GLU A 1 381 ? 12.809 45.564 20.741 1.00 9.85 414 GLU A CA 1
ATOM 3096 C C . GLU A 1 381 ? 13.603 44.277 20.792 1.00 10.30 414 GLU A C 1
ATOM 3097 O O . GLU A 1 381 ? 13.821 43.601 19.760 1.00 10.22 414 GLU A O 1
ATOM 3103 N N . GLU A 1 382 ? 14.069 43.874 21.979 1.00 9.81 415 GLU A N 1
ATOM 3104 C CA . GLU A 1 382 ? 14.970 42.719 22.069 1.00 10.13 415 GLU A CA 1
ATOM 3105 C C . GLU A 1 382 ? 14.221 41.420 21.820 1.00 10.70 415 GLU A C 1
ATOM 3106 O O . GLU A 1 382 ? 14.872 40.380 21.597 1.00 11.15 415 GLU A O 1
ATOM 3112 N N . PHE A 1 383 ? 12.890 41.465 21.765 1.00 10.15 416 PHE A N 1
ATOM 3113 C CA . PHE A 1 383 ? 12.052 40.297 21.497 1.00 10.00 416 PHE A CA 1
ATOM 3114 C C . PHE A 1 383 ? 11.548 40.275 20.059 1.00 10.24 416 PHE A C 1
ATOM 3115 O O . PHE A 1 383 ? 10.650 39.473 19.762 1.00 12.54 416 PHE A O 1
ATOM 3123 N N . GLY A 1 384 ? 12.119 41.117 19.192 1.00 10.73 417 GLY A N 1
ATOM 3124 C CA . GLY A 1 384 ? 11.774 41.104 17.739 1.00 11.34 417 GLY A CA 1
ATOM 3125 C C . GLY A 1 384 ? 11.239 42.415 17.241 1.00 10.37 417 GLY A C 1
ATOM 3126 O O . GLY A 1 384 ? 10.382 42.400 16.353 1.00 11.13 417 GLY A O 1
ATOM 3127 N N . LEU A 1 385 ? 11.712 43.556 17.770 1.00 10.42 418 LEU A N 1
ATOM 3128 C CA . LEU A 1 385 ? 11.266 44.865 17.249 1.00 10.16 418 LEU A CA 1
ATOM 3129 C C . LEU A 1 385 ? 9.795 45.040 17.542 1.00 10.01 418 LEU A C 1
ATOM 3130 O O . LEU A 1 385 ? 9.051 45.633 16.737 1.00 10.81 418 LEU A O 1
ATOM 3135 N N . LEU A 1 386 ? 9.316 44.496 18.666 1.00 10.33 419 LEU A N 1
ATOM 3136 C CA . LEU A 1 386 ? 7.873 44.356 18.832 1.00 10.22 419 LEU A CA 1
ATOM 3137 C C . LEU A 1 386 ? 7.158 45.675 19.062 1.00 9.73 419 LEU A C 1
ATOM 3138 O O . LEU A 1 386 ? 6.158 45.954 18.383 1.00 10.41 419 LEU A O 1
ATOM 3143 N N . GLY A 1 387 ? 7.625 46.513 19.963 1.00 9.71 420 GLY A N 1
ATOM 3144 C CA . GLY A 1 387 ? 6.910 47.780 20.228 1.00 10.42 420 GLY A CA 1
ATOM 3145 C C . GLY A 1 387 ? 6.924 48.716 19.043 1.00 10.07 420 GLY A C 1
ATOM 3146 O O . GLY A 1 387 ? 5.886 49.355 18.748 1.00 10.08 420 GLY A O 1
ATOM 3147 N N . SER A 1 388 ? 8.064 48.856 18.341 1.00 10.03 421 SER A N 1
ATOM 3148 C CA . SER A 1 388 ? 8.087 49.756 17.206 1.00 9.97 421 SER A CA 1
ATOM 3149 C C . SER A 1 388 ? 7.261 49.234 16.057 1.00 9.57 421 SER A C 1
ATOM 3150 O O . SER A 1 388 ? 6.616 50.016 15.339 1.00 10.10 421 SER A O 1
ATOM 3153 N N . THR A 1 389 ? 7.232 47.909 15.887 1.00 9.29 422 THR A N 1
ATOM 3154 C CA . THR A 1 389 ? 6.469 47.359 14.771 1.00 10.02 422 THR A CA 1
ATOM 3155 C C . THR A 1 389 ? 4.992 47.397 15.061 1.00 9.62 422 THR A C 1
ATOM 3156 O O . THR A 1 389 ? 4.201 47.719 14.145 1.00 9.71 422 THR A O 1
ATOM 3160 N N . GLU A 1 390 ? 4.536 47.102 16.289 1.00 9.94 423 GLU A N 1
ATOM 3161 C CA . GLU A 1 390 ? 3.108 47.197 16.584 1.00 9.24 423 GLU A CA 1
ATOM 3162 C C . GLU A 1 390 ? 2.626 48.653 16.420 1.00 9.79 423 GLU A C 1
ATOM 3163 O O . GLU A 1 390 ? 1.496 48.869 15.936 1.00 9.69 423 GLU A O 1
ATOM 3169 N N . TRP A 1 391 ? 3.436 49.652 16.796 1.00 9.45 424 TRP A N 1
ATOM 3170 C CA . TRP A 1 391 ? 2.996 51.041 16.625 1.00 9.53 424 TRP A CA 1
ATOM 3171 C C . TRP A 1 391 ? 2.930 51.396 15.158 1.00 9.59 424 TRP A C 1
ATOM 3172 O O . TRP A 1 391 ? 2.013 52.116 14.722 1.00 9.69 424 TRP A O 1
ATOM 3183 N N . ALA A 1 392 ? 3.869 50.900 14.340 1.00 9.55 425 ALA A N 1
ATOM 3184 C CA . ALA A 1 392 ? 3.797 51.114 12.902 1.00 9.76 425 ALA A CA 1
ATOM 3185 C C . ALA A 1 392 ? 2.539 50.456 12.350 1.00 10.18 425 ALA A C 1
ATOM 3186 O O . ALA A 1 392 ? 1.864 51.024 11.479 1.00 10.25 425 ALA A O 1
ATOM 3188 N N . GLU A 1 393 ? 2.183 49.251 12.835 1.00 9.73 426 GLU A N 1
ATOM 3189 C CA . GLU A 1 393 ? 0.986 48.590 12.321 1.00 9.23 426 GLU A CA 1
ATOM 3190 C C . GLU A 1 393 ? -0.262 49.337 12.734 1.00 9.47 426 GLU A C 1
ATOM 3191 O O . GLU A 1 393 ? -1.231 49.372 11.971 1.00 10.90 426 GLU A O 1
ATOM 3197 N N . GLU A 1 394 ? -0.273 49.962 13.934 1.00 9.26 427 GLU A N 1
ATOM 3198 C CA . GLU A 1 394 ? -1.449 50.715 14.358 1.00 9.84 427 GLU A CA 1
ATOM 3199 C C . GLU A 1 394 ? -1.625 51.963 13.528 1.00 10.01 427 GLU A C 1
ATOM 3200 O O . GLU A 1 394 ? -2.755 52.329 13.193 1.00 10.55 427 GLU A O 1
ATOM 3206 N N . ASN A 1 395 ? -0.511 52.641 13.207 1.00 9.44 428 ASN A N 1
ATOM 3207 C CA . ASN A 1 395 ? -0.538 53.986 12.638 1.00 9.52 428 ASN A CA 1
ATOM 3208 C C . ASN A 1 395 ? -0.168 54.036 11.196 1.00 9.52 428 ASN A C 1
ATOM 3209 O O . ASN A 1 395 ? -0.002 55.119 10.636 1.00 10.39 428 ASN A O 1
ATOM 3214 N N . VAL A 1 396 ? -0.134 52.861 10.543 1.00 10.06 429 VAL A N 1
ATOM 3215 C CA . VAL A 1 396 ? 0.322 52.744 9.155 1.00 10.16 429 VAL A CA 1
ATOM 3216 C C . VAL A 1 396 ? -0.354 53.744 8.247 1.00 10.18 429 VAL A C 1
ATOM 3217 O O . VAL A 1 396 ? 0.341 54.310 7.363 1.00 10.89 429 VAL A O 1
ATOM 3221 N N . LYS A 1 397 ? -1.645 53.999 8.375 1.00 9.84 430 LYS A N 1
ATOM 3222 C CA . LYS A 1 397 ? -2.286 54.845 7.369 1.00 10.82 430 LYS A CA 1
ATOM 3223 C C . LYS A 1 397 ? -1.809 56.290 7.444 1.00 11.64 430 LYS A C 1
ATOM 3224 O O . LYS A 1 397 ? -1.587 56.943 6.405 1.00 13.54 430 LYS A O 1
ATOM 3230 N N . ILE A 1 398 ? -1.620 56.821 8.639 1.00 10.51 431 ILE A N 1
ATOM 3231 C CA . ILE A 1 398 ? -1.055 58.178 8.720 1.00 10.56 431 ILE A CA 1
ATOM 3232 C C . ILE A 1 398 ? 0.424 58.182 8.471 1.00 10.28 431 ILE A C 1
ATOM 3233 O O . ILE A 1 398 ? 0.954 59.086 7.819 1.00 11.79 431 ILE A O 1
ATOM 3238 N N . LEU A 1 399 ? 1.150 57.142 8.882 1.00 10.01 432 LEU A N 1
ATOM 3239 C CA . LEU A 1 399 ? 2.613 57.118 8.730 1.00 10.71 432 LEU A CA 1
ATOM 3240 C C . LEU A 1 399 ? 3.005 57.043 7.259 1.00 11.31 432 LEU A C 1
ATOM 3241 O O . LEU A 1 399 ? 3.903 57.762 6.819 1.00 11.56 432 LEU A O 1
ATOM 3246 N N . GLN A 1 400 ? 2.323 56.206 6.469 1.00 11.27 433 GLN A N 1
ATOM 3247 C CA . GLN A 1 400 ? 2.754 56.040 5.107 1.00 11.89 433 GLN A CA 1
ATOM 3248 C C . GLN A 1 400 ? 2.393 57.228 4.251 1.00 11.39 433 GLN A C 1
ATOM 3249 O O . GLN A 1 400 ? 3.054 57.438 3.217 1.00 13.18 433 GLN A O 1
ATOM 3255 N N . GLU A 1 401 ? 1.432 58.060 4.644 1.00 10.64 434 GLU A N 1
ATOM 3256 C CA . GLU A 1 401 ? 1.078 59.205 3.828 1.00 10.88 434 GLU A CA 1
ATOM 3257 C C . GLU A 1 401 ? 1.755 60.494 4.273 1.00 10.61 434 GLU A C 1
ATOM 3258 O O . GLU A 1 401 ? 1.712 61.474 3.525 1.00 11.85 434 GLU A O 1
ATOM 3264 N N . ARG A 1 402 ? 2.420 60.501 5.434 1.00 10.14 435 ARG A N 1
ATOM 3265 C CA . ARG A 1 402 ? 2.849 61.780 6.050 1.00 9.33 435 ARG A CA 1
ATOM 3266 C C . ARG A 1 402 ? 4.275 61.766 6.516 1.00 9.57 435 ARG A C 1
ATOM 3267 O O . ARG A 1 402 ? 4.781 62.831 6.847 1.00 10.43 435 ARG A O 1
ATOM 3275 N N . SER A 1 403 ? 4.960 60.595 6.575 1.00 10.18 436 SER A N 1
ATOM 3276 C CA . SER A 1 403 ? 6.282 60.611 7.199 1.00 10.19 436 SER A CA 1
ATOM 3277 C C . SER A 1 403 ? 7.380 60.992 6.217 1.00 10.21 436 SER A C 1
ATOM 3278 O O . SER A 1 403 ? 7.508 60.433 5.109 1.00 12.07 436 SER A O 1
ATOM 3281 N N . ILE A 1 404 ? 8.225 61.902 6.675 1.00 10.11 437 ILE A N 1
ATOM 3282 C CA . ILE A 1 404 ? 9.391 62.276 5.895 1.00 10.65 437 ILE A CA 1
ATOM 3283 C C . ILE A 1 404 ? 10.514 61.259 6.135 1.00 9.99 437 ILE A C 1
ATOM 3284 O O . ILE A 1 404 ? 11.161 60.792 5.177 1.00 10.63 437 ILE A O 1
ATOM 3289 N N . ALA A 1 405 ? 10.783 60.926 7.398 1.00 9.75 438 ALA A N 1
ATOM 3290 C CA . ALA A 1 405 ? 11.953 60.098 7.721 1.00 10.28 438 ALA A CA 1
ATOM 3291 C C . ALA A 1 405 ? 11.853 59.536 9.103 1.00 10.12 438 ALA A C 1
ATOM 3292 O O . ALA A 1 405 ? 11.125 60.095 9.946 1.00 10.55 438 ALA A O 1
ATOM 3294 N N . TYR A 1 406 ? 12.629 58.482 9.348 1.00 10.67 439 TYR A N 1
ATOM 3295 C CA . TYR A 1 406 ? 12.805 57.858 10.651 1.00 10.58 439 TYR A CA 1
ATOM 3296 C C . TYR A 1 406 ? 14.288 57.877 10.992 1.00 10.61 439 TYR A C 1
ATOM 3297 O O . TYR A 1 406 ? 15.104 57.363 10.202 1.00 11.23 439 TYR A O 1
ATOM 3306 N N . ILE A 1 407 ? 14.630 58.431 12.151 1.00 10.19 440 ILE A N 1
ATOM 3307 C CA . ILE A 1 407 ? 16.000 58.419 12.637 1.00 10.36 440 ILE A CA 1
ATOM 3308 C C . ILE A 1 407 ? 16.029 57.566 13.890 1.00 9.70 440 ILE A C 1
ATOM 3309 O O . ILE A 1 407 ? 15.297 57.803 14.834 1.00 10.64 440 ILE A O 1
ATOM 3314 N N . ASN A 1 408 ? 16.893 56.526 13.882 1.00 10.39 441 ASN A N 1
ATOM 3315 C CA . ASN A 1 408 ? 16.932 55.627 15.038 1.00 10.93 441 ASN A CA 1
ATOM 3316 C C . ASN A 1 408 ? 17.771 56.199 16.179 1.00 11.62 441 ASN A C 1
ATOM 3317 O O . ASN A 1 408 ? 18.681 57.041 15.954 1.00 11.96 441 ASN A O 1
ATOM 3322 N N . SER A 1 409 ? 17.548 55.691 17.407 1.00 10.90 442 SER A N 1
ATOM 3323 C CA . SER A 1 409 ? 18.391 56.078 18.530 1.00 11.91 442 SER A CA 1
ATOM 3324 C C . SER A 1 409 ? 18.619 54.887 19.463 1.00 11.81 442 SER A C 1
ATOM 3325 O O . SER A 1 409 ? 18.354 54.976 20.660 1.00 12.86 442 SER A O 1
ATOM 3328 N N . ASP A 1 410 ? 19.150 53.807 18.890 1.00 12.48 443 ASP A N 1
ATOM 3329 C CA . ASP A 1 410 ? 19.645 52.660 19.678 1.00 12.19 443 ASP A CA 1
ATOM 3330 C C . ASP A 1 410 ? 21.075 52.992 20.117 1.00 11.99 443 ASP A C 1
ATOM 3331 O O . ASP A 1 410 ? 21.492 54.160 20.147 1.00 11.77 443 ASP A O 1
ATOM 3336 N N . SER A 1 411 ? 21.854 51.979 20.446 1.00 12.20 444 SER A N 1
ATOM 3337 C CA . SER A 1 411 ? 23.190 52.128 21.000 1.00 12.69 444 SER A CA 1
ATOM 3338 C C . SER A 1 411 ? 23.987 53.205 20.304 1.00 13.03 444 SER A C 1
ATOM 3339 O O . SER A 1 411 ? 24.060 53.222 19.057 1.00 12.78 444 SER A O 1
ATOM 3342 N N . SER A 1 412 ? 24.635 54.086 21.088 1.00 12.33 445 SER A N 1
ATOM 3343 C CA . SER A 1 412 ? 25.417 55.150 20.462 1.00 12.77 445 SER A CA 1
ATOM 3344 C C . SER A 1 412 ? 26.897 54.801 20.391 1.00 13.11 445 SER A C 1
ATOM 3345 O O . SER A 1 412 ? 27.627 55.502 19.677 1.00 14.63 445 SER A O 1
ATOM 3348 N N . ILE A 1 413 ? 27.342 53.782 21.141 1.00 13.89 446 ILE A N 1
ATOM 3349 C CA . ILE A 1 413 ? 28.788 53.597 21.461 1.00 17.38 446 ILE A CA 1
ATOM 3350 C C . ILE A 1 413 ? 29.179 52.134 21.562 1.00 17.98 446 ILE A C 1
ATOM 3351 O O . ILE A 1 413 ? 29.592 51.630 22.642 1.00 21.81 446 ILE A O 1
ATOM 3356 N N . GLU A 1 414 ? 29.272 51.489 20.407 1.00 17.31 447 GLU A N 1
ATOM 3357 C CA . GLU A 1 414 ? 29.672 50.077 20.382 1.00 17.57 447 GLU A CA 1
ATOM 3358 C C . GLU A 1 414 ? 31.180 49.876 20.239 1.00 17.24 447 GLU A C 1
ATOM 3359 O O . GLU A 1 414 ? 31.678 48.745 20.188 1.00 19.30 447 GLU A O 1
ATOM 3370 N N . GLY A 1 415 ? 31.930 50.960 20.081 1.00 17.31 448 GLY A N 1
ATOM 3371 C CA . GLY A 1 415 ? 33.389 50.951 20.013 1.00 17.22 448 GLY A CA 1
ATOM 3372 C C . GLY A 1 415 ? 33.781 52.412 20.027 1.00 16.56 448 GLY A C 1
ATOM 3373 O O . GLY A 1 415 ? 32.917 53.309 20.112 1.00 18.32 448 GLY A O 1
ATOM 3374 N N . ASN A 1 416 ? 35.070 52.692 19.952 1.00 17.64 449 ASN A N 1
ATOM 3375 C CA . ASN A 1 416 ? 35.509 54.087 20.117 1.00 17.53 449 ASN A CA 1
ATOM 3376 C C . ASN A 1 416 ? 36.450 54.554 19.029 1.00 17.66 449 ASN A C 1
ATOM 3377 O O . ASN A 1 416 ? 37.214 55.498 19.214 1.00 18.97 449 ASN A O 1
ATOM 3382 N N . TYR A 1 417 ? 36.323 53.948 17.847 1.00 17.52 450 TYR A N 1
ATOM 3383 C CA . TYR A 1 417 ? 37.217 54.258 16.736 1.00 18.27 450 TYR A CA 1
ATOM 3384 C C . TYR A 1 417 ? 36.678 55.310 15.801 1.00 17.79 450 TYR A C 1
ATOM 3385 O O . TYR A 1 417 ? 37.278 56.346 15.595 1.00 18.77 450 TYR A O 1
ATOM 3394 N N . THR A 1 418 ? 35.498 55.059 15.243 1.00 17.15 451 THR A N 1
ATOM 3395 C CA . THR A 1 418 ? 34.942 56.076 14.371 1.00 17.16 451 THR A CA 1
ATOM 3396 C C . THR A 1 418 ? 33.432 55.905 14.220 1.00 16.88 451 THR A C 1
ATOM 3397 O O . THR A 1 418 ? 32.834 55.001 14.798 1.00 16.87 451 THR A O 1
ATOM 3401 N N . LEU A 1 419 ? 32.825 56.773 13.424 1.00 16.84 452 LEU A N 1
ATOM 3402 C CA . LEU A 1 419 ? 31.385 56.721 13.167 1.00 16.71 452 LEU A CA 1
ATOM 3403 C C . LEU A 1 419 ? 31.067 55.591 12.192 1.00 16.81 452 LEU A C 1
ATOM 3404 O O . LEU A 1 419 ? 31.880 55.279 11.287 1.00 18.18 452 LEU A O 1
ATOM 3409 N N . ARG A 1 420 ? 29.861 55.026 12.337 1.00 15.97 453 ARG A N 1
ATOM 3410 C CA . ARG A 1 420 ? 29.261 54.110 11.353 1.00 16.24 453 ARG A CA 1
ATOM 3411 C C . ARG A 1 420 ? 27.878 54.675 11.049 1.00 16.56 453 ARG A C 1
ATOM 3412 O O . ARG A 1 420 ? 27.097 54.965 11.979 1.00 17.68 453 ARG A O 1
ATOM 3420 N N . VAL A 1 421 ? 27.563 54.824 9.768 1.00 15.34 454 VAL A N 1
ATOM 3421 C CA . VAL A 1 421 ? 26.227 55.281 9.350 1.00 14.91 454 VAL A CA 1
ATOM 3422 C C . VAL A 1 421 ? 25.654 54.287 8.393 1.00 14.13 454 VAL A C 1
ATOM 3423 O O . VAL A 1 421 ? 26.335 53.821 7.456 1.00 14.68 454 VAL A O 1
ATOM 3427 N N . ASP A 1 422 ? 24.362 53.996 8.558 1.00 13.58 455 ASP A N 1
ATOM 3428 C CA . ASP A 1 422 ? 23.612 53.155 7.617 1.00 13.79 455 ASP A CA 1
ATOM 3429 C C . ASP A 1 422 ? 22.350 53.964 7.259 1.00 12.87 455 ASP A C 1
ATOM 3430 O O . ASP A 1 422 ? 21.654 54.408 8.163 1.00 13.27 455 ASP A O 1
ATOM 3438 N N . CYS A 1 423 ? 22.085 54.196 5.985 1.00 11.94 456 CYS A N 1
ATOM 3439 C CA . CYS A 1 423 ? 20.891 54.955 5.612 1.00 12.24 456 CYS A CA 1
ATOM 3440 C C . CYS A 1 423 ? 20.557 54.824 4.184 1.00 12.90 456 CYS A C 1
ATOM 3441 O O . CYS A 1 423 ? 21.365 54.380 3.394 1.00 16.80 456 CYS A O 1
ATOM 3444 N N . THR A 1 424 ? 19.361 55.233 3.810 1.00 12.32 457 THR A N 1
ATOM 3445 C CA . THR A 1 424 ? 18.949 55.281 2.402 1.00 11.88 457 THR A CA 1
ATOM 3446 C C . THR A 1 424 ? 19.795 56.298 1.630 1.00 11.69 457 THR A C 1
ATOM 3447 O O . THR A 1 424 ? 20.206 57.329 2.170 1.00 11.48 457 THR A O 1
ATOM 3451 N N . PRO A 1 425 ? 20.041 56.026 0.342 1.00 11.33 458 PRO A N 1
ATOM 3452 C CA . PRO A 1 425 ? 20.738 57.038 -0.481 1.00 11.69 458 PRO A CA 1
ATOM 3453 C C . PRO A 1 425 ? 20.136 58.410 -0.451 1.00 11.66 458 PRO A C 1
ATOM 3454 O O . PRO A 1 425 ? 20.873 59.385 -0.637 1.00 12.26 458 PRO A O 1
ATOM 3458 N N . LEU A 1 426 ? 18.842 58.514 -0.212 1.00 12.09 459 LEU A N 1
ATOM 3459 C CA . LEU A 1 426 ? 18.235 59.859 -0.092 1.00 12.40 459 LEU A CA 1
ATOM 3460 C C . LEU A 1 426 ? 18.899 60.749 0.934 1.00 11.78 459 LEU A C 1
ATOM 3461 O O . LEU A 1 426 ? 18.854 61.992 0.779 1.00 12.86 459 LEU A O 1
ATOM 3466 N N . LEU A 1 427 ? 19.476 60.144 1.968 1.00 11.59 460 LEU A N 1
ATOM 3467 C CA . LEU A 1 427 ? 20.029 60.893 3.094 1.00 12.06 460 LEU A CA 1
ATOM 3468 C C . LEU A 1 427 ? 21.545 61.054 3.041 1.00 11.62 460 LEU A C 1
ATOM 3469 O O . LEU A 1 427 ? 22.119 61.719 3.923 1.00 12.12 460 LEU A O 1
ATOM 3474 N N . TYR A 1 428 ? 22.228 60.469 2.041 1.00 11.89 461 TYR A N 1
ATOM 3475 C CA . TYR A 1 428 ? 23.705 60.592 2.052 1.00 12.42 461 TYR A CA 1
ATOM 3476 C C . TYR A 1 428 ? 24.172 62.036 2.143 1.00 12.89 461 TYR A C 1
ATOM 3477 O O . TYR A 1 428 ? 25.084 62.371 2.928 1.00 13.73 461 TYR A O 1
ATOM 3486 N N . GLN A 1 429 ? 23.642 62.902 1.284 1.00 13.09 462 GLN A N 1
ATOM 3487 C CA . GLN A 1 429 ? 24.150 64.274 1.255 1.00 14.30 462 GLN A CA 1
ATOM 3488 C C . GLN A 1 429 ? 23.925 65.013 2.541 1.00 13.42 462 GLN A C 1
ATOM 3489 O O . GLN A 1 429 ? 24.813 65.757 3.009 1.00 13.83 462 GLN A O 1
ATOM 3495 N N . LEU A 1 430 ? 22.792 64.823 3.177 1.00 12.77 463 LEU A N 1
ATOM 3496 C CA . LEU A 1 430 ? 22.520 65.475 4.450 1.00 12.60 463 LEU A CA 1
ATOM 3497 C C . LEU A 1 430 ? 23.475 64.974 5.508 1.00 12.48 463 LEU A C 1
ATOM 3498 O O . LEU A 1 430 ? 23.991 65.756 6.317 1.00 12.86 463 LEU A O 1
ATOM 3503 N N . VAL A 1 431 ? 23.716 63.666 5.553 1.00 12.55 464 VAL A N 1
ATOM 3504 C CA . VAL A 1 431 ? 24.661 63.140 6.556 1.00 12.71 464 VAL A CA 1
ATOM 3505 C C . VAL A 1 431 ? 26.026 63.768 6.387 1.00 13.49 464 VAL A C 1
ATOM 3506 O O . VAL A 1 431 ? 26.674 64.175 7.360 1.00 14.21 464 VAL A O 1
ATOM 3510 N N . TYR A 1 432 ? 26.505 63.791 5.143 1.00 14.42 465 TYR A N 1
ATOM 3511 C CA . TYR A 1 432 ? 27.852 64.360 4.954 1.00 16.10 465 TYR A CA 1
ATOM 3512 C C . TYR A 1 432 ? 27.870 65.823 5.334 1.00 15.96 465 TYR A C 1
ATOM 3513 O O . TYR A 1 432 ? 28.834 66.308 5.972 1.00 18.47 465 TYR A O 1
ATOM 3522 N N . LYS A 1 433 ? 26.842 66.589 4.953 1.00 15.59 466 LYS A N 1
ATOM 3523 C CA . LYS A 1 433 ? 26.775 68.025 5.301 1.00 15.38 466 LYS A CA 1
ATOM 3524 C C . LYS A 1 433 ? 26.851 68.239 6.808 1.00 14.94 466 LYS A C 1
ATOM 3525 O O . LYS A 1 433 ? 27.590 69.104 7.308 1.00 15.59 466 LYS A O 1
ATOM 3531 N N . LEU A 1 434 ? 26.067 67.452 7.557 1.00 14.17 467 LEU A N 1
ATOM 3532 C CA . LEU A 1 434 ? 25.966 67.714 8.999 1.00 14.07 467 LEU A CA 1
ATOM 3533 C C . LEU A 1 434 ? 27.219 67.285 9.729 1.00 15.18 467 LEU A C 1
ATOM 3534 O O . LEU A 1 434 ? 27.642 67.980 10.674 1.00 16.23 467 LEU A O 1
ATOM 3539 N N . THR A 1 435 ? 27.847 66.190 9.312 1.00 14.91 468 THR A N 1
ATOM 3540 C CA . THR A 1 435 ? 29.076 65.756 9.990 1.00 16.20 468 THR A CA 1
ATOM 3541 C C . THR A 1 435 ? 30.203 66.781 9.814 1.00 17.06 468 THR A C 1
ATOM 3542 O O . THR A 1 435 ? 31.118 66.833 10.641 1.00 18.31 468 THR A O 1
ATOM 3546 N N . LYS A 1 436 ? 30.144 67.599 8.767 1.00 17.70 469 LYS A N 1
ATOM 3547 C CA . LYS A 1 436 ? 31.173 68.640 8.564 1.00 18.96 469 LYS A CA 1
ATOM 3548 C C . LYS A 1 436 ? 31.045 69.767 9.568 1.00 20.04 469 LYS A C 1
ATOM 3549 O O . LYS A 1 436 ? 32.006 70.561 9.738 1.00 22.29 469 LYS A O 1
ATOM 3555 N N . GLU A 1 437 ? 29.902 69.885 10.232 1.00 19.97 470 GLU A N 1
ATOM 3556 C CA . GLU A 1 437 ? 29.644 70.992 11.151 1.00 22.34 470 GLU A CA 1
ATOM 3557 C C . GLU A 1 437 ? 29.566 70.541 12.610 1.00 21.92 470 GLU A C 1
ATOM 3558 O O . GLU A 1 437 ? 29.128 71.319 13.492 1.00 24.78 470 GLU A O 1
ATOM 3564 N N . ILE A 1 438 ? 30.009 69.316 12.874 1.00 19.33 471 ILE A N 1
ATOM 3565 C CA . ILE A 1 438 ? 30.039 68.768 14.233 1.00 19.21 471 ILE A CA 1
ATOM 3566 C C . ILE A 1 438 ? 31.493 68.541 14.582 1.00 19.64 471 ILE A C 1
ATOM 3567 O O . ILE A 1 438 ? 32.222 67.924 13.804 1.00 19.07 471 ILE A O 1
ATOM 3572 N N . PRO A 1 439 ? 31.948 69.080 15.745 1.00 20.68 472 PRO A N 1
ATOM 3573 C CA . PRO A 1 439 ? 33.330 68.831 16.070 1.00 21.37 472 PRO A CA 1
ATOM 3574 C C . PRO A 1 439 ? 33.663 67.344 16.232 1.00 21.30 472 PRO A C 1
ATOM 3575 O O . PRO A 1 439 ? 32.886 66.588 16.804 1.00 20.64 472 PRO A O 1
ATOM 3579 N N . SER A 1 440 ? 34.810 66.911 15.727 1.00 19.79 473 SER A N 1
ATOM 3580 C CA . SER A 1 440 ? 35.233 65.537 15.958 1.00 20.37 473 SER A CA 1
ATOM 3581 C C . SER A 1 440 ? 35.562 65.298 17.415 1.00 19.81 473 SER A C 1
ATOM 3582 O O . SER A 1 440 ? 36.253 66.132 18.038 1.00 21.89 473 SER A O 1
ATOM 3585 N N . PRO A 1 441 ? 35.138 64.153 17.973 1.00 18.64 474 PRO A N 1
ATOM 3586 C CA . PRO A 1 441 ? 35.495 63.871 19.364 1.00 19.32 474 PRO A CA 1
ATOM 3587 C C . PRO A 1 441 ? 36.799 63.086 19.477 1.00 19.84 474 PRO A C 1
ATOM 3588 O O . PRO A 1 441 ? 37.187 62.717 20.589 1.00 21.84 474 PRO A O 1
ATOM 3592 N N . ASP A 1 442 ? 37.447 62.779 18.354 1.00 20.34 475 ASP A N 1
ATOM 3593 C CA . ASP A 1 442 ? 38.558 61.820 18.340 1.00 21.43 475 ASP A CA 1
ATOM 3594 C C . ASP A 1 442 ? 39.878 62.477 18.776 1.00 24.19 475 ASP A C 1
ATOM 3595 O O . ASP A 1 442 ? 40.158 63.620 18.398 1.00 24.48 475 ASP A O 1
ATOM 3600 N N . ASP A 1 443 ? 40.684 61.731 19.530 1.00 24.97 476 ASP A N 1
ATOM 3601 C CA . ASP A 1 443 ? 42.025 62.204 19.906 1.00 27.19 476 ASP A CA 1
ATOM 3602 C C . ASP A 1 443 ? 42.804 62.500 18.640 1.00 28.04 476 ASP A C 1
ATOM 3603 O O . ASP A 1 443 ? 42.823 61.681 17.716 1.00 28.59 476 ASP A O 1
ATOM 3608 N N . GLY A 1 444 ? 43.477 63.653 18.613 1.00 28.24 477 GLY A N 1
ATOM 3609 C CA . GLY A 1 444 ? 44.212 64.059 17.432 1.00 28.96 477 GLY A CA 1
ATOM 3610 C C . GLY A 1 444 ? 43.463 64.902 16.418 1.00 29.67 477 GLY A C 1
ATOM 3611 O O . GLY A 1 444 ? 44.075 65.405 15.475 1.00 30.89 477 GLY A O 1
ATOM 3612 N N . PHE A 1 445 ? 42.136 65.040 16.582 1.00 28.53 478 PHE A N 1
ATOM 3613 C CA . PHE A 1 445 ? 41.289 65.785 15.631 1.00 27.59 478 PHE A CA 1
ATOM 3614 C C . PHE A 1 445 ? 40.616 66.998 16.257 1.00 28.19 478 PHE A C 1
ATOM 3615 O O . PHE A 1 445 ? 39.531 67.413 15.869 1.00 29.37 478 PHE A O 1
ATOM 3623 N N . GLU A 1 446 ? 41.287 67.605 17.227 1.00 28.34 479 GLU A N 1
ATOM 3624 C CA . GLU A 1 446 ? 40.650 68.643 18.014 1.00 29.34 479 GLU A CA 1
ATOM 3625 C C . GLU A 1 446 ? 40.223 69.924 17.296 1.00 29.62 479 GLU A C 1
ATOM 3626 O O . GLU A 1 446 ? 39.375 70.664 17.833 1.00 32.16 479 GLU A O 1
ATOM 3632 N N . SER A 1 447 ? 40.779 70.237 16.125 1.00 29.93 480 SER A N 1
ATOM 3633 C CA . SER A 1 447 ? 40.249 71.391 15.375 1.00 30.20 480 SER A CA 1
ATOM 3634 C C . SER A 1 447 ? 39.633 70.955 14.038 1.00 29.98 480 SER A C 1
ATOM 3635 O O . SER A 1 447 ? 39.579 71.717 13.083 1.00 31.05 480 SER A O 1
ATOM 3638 N N . LYS A 1 448 ? 39.148 69.720 14.001 1.00 28.00 481 LYS A N 1
ATOM 3639 C CA . LYS A 1 448 ? 38.599 69.187 12.766 1.00 25.82 481 LYS A CA 1
ATOM 3640 C C . LYS A 1 448 ? 37.189 68.686 13.024 1.00 24.13 481 LYS A C 1
ATOM 3641 O O . LYS A 1 448 ? 36.769 68.538 14.173 1.00 23.99 481 LYS A O 1
ATOM 3647 N N . SER A 1 449 ? 36.475 68.477 11.939 1.00 22.36 482 SER A N 1
ATOM 3648 C CA . SER A 1 449 ? 35.108 67.975 12.021 1.00 22.03 482 SER A CA 1
ATOM 3649 C C . SER A 1 449 ? 35.007 66.459 12.078 1.00 20.83 482 SER A C 1
ATOM 3650 O O . SER A 1 449 ? 35.935 65.717 11.713 1.00 21.03 482 SER A O 1
ATOM 3653 N N . LEU A 1 450 ? 33.836 65.988 12.523 1.00 19.72 483 LEU A N 1
ATOM 3654 C CA . LEU A 1 450 ? 33.540 64.571 12.539 1.00 18.90 483 LEU A CA 1
ATOM 3655 C C . LEU A 1 450 ? 33.654 63.967 11.127 1.00 18.98 483 LEU A C 1
ATOM 3656 O O . LEU A 1 450 ? 34.100 62.850 10.951 1.00 18.95 483 LEU A O 1
ATOM 3661 N N . TYR A 1 451 ? 33.241 64.724 10.111 1.00 17.87 484 TYR A N 1
ATOM 3662 C CA . TYR A 1 451 ? 33.370 64.212 8.755 1.00 19.31 484 TYR A CA 1
ATOM 3663 C C . TYR A 1 451 ? 34.827 63.887 8.421 1.00 20.25 484 TYR A C 1
ATOM 3664 O O . TYR A 1 451 ? 35.130 62.850 7.822 1.00 20.04 484 TYR A O 1
ATOM 3673 N N . GLU A 1 452 ? 35.734 64.774 8.845 1.00 20.95 485 GLU A N 1
ATOM 3674 C CA . GLU A 1 452 ? 37.162 64.589 8.566 1.00 22.49 485 GLU A CA 1
ATOM 3675 C C . GLU A 1 452 ? 37.735 63.327 9.223 1.00 22.20 485 GLU A C 1
ATOM 3676 O O . GLU A 1 452 ? 38.455 62.546 8.584 1.00 22.23 485 GLU A O 1
ATOM 3682 N N . SER A 1 453 ? 37.377 63.079 10.480 1.00 20.57 486 SER A N 1
ATOM 3683 C CA . SER A 1 453 ? 37.909 61.890 11.130 1.00 21.38 486 SER A CA 1
ATOM 3684 C C . SER A 1 453 ? 37.264 60.645 10.572 1.00 20.54 486 SER A C 1
ATOM 3685 O O . SER A 1 453 ? 37.936 59.653 10.385 1.00 21.82 486 SER A O 1
ATOM 3688 N N . TRP A 1 454 ? 35.953 60.693 10.264 1.00 19.84 487 TRP A N 1
ATOM 3689 C CA . TRP A 1 454 ? 35.252 59.540 9.721 1.00 19.94 487 TRP A CA 1
ATOM 3690 C C . TRP A 1 454 ? 35.826 59.173 8.333 1.00 20.45 487 TRP A C 1
ATOM 3691 O O . TRP A 1 454 ? 36.035 57.997 8.016 1.00 21.07 487 TRP A O 1
ATOM 3702 N N . LEU A 1 455 ? 36.061 60.177 7.496 1.00 20.94 488 LEU A N 1
ATOM 3703 C CA . LEU A 1 455 ? 36.609 59.910 6.173 1.00 22.15 488 LEU A CA 1
ATOM 3704 C C . LEU A 1 455 ? 38.003 59.257 6.289 1.00 22.91 488 LEU A C 1
ATOM 3705 O O . LEU A 1 455 ? 38.304 58.315 5.559 1.00 23.70 488 LEU A O 1
ATOM 3710 N N . GLU A 1 456 ? 38.842 59.761 7.196 1.00 22.83 489 GLU A N 1
ATOM 3711 C CA . GLU A 1 456 ? 40.197 59.201 7.343 1.00 24.68 489 GLU A CA 1
ATOM 3712 C C . GLU A 1 456 ? 40.106 57.742 7.776 1.00 24.92 489 GLU A C 1
ATOM 3713 O O . GLU A 1 456 ? 40.876 56.884 7.320 1.00 26.52 489 GLU A O 1
ATOM 3719 N N . LYS A 1 457 ? 39.153 57.435 8.665 1.00 23.33 490 LYS A N 1
ATOM 3720 C CA . LYS A 1 457 ? 39.105 56.124 9.298 1.00 23.80 490 LYS A CA 1
ATOM 3721 C C . LYS A 1 457 ? 38.274 55.079 8.584 1.00 24.27 490 LYS A C 1
ATOM 3722 O O . LYS A 1 457 ? 38.490 53.890 8.769 1.00 26.35 490 LYS A O 1
ATOM 3728 N N . ASP A 1 458 ? 37.289 55.513 7.798 1.00 23.79 491 ASP A N 1
ATOM 3729 C CA . ASP A 1 458 ? 36.451 54.561 7.083 1.00 24.91 491 ASP A CA 1
ATOM 3730 C C . ASP A 1 458 ? 36.025 55.109 5.713 1.00 23.60 491 ASP A C 1
ATOM 3731 O O . ASP A 1 458 ? 34.845 55.385 5.479 1.00 23.66 491 ASP A O 1
ATOM 3736 N N . PRO A 1 459 ? 36.987 55.249 4.770 1.00 24.43 492 PRO A N 1
ATOM 3737 C CA . PRO A 1 459 ? 36.644 55.646 3.406 1.00 25.05 492 PRO A CA 1
ATOM 3738 C C . PRO A 1 459 ? 35.743 54.646 2.673 1.00 25.19 492 PRO A C 1
ATOM 3739 O O . PRO A 1 459 ? 35.872 53.432 2.853 1.00 27.17 492 PRO A O 1
ATOM 3743 N N . SER A 1 460 ? 34.850 55.156 1.827 1.00 26.03 493 SER A N 1
ATOM 3744 C CA . SER A 1 460 ? 33.933 54.292 1.075 1.00 27.03 493 SER A CA 1
ATOM 3745 C C . SER A 1 460 ? 34.685 53.548 -0.006 1.00 29.49 493 SER A C 1
ATOM 3746 O O . SER A 1 460 ? 35.523 54.162 -0.693 1.00 29.46 493 SER A O 1
ATOM 3750 N N . PRO A 1 461 ? 34.379 52.246 -0.170 1.00 30.85 494 PRO A N 1
ATOM 3751 C CA . PRO A 1 461 ? 35.031 51.484 -1.248 1.00 33.25 494 PRO A CA 1
ATOM 3752 C C . PRO A 1 461 ? 34.726 52.030 -2.633 1.00 34.92 494 PRO A C 1
ATOM 3753 O O . PRO A 1 461 ? 35.578 51.917 -3.529 1.00 36.43 494 PRO A O 1
ATOM 3757 N N . GLU A 1 462 ? 33.543 52.609 -2.838 1.00 36.01 495 GLU A N 1
ATOM 3758 C CA . GLU A 1 462 ? 33.181 53.093 -4.176 1.00 37.47 495 GLU A CA 1
ATOM 3759 C C . GLU A 1 462 ? 33.555 54.544 -4.468 1.00 36.82 495 GLU A C 1
ATOM 3760 O O . GLU A 1 462 ? 33.413 55.018 -5.600 1.00 38.41 495 GLU A O 1
ATOM 3766 N N . ASN A 1 463 ? 34.066 55.247 -3.469 1.00 34.72 496 ASN A N 1
ATOM 3767 C CA . ASN A 1 463 ? 34.593 56.587 -3.673 1.00 33.60 496 ASN A CA 1
ATOM 3768 C C . ASN A 1 463 ? 35.492 56.950 -2.496 1.00 33.46 496 ASN A C 1
ATOM 3769 O O . ASN A 1 463 ? 35.026 57.209 -1.376 1.00 32.12 496 ASN A O 1
ATOM 3774 N N . LYS A 1 464 ? 36.795 56.980 -2.746 1.00 32.66 497 LYS A N 1
ATOM 3775 C CA . LYS A 1 464 ? 37.803 57.142 -1.704 1.00 32.12 497 LYS A CA 1
ATOM 3776 C C . LYS A 1 464 ? 37.713 58.483 -1.019 1.00 30.61 497 LYS A C 1
ATOM 3777 O O . LYS A 1 464 ? 38.310 58.694 0.037 1.00 30.52 497 LYS A O 1
ATOM 3783 N N . ASN A 1 465 ? 37.007 59.416 -1.633 1.00 28.82 498 ASN A N 1
ATOM 3784 C CA . ASN A 1 465 ? 36.943 60.747 -1.077 1.00 29.14 498 ASN A CA 1
ATOM 3785 C C . ASN A 1 465 ? 35.645 60.974 -0.322 1.00 26.43 498 ASN A C 1
ATOM 3786 O O . ASN A 1 465 ? 35.320 62.115 -0.038 1.00 26.97 498 ASN A O 1
ATOM 3791 N N . LEU A 1 466 ? 34.889 59.898 -0.070 1.00 25.09 499 LEU A N 1
ATOM 3792 C CA . LEU A 1 466 ? 33.691 59.959 0.824 1.00 22.44 499 LEU A CA 1
ATOM 3793 C C . LEU A 1 466 ? 33.753 58.890 1.892 1.00 21.62 499 LEU A C 1
ATOM 3794 O O . LEU A 1 466 ? 34.226 57.803 1.632 1.00 22.70 499 LEU A O 1
ATOM 3799 N N . PRO A 1 467 ? 33.199 59.171 3.098 1.00 19.59 500 PRO A N 1
ATOM 3800 C CA . PRO A 1 467 ? 33.086 58.117 4.112 1.00 19.79 500 PRO A CA 1
ATOM 3801 C C . PRO A 1 467 ? 32.103 57.027 3.694 1.00 18.64 500 PRO A C 1
ATOM 3802 O O . PRO A 1 467 ? 31.102 57.292 2.983 1.00 19.64 500 PRO A O 1
ATOM 3806 N N . ARG A 1 468 ? 32.336 55.820 4.184 1.00 19.10 501 ARG A N 1
ATOM 3807 C CA . ARG A 1 468 ? 31.468 54.684 3.926 1.00 19.20 501 ARG A CA 1
ATOM 3808 C C . ARG A 1 468 ? 30.088 54.901 4.577 1.00 17.48 501 ARG A C 1
ATOM 3809 O O . ARG A 1 468 ? 29.991 55.217 5.784 1.00 17.85 501 ARG A O 1
ATOM 3817 N N . ILE A 1 469 ? 29.040 54.683 3.802 1.00 16.97 502 ILE A N 1
ATOM 3818 C CA . ILE A 1 469 ? 27.677 54.532 4.343 1.00 16.73 502 ILE A CA 1
ATOM 3819 C C . ILE A 1 469 ? 27.117 53.188 3.915 1.00 16.95 502 ILE A C 1
ATOM 3820 O O . ILE A 1 469 ? 27.200 52.840 2.728 1.00 19.26 502 ILE A O 1
ATOM 3825 N N . ASN A 1 470 ? 26.621 52.402 4.869 1.00 16.27 503 ASN A N 1
ATOM 3826 C CA . ASN A 1 470 ? 26.097 51.052 4.595 1.00 17.36 503 ASN A CA 1
ATOM 3827 C C . ASN A 1 470 ? 24.615 51.024 4.274 1.00 16.40 503 ASN A C 1
ATOM 3828 O O . ASN A 1 470 ? 23.848 51.954 4.617 1.00 17.91 503 ASN A O 1
ATOM 3833 N N . LYS A 1 471 ? 24.189 49.927 3.650 1.00 17.11 504 LYS A N 1
ATOM 3834 C CA . LYS A 1 471 ? 22.776 49.681 3.352 1.00 17.98 504 LYS A CA 1
ATOM 3835 C C . LYS A 1 471 ? 22.016 49.276 4.595 1.00 18.26 504 LYS A C 1
ATOM 3836 O O . LYS A 1 471 ? 22.592 48.714 5.528 1.00 20.56 504 LYS A O 1
ATOM 3842 N N . LEU A 1 472 ? 20.708 49.505 4.587 1.00 17.65 505 LEU A N 1
ATOM 3843 C CA . LEU A 1 472 ? 19.851 49.045 5.680 1.00 17.09 505 LEU A CA 1
ATOM 3844 C C . LEU A 1 472 ? 19.284 47.611 5.471 1.00 17.57 505 LEU A C 1
ATOM 3845 O O . LEU A 1 472 ? 18.647 47.327 4.447 1.00 17.76 505 LEU A O 1
ATOM 3850 N N . GLY A 1 473 ? 19.449 46.749 6.478 1.00 16.06 506 GLY A N 1
ATOM 3851 C CA . GLY A 1 473 ? 18.761 45.443 6.540 1.00 16.43 506 GLY A CA 1
ATOM 3852 C C . GLY A 1 473 ? 17.861 45.555 7.740 1.00 15.91 506 GLY A C 1
ATOM 3853 O O . GLY A 1 473 ? 16.844 46.299 7.693 1.00 15.73 506 GLY A O 1
ATOM 3854 N N . SER A 1 474 ? 18.153 44.796 8.793 1.00 16.28 507 SER A N 1
ATOM 3855 C CA . SER A 1 474 ? 17.373 44.848 10.000 1.00 16.37 507 SER A CA 1
ATOM 3856 C C . SER A 1 474 ? 18.301 44.895 11.172 1.00 15.86 507 SER A C 1
ATOM 3857 O O . SER A 1 474 ? 19.466 45.286 11.037 1.00 19.25 507 SER A O 1
ATOM 3860 N N . GLY A 1 475 ? 17.748 44.599 12.348 1.00 17.78 508 GLY A N 1
ATOM 3861 C CA . GLY A 1 475 ? 18.567 44.667 13.567 1.00 18.57 508 GLY A CA 1
ATOM 3862 C C . GLY A 1 475 ? 18.124 45.680 14.564 1.00 16.58 508 GLY A C 1
ATOM 3863 O O . GLY A 1 475 ? 18.671 45.719 15.651 1.00 17.96 508 GLY A O 1
ATOM 3864 N N . SER A 1 476 ? 17.245 46.632 14.151 1.00 14.12 509 SER A N 1
ATOM 3865 C CA . SER A 1 476 ? 16.780 47.613 15.107 1.00 13.42 509 SER A CA 1
ATOM 3866 C C . SER A 1 476 ? 15.463 48.188 14.583 1.00 12.92 509 SER A C 1
ATOM 3867 O O . SER A 1 476 ? 14.926 47.750 13.568 1.00 12.63 509 SER A O 1
ATOM 3870 N N . ASP A 1 477 ? 14.926 49.142 15.330 1.00 11.65 510 ASP A N 1
ATOM 3871 C CA . ASP A 1 477 ? 13.529 49.518 15.220 1.00 11.13 510 ASP A CA 1
ATOM 3872 C C . ASP A 1 477 ? 13.178 50.280 13.959 1.00 11.30 510 ASP A C 1
ATOM 3873 O O . ASP A 1 477 ? 11.995 50.461 13.695 1.00 12.44 510 ASP A O 1
ATOM 3878 N N . PHE A 1 478 ? 14.148 50.721 13.136 1.00 11.78 511 PHE A N 1
ATOM 3879 C CA . PHE A 1 478 ? 13.807 51.313 11.850 1.00 11.71 511 PHE A CA 1
ATOM 3880 C C . PHE A 1 478 ? 13.206 50.277 10.904 1.00 11.62 511 PHE A C 1
ATOM 3881 O O . PHE A 1 478 ? 12.640 50.673 9.890 1.00 12.47 511 PHE A O 1
ATOM 3889 N N . GLU A 1 479 ? 13.305 48.961 11.186 1.00 11.87 512 GLU A N 1
ATOM 3890 C CA . GLU A 1 479 ? 12.994 47.946 10.171 1.00 12.29 512 GLU A CA 1
ATOM 3891 C C . GLU A 1 479 ? 11.609 48.115 9.560 1.00 12.24 512 GLU A C 1
ATOM 3892 O O . GLU A 1 479 ? 11.450 48.145 8.336 1.00 12.79 512 GLU A O 1
ATOM 3898 N N . ALA A 1 480 ? 10.550 48.199 10.401 1.00 11.59 513 ALA A N 1
ATOM 3899 C CA . ALA A 1 480 ? 9.222 48.238 9.774 1.00 12.07 513 ALA A CA 1
ATOM 3900 C C . ALA A 1 480 ? 9.042 49.542 8.983 1.00 10.65 513 ALA A C 1
ATOM 3901 O O . ALA A 1 480 ? 8.378 49.537 7.936 1.00 11.91 513 ALA A O 1
ATOM 3903 N N . TYR A 1 481 ? 9.571 50.632 9.481 1.00 10.83 514 TYR A N 1
ATOM 3904 C CA . TYR A 1 481 ? 9.412 51.938 8.835 1.00 10.63 514 TYR A CA 1
ATOM 3905 C C . TYR A 1 481 ? 10.020 51.926 7.466 1.00 10.44 514 TYR A C 1
ATOM 3906 O O . TYR A 1 481 ? 9.409 52.429 6.522 1.00 11.07 514 TYR A O 1
ATOM 3915 N N . PHE A 1 482 ? 11.218 51.329 7.340 1.00 9.94 515 PHE A N 1
ATOM 3916 C CA . PHE A 1 482 ? 11.897 51.331 6.041 1.00 10.27 515 PHE A CA 1
ATOM 3917 C C . PHE A 1 482 ? 11.459 50.156 5.160 1.00 11.17 515 PHE A C 1
ATOM 3918 O O . PHE A 1 482 ? 11.059 50.369 3.999 1.00 11.38 515 PHE A O 1
ATOM 3926 N N . GLN A 1 483 ? 11.551 48.928 5.680 1.00 10.60 516 GLN A N 1
ATOM 3927 C CA . GLN A 1 483 ? 11.366 47.754 4.836 1.00 11.30 516 GLN A CA 1
ATOM 3928 C C . GLN A 1 483 ? 9.923 47.441 4.558 1.00 11.64 516 GLN A C 1
ATOM 3929 O O . GLN A 1 483 ? 9.637 46.817 3.524 1.00 11.78 516 GLN A O 1
ATOM 3935 N N . ARG A 1 484 ? 8.997 47.825 5.472 1.00 10.54 517 ARG A N 1
ATOM 3936 C CA . ARG A 1 484 ? 7.594 47.558 5.215 1.00 11.52 517 ARG A CA 1
ATOM 3937 C C . ARG A 1 484 ? 6.912 48.806 4.637 1.00 11.17 517 ARG A C 1
ATOM 3938 O O . ARG A 1 484 ? 6.121 48.692 3.710 1.00 11.99 517 ARG A O 1
ATOM 3946 N N . LEU A 1 485 ? 7.182 49.992 5.205 1.00 11.42 518 LEU A N 1
ATOM 3947 C CA . LEU A 1 485 ? 6.426 51.181 4.832 1.00 11.57 518 LEU A CA 1
ATOM 3948 C C . LEU A 1 485 ? 7.140 52.102 3.855 1.00 10.70 518 LEU A C 1
ATOM 3949 O O . LEU A 1 485 ? 6.500 53.001 3.314 1.00 12.84 518 LEU A O 1
ATOM 3957 N N . GLY A 1 486 ? 8.439 51.933 3.636 1.00 10.71 519 GLY A N 1
ATOM 3958 C CA . GLY A 1 486 ? 9.121 52.803 2.680 1.00 10.47 519 GLY A CA 1
ATOM 3959 C C . GLY A 1 486 ? 9.339 54.210 3.152 1.00 10.28 519 GLY A C 1
ATOM 3960 O O . GLY A 1 486 ? 9.266 55.154 2.342 1.00 10.76 519 GLY A O 1
ATOM 3961 N N . ILE A 1 487 ? 9.627 54.379 4.450 1.00 10.24 520 ILE A N 1
ATOM 3962 C CA . ILE A 1 487 ? 9.949 55.707 5.015 1.00 10.99 520 ILE A CA 1
ATOM 3963 C C . ILE A 1 487 ? 11.459 55.793 5.095 1.00 10.73 520 ILE A C 1
ATOM 3964 O O . ILE A 1 487 ? 12.125 54.931 5.706 1.00 11.39 520 ILE A O 1
ATOM 3969 N N . ALA A 1 488 ? 12.022 56.829 4.441 1.00 10.57 521 ALA A N 1
ATOM 3970 C CA . ALA A 1 488 ? 13.488 57.032 4.468 1.00 11.11 521 ALA A CA 1
ATOM 3971 C C . ALA A 1 488 ? 14.016 56.936 5.883 1.00 10.10 521 ALA A C 1
ATOM 3972 O O . ALA A 1 488 ? 13.472 57.571 6.777 1.00 11.64 521 ALA A O 1
ATOM 3974 N N . SER A 1 489 ? 15.061 56.138 6.124 1.00 10.26 522 SER A N 1
ATOM 3975 C CA . SER A 1 489 ? 15.529 55.880 7.463 1.00 10.66 522 SER A CA 1
ATOM 3976 C C . SER A 1 489 ? 17.046 55.984 7.557 1.00 11.33 522 SER A C 1
ATOM 3977 O O . SER A 1 489 ? 17.769 55.790 6.538 1.00 12.09 522 SER A O 1
ATOM 3980 N N . GLY A 1 490 ? 17.535 56.277 8.762 1.00 11.92 523 GLY A N 1
ATOM 3981 C CA . GLY A 1 490 ? 18.985 56.344 8.955 1.00 12.75 523 GLY A CA 1
ATOM 3982 C C . GLY A 1 490 ? 19.320 56.054 10.387 1.00 12.13 523 GLY A C 1
ATOM 3983 O O . GLY A 1 490 ? 18.529 56.245 11.321 1.00 12.38 523 GLY A O 1
ATOM 3984 N N . ARG A 1 491 ? 20.567 55.592 10.555 1.00 12.91 524 ARG A N 1
ATOM 3985 C CA . ARG A 1 491 ? 21.147 55.376 11.858 1.00 13.67 524 ARG A CA 1
ATOM 3986 C C . ARG A 1 491 ? 22.623 55.690 11.877 1.00 12.68 524 ARG A C 1
ATOM 3987 O O . ARG A 1 491 ? 23.300 55.568 10.859 1.00 14.73 524 ARG A O 1
ATOM 4000 N N . ALA A 1 492 ? 23.111 56.106 13.040 1.00 12.48 525 ALA A N 1
ATOM 4001 C CA . ALA A 1 492 ? 24.502 56.465 13.216 1.00 12.64 525 ALA A CA 1
ATOM 4002 C C . ALA A 1 492 ? 24.959 56.121 14.590 1.00 12.58 525 ALA A C 1
ATOM 4003 O O . ALA A 1 492 ? 24.199 56.351 15.548 1.00 13.94 525 ALA A O 1
ATOM 4005 N N . ARG A 1 493 ? 26.180 55.613 14.751 1.00 12.77 526 ARG A N 1
ATOM 4006 C CA . ARG A 1 493 ? 26.729 55.306 16.077 1.00 13.68 526 ARG A CA 1
ATOM 4007 C C . ARG A 1 493 ? 28.226 55.246 15.984 1.00 13.48 526 ARG A C 1
ATOM 4008 O O . ARG A 1 493 ? 28.776 55.160 14.877 1.00 15.03 526 ARG A O 1
ATOM 4016 N N . TYR A 1 494 ? 28.914 55.253 17.115 1.00 13.44 527 TYR A N 1
ATOM 4017 C CA . TYR A 1 494 ? 30.363 54.997 17.136 1.00 14.0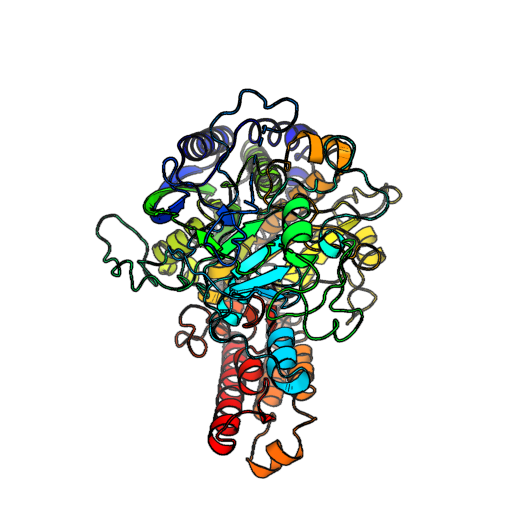9 527 TYR A CA 1
ATOM 4018 C C . TYR A 1 494 ? 30.623 53.515 17.152 1.00 15.40 527 TYR A C 1
ATOM 4019 O O . TYR A 1 494 ? 29.860 52.741 17.743 1.00 15.78 527 TYR A O 1
ATOM 4028 N N . THR A 1 495 ? 31.725 53.106 16.502 1.00 16.32 528 THR A N 1
ATOM 4029 C CA . THR A 1 495 ? 31.980 51.691 16.305 1.00 17.98 528 THR A CA 1
ATOM 4030 C C . THR A 1 495 ? 33.489 51.443 16.380 1.00 17.68 528 THR A C 1
ATOM 4031 O O . THR A 1 495 ? 34.296 52.373 16.509 1.00 17.43 528 THR A O 1
ATOM 4035 N N . LYS A 1 496 ? 33.855 50.153 16.314 1.00 19.60 529 LYS A N 1
ATOM 4036 C CA . LYS A 1 496 ? 35.256 49.670 16.318 1.00 19.65 529 LYS A CA 1
ATOM 4037 C C . LYS A 1 496 ? 35.946 49.846 14.958 1.00 21.63 529 LYS A C 1
ATOM 4038 O O . LYS A 1 496 ? 35.325 50.222 13.974 1.00 22.07 529 LYS A O 1
ATOM 4044 N N . ASN A 1 497 ? 37.246 49.583 14.937 1.00 24.34 530 ASN A N 1
ATOM 4045 C CA . ASN A 1 497 ? 38.049 49.645 13.699 1.00 27.78 530 ASN A CA 1
ATOM 4046 C C . ASN A 1 497 ? 38.025 48.270 13.067 1.00 30.44 530 ASN A C 1
ATOM 4047 O O . ASN A 1 497 ? 38.660 47.346 13.590 1.00 31.14 530 ASN A O 1
ATOM 4052 N N . LYS A 1 498 ? 37.312 48.130 11.963 1.00 34.22 531 LYS A N 1
ATOM 4053 C CA . LYS A 1 498 ? 37.116 46.792 11.386 1.00 38.26 531 LYS A CA 1
ATOM 4054 C C . LYS A 1 498 ? 38.404 46.192 10.810 1.00 39.89 531 LYS A C 1
ATOM 4055 O O . LYS A 1 498 ? 38.544 44.975 10.754 1.00 40.51 531 LYS A O 1
ATOM 4061 N N . LYS A 1 499 ? 39.368 47.033 10.440 1.00 41.46 532 LYS A N 1
ATOM 4062 C CA . LYS A 1 499 ? 40.595 46.484 9.844 1.00 42.84 532 LYS A CA 1
ATOM 4063 C C . LYS A 1 499 ? 41.569 45.855 10.857 1.00 43.14 532 LYS A C 1
ATOM 4064 O O . LYS A 1 499 ? 42.430 45.047 10.475 1.00 43.75 532 LYS A O 1
ATOM 4070 N N . THR A 1 500 ? 41.411 46.193 12.136 1.00 42.64 533 THR A N 1
ATOM 4071 C CA . THR A 1 500 ? 42.230 45.651 13.222 1.00 42.58 533 THR A CA 1
ATOM 4072 C C . THR A 1 500 ? 41.433 44.879 14.298 1.00 41.78 533 THR A C 1
ATOM 4073 O O . THR A 1 500 ? 42.012 44.083 15.051 1.00 42.29 533 THR A O 1
ATOM 4077 N N . ASP A 1 501 ? 40.125 45.142 14.404 1.00 40.49 534 ASP A N 1
ATOM 4078 C CA . ASP A 1 501 ? 39.284 44.487 15.419 1.00 39.19 534 ASP A CA 1
ATOM 4079 C C . ASP A 1 501 ? 38.388 43.424 14.778 1.00 38.22 534 ASP A C 1
ATOM 4080 O O . ASP A 1 501 ? 37.487 43.764 14.024 1.00 38.27 534 ASP A O 1
ATOM 4085 N N . LYS A 1 502 ? 38.659 42.152 15.092 1.00 36.54 535 LYS A N 1
ATOM 4086 C CA . LYS A 1 502 ? 38.048 40.989 14.424 1.00 35.79 535 LYS A CA 1
ATOM 4087 C C . LYS A 1 502 ? 36.880 40.350 15.194 1.00 33.56 535 LYS A C 1
ATOM 4088 O O . LYS A 1 502 ? 36.219 39.410 14.712 1.00 33.24 535 LYS A O 1
ATOM 4094 N N . TYR A 1 503 ? 36.633 40.838 16.406 1.00 29.83 536 TYR A N 1
ATOM 4095 C CA . TYR A 1 503 ? 35.531 40.343 17.189 1.00 27.41 536 TYR A CA 1
ATOM 4096 C C . TYR A 1 503 ? 34.174 40.829 16.632 1.00 25.54 536 TYR A C 1
ATOM 4097 O O . TYR A 1 503 ? 34.111 41.821 15.911 1.00 24.82 536 TYR A O 1
ATOM 4106 N N . SER A 1 504 ? 33.095 40.095 16.919 1.00 23.82 537 SER A N 1
ATOM 4107 C CA . SER A 1 504 ? 31.744 40.423 16.457 1.00 23.28 537 SER A CA 1
ATOM 4108 C C . SER A 1 504 ? 31.119 41.360 17.494 1.00 23.34 537 SER A C 1
ATOM 4109 O O . SER A 1 504 ? 31.467 41.295 18.665 1.00 24.19 537 SER A O 1
ATOM 4112 N N . SER A 1 505 ? 30.139 42.179 17.108 1.00 22.87 538 SER A N 1
ATOM 4113 C CA . SER A 1 505 ? 29.482 43.100 18.064 1.00 21.33 538 SER A CA 1
ATOM 4114 C C . SER A 1 505 ? 30.567 43.722 18.994 1.00 20.15 538 SER A C 1
ATOM 4115 O O . SER A 1 505 ? 31.510 44.341 18.530 1.00 22.62 538 SER A O 1
ATOM 4118 N N . TYR A 1 506 ? 30.402 43.621 20.317 1.00 16.80 539 TYR A N 1
ATOM 4119 C CA . TYR A 1 506 ? 31.446 44.016 21.276 1.00 16.09 539 TYR A CA 1
ATOM 4120 C C . TYR A 1 506 ? 31.433 42.878 22.317 1.00 14.51 539 TYR A C 1
ATOM 4121 O O . TYR A 1 506 ? 30.424 42.180 22.473 1.00 14.96 539 TYR A O 1
ATOM 4130 N N . PRO A 1 507 ? 32.534 42.681 23.056 1.00 13.40 540 PRO A N 1
ATOM 4131 C CA . PRO A 1 507 ? 32.663 41.454 23.851 1.00 13.78 540 PRO A CA 1
ATOM 4132 C C . PRO A 1 507 ? 31.539 41.168 24.842 1.00 13.13 540 PRO A C 1
ATOM 4133 O O . PRO A 1 507 ? 31.087 40.025 24.927 1.00 14.12 540 PRO A O 1
ATOM 4137 N N . VAL A 1 508 ? 31.047 42.194 25.558 1.00 12.53 541 VAL A N 1
ATOM 4138 C CA . VAL A 1 508 ? 30.071 41.938 26.599 1.00 13.65 541 VAL A CA 1
ATOM 4139 C C . VAL A 1 508 ? 28.610 42.090 26.144 1.00 13.24 541 VAL A C 1
ATOM 4140 O O . VAL A 1 508 ? 27.693 42.095 26.967 1.00 12.20 541 VAL A O 1
ATOM 4144 N N . TYR A 1 509 ? 28.408 42.185 24.833 1.00 12.01 542 TYR A N 1
ATOM 4145 C CA . TYR A 1 509 ? 27.066 42.307 24.252 1.00 12.54 542 TYR A CA 1
ATOM 4146 C C . TYR A 1 509 ? 26.072 41.288 24.857 1.00 11.96 542 TYR A C 1
ATOM 4147 O O . TYR A 1 509 ? 26.310 40.062 24.806 1.00 13.04 542 TYR A O 1
ATOM 4156 N N . HIS A 1 510 ? 24.941 41.799 25.380 1.00 12.00 543 HIS A N 1
ATOM 4157 C CA . HIS A 1 510 ? 23.839 40.971 25.850 1.00 12.48 543 HIS A CA 1
ATOM 4158 C C . HIS A 1 510 ? 24.203 40.107 27.060 1.00 12.38 543 HIS A C 1
ATOM 4159 O O . HIS A 1 510 ? 23.543 39.092 27.342 1.00 12.64 543 HIS A O 1
ATOM 4166 N N . THR A 1 511 ? 25.223 40.541 27.809 1.00 13.10 544 THR A N 1
ATOM 4167 C CA . THR A 1 511 ? 25.585 39.891 29.064 1.00 13.76 544 THR A CA 1
ATOM 4168 C C . THR A 1 511 ? 25.293 40.787 30.268 1.00 14.28 544 THR A C 1
ATOM 4169 O O . THR A 1 511 ? 24.870 41.963 30.111 1.00 15.50 544 THR A O 1
ATOM 4173 N N . ILE A 1 512 ? 25.498 40.269 31.476 1.00 14.47 545 ILE A N 1
ATOM 4174 C CA . ILE A 1 512 ? 25.369 41.073 32.674 1.00 16.01 545 ILE A CA 1
ATOM 4175 C C . ILE A 1 512 ? 26.425 42.154 32.785 1.00 15.99 545 ILE A C 1
ATOM 4176 O O . ILE A 1 512 ? 26.294 43.032 33.639 1.00 17.77 545 ILE A O 1
ATOM 4181 N N . TYR A 1 513 ? 27.457 42.135 31.946 1.00 15.09 546 TYR A N 1
ATOM 4182 C CA . TYR A 1 513 ? 28.595 43.051 32.128 1.00 15.18 546 TYR A CA 1
ATOM 4183 C C . TYR A 1 513 ? 28.485 44.341 31.305 1.00 15.77 546 TYR A C 1
ATOM 4184 O O . TYR A 1 513 ? 29.417 45.148 31.288 1.00 16.65 546 TYR A O 1
ATOM 4193 N N . GLU A 1 514 ? 27.347 44.561 30.656 1.00 15.89 547 GLU A N 1
ATOM 4194 C CA . GLU A 1 514 ? 27.052 45.889 29.995 1.00 16.65 547 GLU A CA 1
ATOM 4195 C C . GLU A 1 514 ? 26.610 46.859 31.049 1.00 15.91 547 GLU A C 1
ATOM 4196 O O . GLU A 1 514 ? 25.427 47.118 31.200 1.00 16.84 547 GLU A O 1
ATOM 4202 N N . THR A 1 515 ? 27.579 47.430 31.779 1.00 14.61 548 THR A N 1
ATOM 4203 C CA . THR A 1 515 ? 27.298 48.326 32.881 1.00 14.37 548 THR A CA 1
ATOM 4204 C C . THR A 1 515 ? 27.745 49.744 32.567 1.00 14.28 548 THR A C 1
ATOM 4205 O O . THR A 1 515 ? 28.566 50.000 31.666 1.00 13.70 548 THR A O 1
ATOM 4209 N N . PHE A 1 516 ? 27.164 50.682 33.309 1.00 13.99 549 PHE A N 1
ATOM 4210 C CA . PHE A 1 516 ? 27.607 52.071 33.216 1.00 13.52 549 PHE A CA 1
ATOM 4211 C C . PHE A 1 516 ? 29.121 52.156 33.386 1.00 14.55 549 PHE A C 1
ATOM 4212 O O . PHE A 1 516 ? 29.792 52.890 32.664 1.00 14.33 549 PHE A O 1
ATOM 4220 N N . GLU A 1 517 ? 29.677 51.386 34.317 1.00 13.78 550 GLU A N 1
ATOM 4221 C CA . GLU A 1 517 ? 31.107 51.477 34.621 1.00 15.62 550 GLU A CA 1
ATOM 4222 C C . GLU A 1 517 ? 31.928 51.021 33.417 1.00 15.22 550 GLU A C 1
ATOM 4223 O O . GLU A 1 517 ? 33.005 51.579 33.131 1.00 16.72 550 GLU A O 1
ATOM 4229 N N . LEU A 1 518 ? 31.446 50.005 32.684 1.00 14.74 551 LEU A N 1
ATOM 4230 C CA . LEU A 1 518 ? 32.123 49.553 31.458 1.00 15.38 551 LEU A CA 1
ATOM 4231 C C . LEU A 1 518 ? 32.218 50.724 30.468 1.00 13.85 551 LEU A C 1
ATOM 4232 O O . LEU A 1 518 ? 33.269 50.965 29.863 1.00 14.44 551 LEU A O 1
ATOM 4237 N N . VAL A 1 519 ? 31.098 51.425 30.252 1.00 13.73 552 VAL A N 1
ATOM 4238 C CA . VAL A 1 519 ? 31.074 52.495 29.260 1.00 13.82 552 VAL A CA 1
ATOM 4239 C C . VAL A 1 519 ? 32.010 53.629 29.705 1.00 14.10 552 VAL A C 1
ATOM 4240 O O . VAL A 1 519 ? 32.828 54.124 28.932 1.00 14.79 552 VAL A O 1
ATOM 4244 N N . GLU A 1 520 ? 31.902 54.057 30.960 1.00 14.21 553 GLU A N 1
ATOM 4245 C CA . GLU A 1 520 ? 32.700 55.197 31.403 1.00 15.37 553 GLU A CA 1
ATOM 4246 C C . GLU A 1 520 ? 34.168 54.861 31.502 1.00 16.44 553 GLU A C 1
ATOM 4247 O O . GLU A 1 520 ? 34.988 55.733 31.202 1.00 18.64 553 GLU A O 1
ATOM 4253 N N . LYS A 1 521 ? 34.542 53.664 31.925 1.00 15.70 554 LYS A N 1
ATOM 4254 C CA . LYS A 1 521 ? 35.977 53.368 32.080 1.00 16.61 554 LYS A CA 1
ATOM 4255 C C . LYS A 1 521 ? 36.629 53.057 30.749 1.00 15.72 554 LYS A C 1
ATOM 4256 O O . LYS A 1 521 ? 37.753 53.477 30.473 1.00 17.97 554 LYS A O 1
ATOM 4267 N N . PHE A 1 522 ? 35.967 52.246 29.920 1.00 15.06 555 PHE A N 1
ATOM 4268 C CA . PHE A 1 522 ? 36.661 51.610 28.794 1.00 14.74 555 PHE A CA 1
ATOM 4269 C C . PHE A 1 522 ? 36.280 52.149 27.449 1.00 15.29 555 PHE A C 1
ATOM 4270 O O . PHE A 1 522 ? 37.068 52.042 26.513 1.00 17.32 555 PHE A O 1
ATOM 4278 N N . TYR A 1 523 ? 35.074 52.707 27.290 1.00 14.93 556 TYR A N 1
ATOM 4279 C CA . TYR A 1 523 ? 34.593 53.101 25.959 1.00 15.27 556 TYR A CA 1
ATOM 4280 C C . TYR A 1 523 ? 34.750 54.589 25.702 1.00 15.69 556 TYR A C 1
ATOM 4281 O O . TYR A 1 523 ? 35.260 54.993 24.644 1.00 17.19 556 TYR A O 1
ATOM 4290 N N . ASP A 1 524 ? 34.312 55.432 26.642 1.00 14.72 557 ASP A N 1
ATOM 4291 C CA . ASP A 1 524 ? 34.203 56.860 26.324 1.00 14.73 557 ASP A CA 1
ATOM 4292 C C . ASP A 1 524 ? 34.144 57.664 27.615 1.00 14.65 557 ASP A C 1
ATOM 4293 O O . ASP A 1 524 ? 33.112 58.243 27.975 1.00 14.93 557 ASP A O 1
ATOM 4298 N N . PRO A 1 525 ? 35.263 57.750 28.346 1.00 15.10 558 PRO A N 1
ATOM 4299 C CA . PRO A 1 525 ? 35.234 58.407 29.656 1.00 15.91 558 PRO A CA 1
ATOM 4300 C C . PRO A 1 525 ? 34.808 59.856 29.650 1.00 15.95 558 PRO A C 1
ATOM 4301 O O . PRO A 1 525 ? 34.209 60.321 30.653 1.00 17.41 558 PRO A O 1
ATOM 4305 N N . THR A 1 526 ? 35.093 60.582 28.574 1.00 14.25 559 THR A N 1
ATOM 4306 C CA . THR A 1 526 ? 34.711 61.995 28.487 1.00 14.86 559 THR A CA 1
ATOM 4307 C C . THR A 1 526 ? 33.271 62.167 27.984 1.00 13.79 559 THR A C 1
ATOM 4308 O O . THR A 1 526 ? 32.763 63.281 27.994 1.00 14.58 559 THR A O 1
ATOM 4312 N N . PHE A 1 527 ? 32.652 61.083 27.486 1.00 13.09 560 PHE A N 1
ATOM 4313 C CA . PHE A 1 527 ? 31.324 61.130 26.863 1.00 13.26 560 PHE A CA 1
ATOM 4314 C C . PHE A 1 527 ? 31.289 61.983 25.612 1.00 12.63 560 PHE A C 1
ATOM 4315 O O . PHE A 1 527 ? 30.216 62.247 25.071 1.00 13.22 560 PHE A O 1
ATOM 4323 N N . LYS A 1 528 ? 32.460 62.347 25.069 1.00 13.40 561 LYS A N 1
ATOM 4324 C CA . LYS A 1 528 ? 32.492 63.171 23.851 1.00 13.51 561 LYS A CA 1
ATOM 4325 C C . LYS A 1 528 ? 32.049 62.408 22.621 1.00 13.00 561 LYS A C 1
ATOM 4326 O O . LYS A 1 528 ? 31.449 62.991 21.694 1.00 13.45 561 LYS A O 1
ATOM 4337 N N . LYS A 1 529 ? 32.361 61.116 22.565 1.00 13.50 562 LYS A N 1
ATOM 4338 C CA . LYS A 1 529 ? 31.953 60.341 21.376 1.00 12.72 562 LYS A CA 1
ATOM 4339 C C . LYS A 1 529 ? 30.439 60.158 21.339 1.00 12.43 562 LYS A C 1
ATOM 4340 O O . LYS A 1 529 ? 29.778 60.410 20.291 1.00 13.05 562 LYS A O 1
ATOM 4346 N N . GLN A 1 530 ? 29.858 59.827 22.494 1.00 12.22 563 GLN A N 1
ATOM 4347 C CA . GLN A 1 530 ? 28.399 59.814 22.624 1.00 12.25 563 GLN A CA 1
ATOM 4348 C C . GLN A 1 530 ? 27.788 61.171 22.319 1.00 11.68 563 GLN A C 1
ATOM 4349 O O . GLN A 1 530 ? 26.763 61.242 21.644 1.00 11.89 563 GLN A O 1
ATOM 4355 N N . LEU A 1 531 ? 28.417 62.249 22.773 1.00 12.16 564 LEU A N 1
ATOM 4356 C CA . LEU A 1 531 ? 27.886 63.563 22.443 1.00 11.52 564 LEU A CA 1
ATOM 4357 C C . LEU A 1 531 ? 27.843 63.796 20.934 1.00 12.03 564 LEU A C 1
ATOM 4358 O O . LEU A 1 531 ? 26.854 64.325 20.404 1.00 11.64 564 LEU A O 1
ATOM 4363 N N . SER A 1 532 ? 28.896 63.407 20.213 1.00 11.87 565 SER A N 1
ATOM 4364 C CA . SER A 1 532 ? 28.912 63.634 18.763 1.00 11.79 565 SER A CA 1
ATOM 4365 C C . SER A 1 532 ? 27.789 62.889 18.076 1.00 11.65 565 SER A C 1
ATOM 4366 O O . SER A 1 532 ? 27.192 63.406 17.111 1.00 12.47 565 SER A O 1
ATOM 4369 N N . VAL A 1 533 ? 27.457 61.701 18.575 1.00 11.86 566 VAL A N 1
ATOM 4370 C CA . VAL A 1 533 ? 26.339 60.937 18.014 1.00 12.12 566 VAL A CA 1
ATOM 4371 C C . VAL A 1 533 ? 25.000 61.623 18.320 1.00 11.74 566 VAL A C 1
ATOM 4372 O O . VAL A 1 533 ? 24.138 61.693 17.432 1.00 11.50 566 VAL A O 1
ATOM 4376 N N . ALA A 1 534 ? 24.810 62.160 19.535 1.00 11.86 567 ALA A N 1
ATOM 4377 C CA . ALA A 1 534 ? 23.588 62.887 19.841 1.00 11.78 567 ALA A CA 1
ATOM 4378 C C . ALA A 1 534 ? 23.441 64.098 18.943 1.00 11.73 567 ALA A C 1
ATOM 4379 O O . ALA A 1 534 ? 22.353 64.421 18.455 1.00 11.52 567 ALA A O 1
ATOM 4381 N N . GLN A 1 535 ? 24.566 64.807 18.727 1.00 12.26 568 GLN A N 1
ATOM 4382 C CA . GLN A 1 535 ? 24.528 66.008 17.876 1.00 12.37 568 GLN A CA 1
ATOM 4383 C C . GLN A 1 535 ? 24.133 65.637 16.461 1.00 11.84 568 GLN A C 1
ATOM 4384 O O . GLN A 1 535 ? 23.328 66.346 15.849 1.00 12.34 568 GLN A O 1
ATOM 4390 N N . LEU A 1 536 ? 24.678 64.543 15.924 1.00 11.18 569 LEU A N 1
ATOM 4391 C CA . LEU A 1 536 ? 24.316 64.131 14.576 1.00 11.30 569 LEU A CA 1
ATOM 4392 C C . LEU A 1 536 ? 22.857 63.660 14.478 1.00 11.94 569 LEU A C 1
ATOM 4393 O O . LEU A 1 536 ? 22.119 64.074 13.541 1.00 11.26 569 LEU A O 1
ATOM 4398 N N . ARG A 1 537 ? 22.413 62.805 15.405 1.00 11.07 570 ARG A N 1
ATOM 4399 C CA . ARG A 1 537 ? 20.996 62.359 15.341 1.00 10.40 570 ARG A CA 1
ATOM 4400 C C . ARG A 1 537 ? 20.066 63.541 15.464 1.00 11.02 570 ARG A C 1
ATOM 4401 O O . ARG A 1 537 ? 19.074 63.615 14.734 1.00 11.53 570 ARG A O 1
ATOM 4409 N N . GLY A 1 538 ? 20.350 64.485 16.393 1.00 11.12 571 GLY A N 1
ATOM 4410 C CA . GLY A 1 538 ? 19.460 65.630 16.582 1.00 11.90 571 GLY A CA 1
ATOM 4411 C C . GLY A 1 538 ? 19.492 66.539 15.399 1.00 11.26 571 GLY A C 1
ATOM 4412 O O . GLY A 1 538 ? 18.445 67.047 14.993 1.00 11.75 571 GLY A O 1
ATOM 4413 N N . ALA A 1 539 ? 20.686 66.793 14.840 1.00 11.55 572 ALA A N 1
ATOM 4414 C CA . ALA A 1 539 ? 20.753 67.662 13.658 1.00 11.57 572 ALA A CA 1
ATOM 4415 C C . ALA A 1 539 ? 20.058 67.092 12.442 1.00 12.24 572 ALA A C 1
ATOM 4416 O O . ALA A 1 539 ? 19.445 67.850 11.677 1.00 11.96 572 ALA A O 1
ATOM 4418 N N . LEU A 1 540 ? 20.119 65.764 12.275 1.00 11.19 573 LEU A N 1
ATOM 4419 C CA . LEU A 1 540 ? 19.347 65.144 11.191 1.00 11.38 573 LEU A CA 1
ATOM 4420 C C . LEU A 1 540 ? 17.870 65.408 11.373 1.00 11.06 573 LEU A C 1
ATOM 4421 O O . LEU A 1 540 ? 17.186 65.844 10.429 1.00 11.58 573 LEU A O 1
ATOM 4426 N N . VAL A 1 541 ? 17.335 65.167 12.575 1.00 11.00 574 VAL A N 1
ATOM 4427 C CA . VAL A 1 541 ? 15.908 65.437 12.834 1.00 11.41 574 VAL A CA 1
ATOM 4428 C C . VAL A 1 541 ? 15.603 66.876 12.530 1.00 10.57 574 VAL A C 1
ATOM 4429 O O . VAL A 1 541 ? 14.622 67.193 11.879 1.00 11.52 574 VAL A O 1
ATOM 4433 N N . TYR A 1 542 ? 16.439 67.807 13.030 1.00 10.73 575 TYR A N 1
ATOM 4434 C CA . TYR A 1 542 ? 16.177 69.207 12.842 1.00 11.05 575 TYR A CA 1
ATOM 4435 C C . TYR A 1 542 ? 16.100 69.597 11.375 1.00 11.78 575 TYR A C 1
ATOM 4436 O O . TYR A 1 542 ? 15.153 70.266 10.925 1.00 11.81 575 TYR A O 1
ATOM 4445 N N . GLU A 1 543 ? 17.065 69.166 10.567 1.00 11.32 576 GLU A N 1
ATOM 4446 C CA . GLU A 1 543 ? 17.054 69.589 9.182 1.00 11.93 576 GLU A CA 1
ATOM 4447 C C . GLU A 1 543 ? 15.888 68.988 8.439 1.00 11.57 576 GLU A C 1
ATOM 4448 O O . GLU A 1 543 ? 15.306 69.643 7.563 1.00 12.10 576 GLU A O 1
ATOM 4454 N N . LEU A 1 544 ? 15.515 67.755 8.737 1.00 11.38 577 LEU A N 1
ATOM 4455 C CA . LEU A 1 544 ? 14.406 67.121 8.049 1.00 11.10 577 LEU A CA 1
ATOM 4456 C C . LEU A 1 544 ? 13.088 67.764 8.457 1.00 11.78 577 LEU A C 1
ATOM 4457 O O . LEU A 1 544 ? 12.165 67.827 7.632 1.00 12.20 577 LEU A O 1
ATOM 4462 N N . VAL A 1 545 ? 12.963 68.203 9.711 1.00 11.47 578 VAL A N 1
ATOM 4463 C CA . VAL A 1 545 ? 11.698 68.724 10.197 1.00 12.79 578 VAL A CA 1
ATOM 4464 C C . VAL A 1 545 ? 11.527 70.207 9.924 1.00 12.80 578 VAL A C 1
ATOM 4465 O O . VAL A 1 545 ? 10.380 70.687 9.898 1.00 13.64 578 VAL A O 1
ATOM 4469 N N . ASP A 1 546 ? 12.637 70.966 9.719 1.00 12.39 579 ASP A N 1
ATOM 4470 C CA . ASP A 1 546 ? 12.528 72.403 9.661 1.00 13.63 579 ASP A CA 1
ATOM 4471 C C . ASP A 1 546 ? 12.818 72.965 8.286 1.00 13.99 579 ASP A C 1
ATOM 4472 O O . ASP A 1 546 ? 12.459 74.129 8.031 1.00 16.85 579 ASP A O 1
ATOM 4477 N N . SER A 1 547 ? 13.492 72.248 7.408 1.00 12.63 580 SER A N 1
ATOM 4478 C CA . SER A 1 547 ? 13.859 72.842 6.116 1.00 12.01 580 SER A CA 1
ATOM 4479 C C . SER A 1 547 ? 12.631 73.038 5.248 1.00 12.14 580 SER A C 1
ATOM 4480 O O . SER A 1 547 ? 11.815 72.130 5.105 1.00 13.30 580 SER A O 1
ATOM 4485 N N . LYS A 1 548 ? 12.520 74.148 4.542 1.00 12.41 581 LYS A N 1
ATOM 4486 C CA . LYS A 1 548 ? 11.383 74.350 3.645 1.00 11.96 581 LYS A CA 1
ATOM 4487 C C . LYS A 1 548 ? 11.334 73.248 2.590 1.00 11.84 581 LYS A C 1
ATOM 4488 O O . LYS A 1 548 ? 10.253 72.633 2.393 1.00 12.44 581 LYS A O 1
ATOM 4494 N N . ILE A 1 549 ? 12.447 72.978 1.906 1.00 12.03 582 ILE A N 1
ATOM 4495 C CA . ILE A 1 549 ? 12.530 71.868 0.962 1.00 12.03 582 ILE A CA 1
ATOM 4496 C C . ILE A 1 549 ? 13.163 70.673 1.651 1.00 11.62 582 ILE A C 1
ATOM 4497 O O . ILE A 1 549 ? 14.235 70.789 2.278 1.00 12.73 582 ILE A O 1
ATOM 4502 N N . ILE A 1 550 ? 12.487 69.526 1.619 1.00 11.09 583 ILE A N 1
ATOM 4503 C CA . ILE A 1 550 ? 13.029 68.344 2.274 1.00 11.89 583 ILE A CA 1
ATOM 4504 C C . ILE A 1 550 ? 14.439 68.047 1.736 1.00 12.04 583 ILE A C 1
ATOM 4505 O O . ILE A 1 550 ? 14.617 67.931 0.521 1.00 12.19 583 ILE A O 1
ATOM 4510 N N . PRO A 1 551 ? 15.452 67.856 2.617 1.00 12.26 584 PRO A N 1
ATOM 4511 C CA . PRO A 1 551 ? 16.866 67.765 2.150 1.00 13.20 584 PRO A CA 1
ATOM 4512 C C . PRO A 1 551 ? 17.232 66.339 1.737 1.00 13.30 584 PRO A C 1
ATOM 4513 O O . PRO A 1 551 ? 18.131 65.730 2.339 1.00 16.37 584 PRO A O 1
ATOM 4517 N N . PHE A 1 552 ? 16.539 65.796 0.753 1.00 11.63 585 PHE A N 1
ATOM 4518 C CA . PHE A 1 552 ? 16.938 64.522 0.106 1.00 11.82 585 PHE A CA 1
ATOM 4519 C C . PHE A 1 552 ? 17.582 64.814 -1.245 1.00 11.85 585 PHE A C 1
ATOM 4520 O O . PHE A 1 552 ? 17.246 65.837 -1.897 1.00 13.89 585 PHE A O 1
ATOM 4528 N N . ASN A 1 553 ? 18.437 63.908 -1.712 1.00 11.00 586 ASN A N 1
ATOM 4529 C CA . ASN A 1 553 ? 18.943 64.042 -3.089 1.00 11.76 586 ASN A CA 1
ATOM 4530 C C . ASN A 1 553 ? 18.648 62.763 -3.849 1.00 12.16 586 ASN A C 1
ATOM 4531 O O . ASN A 1 553 ? 19.098 61.661 -3.438 1.00 13.34 586 ASN A O 1
ATOM 4536 N N . ILE A 1 554 ? 17.873 62.865 -4.922 1.00 10.94 587 ILE A N 1
ATOM 4537 C CA A ILE A 1 554 ? 17.468 61.647 -5.613 0.60 10.64 587 ILE A CA 1
ATOM 4538 C CA B ILE A 1 554 ? 17.396 61.722 -5.714 0.40 11.29 587 ILE A CA 1
ATOM 4539 C C . ILE A 1 554 ? 18.491 61.239 -6.672 1.00 10.93 587 ILE A C 1
ATOM 4540 O O . ILE A 1 554 ? 18.557 60.084 -7.048 1.00 11.59 587 ILE A O 1
ATOM 4549 N N . GLN A 1 555 ? 19.367 62.163 -7.103 1.00 10.95 588 GLN A N 1
ATOM 4550 C CA . GLN A 1 555 ? 20.443 61.718 -7.977 1.00 10.88 588 GLN A CA 1
ATOM 4551 C C . GLN A 1 555 ? 21.392 60.778 -7.252 1.00 11.33 588 GLN A C 1
ATOM 4552 O O . GLN A 1 555 ? 21.939 59.854 -7.869 1.00 11.59 588 GLN A O 1
ATOM 4558 N N . ASP A 1 556 ? 21.565 60.923 -5.926 1.00 11.24 589 ASP A N 1
ATOM 4559 C CA . ASP A 1 556 ? 22.355 59.917 -5.188 1.00 12.19 589 ASP A CA 1
ATOM 4560 C C . ASP A 1 556 ? 21.650 58.560 -5.207 1.00 11.27 589 ASP A C 1
ATOM 4561 O O . ASP A 1 556 ? 22.335 57.516 -5.269 1.00 11.95 589 ASP A O 1
ATOM 4566 N N . TYR A 1 557 ? 20.317 58.501 -5.217 1.00 11.00 590 TYR A N 1
ATOM 4567 C CA . TYR A 1 557 ? 19.619 57.221 -5.339 1.00 10.94 590 TYR A CA 1
ATOM 4568 C C . TYR A 1 557 ? 19.879 56.663 -6.745 1.00 10.56 590 TYR A C 1
ATOM 4569 O O . TYR A 1 557 ? 20.089 55.453 -6.907 1.00 11.48 590 TYR A O 1
ATOM 4578 N N . ALA A 1 558 ? 19.866 57.516 -7.766 1.00 10.90 591 ALA A N 1
ATOM 4579 C CA . ALA A 1 558 ? 20.099 57.025 -9.126 1.00 11.13 591 ALA A CA 1
ATOM 4580 C C . ALA A 1 558 ? 21.460 56.376 -9.229 1.00 11.65 591 ALA A C 1
ATOM 4581 O O . ALA A 1 558 ? 21.651 55.319 -9.864 1.00 11.80 591 ALA A O 1
ATOM 4583 N N . GLU A 1 559 ? 22.477 56.989 -8.611 1.00 11.53 592 GLU A N 1
ATOM 4584 C CA A GLU A 1 559 ? 23.838 56.409 -8.646 0.60 11.95 592 GLU A CA 1
ATOM 4585 C CA B GLU A 1 559 ? 23.843 56.430 -8.623 0.40 12.05 592 GLU A CA 1
ATOM 4586 C C . GLU A 1 559 ? 23.885 55.088 -7.889 1.00 11.70 592 GLU A C 1
ATOM 4587 O O . GLU A 1 559 ? 24.558 54.138 -8.318 1.00 12.79 592 GLU A O 1
ATOM 4598 N N . ALA A 1 560 ? 23.200 55.024 -6.749 1.00 11.85 593 ALA A N 1
ATOM 4599 C CA . ALA A 1 560 ? 23.179 53.794 -6.005 1.00 12.17 593 ALA A CA 1
ATOM 4600 C C . ALA A 1 560 ? 22.548 52.679 -6.852 1.00 11.69 593 ALA A C 1
ATOM 4601 O O . ALA A 1 560 ? 23.082 51.546 -6.886 1.00 12.04 593 ALA A O 1
ATOM 4603 N N . LEU A 1 561 ? 21.432 52.957 -7.546 1.00 11.92 594 LEU A N 1
ATOM 4604 C CA . LEU A 1 561 ? 20.770 51.914 -8.373 1.00 11.40 594 LEU A CA 1
ATOM 4605 C C . LEU A 1 561 ? 21.720 51.433 -9.470 1.00 12.17 594 LEU A C 1
ATOM 4606 O O . LEU A 1 561 ? 21.716 50.251 -9.816 1.00 12.47 594 LEU A O 1
ATOM 4611 N N . LYS A 1 562 ? 22.537 52.336 -10.023 1.00 11.89 595 LYS A N 1
ATOM 4612 C CA . LYS A 1 562 ? 23.502 51.905 -11.068 1.00 13.11 595 LYS A CA 1
ATOM 4613 C C . LYS A 1 562 ? 24.485 50.921 -10.447 1.00 12.68 595 LYS A C 1
ATOM 4614 O O . LYS A 1 562 ? 24.844 49.921 -11.092 1.00 13.50 595 LYS A O 1
ATOM 4620 N N . ASN A 1 563 ? 24.971 51.195 -9.231 1.00 13.38 596 ASN A N 1
ATOM 4621 C CA . ASN A 1 563 ? 25.898 50.285 -8.592 1.00 13.33 596 ASN A CA 1
ATOM 4622 C C . ASN A 1 563 ? 25.221 48.949 -8.290 1.00 13.40 596 ASN A C 1
ATOM 4623 O O . ASN A 1 563 ? 25.813 47.882 -8.551 1.00 13.77 596 ASN A O 1
ATOM 4632 N N . TYR A 1 564 ? 23.997 48.959 -7.766 1.00 12.81 597 TYR A N 1
ATOM 4633 C CA . TYR A 1 564 ? 23.356 47.705 -7.441 1.00 12.57 597 TYR A CA 1
ATOM 4634 C C . TYR A 1 564 ? 23.035 46.879 -8.669 1.00 12.80 597 TYR A C 1
ATOM 4635 O O . TYR A 1 564 ? 23.115 45.645 -8.618 1.00 12.87 597 TYR A O 1
ATOM 4644 N N . ALA A 1 565 ? 22.688 47.530 -9.770 1.00 12.52 598 ALA A N 1
ATOM 4645 C CA . ALA A 1 565 ? 22.407 46.792 -11.013 1.00 13.20 598 ALA A CA 1
ATOM 4646 C C . ALA A 1 565 ? 23.677 46.156 -11.530 1.00 13.98 598 ALA A C 1
ATOM 4647 O O . ALA A 1 565 ? 23.642 44.984 -11.961 1.00 14.20 598 ALA A O 1
ATOM 4649 N N . ALA A 1 566 ? 24.809 46.882 -11.496 1.00 13.62 599 ALA A N 1
ATOM 4650 C CA . ALA A 1 566 ? 26.087 46.277 -11.924 1.00 15.06 599 ALA A CA 1
ATOM 4651 C C . ALA A 1 566 ? 26.423 45.094 -11.021 1.00 14.66 599 ALA A C 1
ATOM 4652 O O . ALA A 1 566 ? 26.927 44.060 -11.497 1.00 15.22 599 ALA A O 1
ATOM 4654 N N . SER A 1 567 ? 26.196 45.193 -9.709 1.00 15.19 600 SER A N 1
ATOM 4655 C CA . SER A 1 567 ? 26.516 44.100 -8.781 1.00 15.56 600 SER A CA 1
ATOM 4656 C C . SER A 1 567 ? 25.708 42.840 -9.041 1.00 15.09 600 SER A C 1
ATOM 4657 O O . SER A 1 567 ? 26.274 41.769 -9.092 1.00 16.04 600 SER A O 1
ATOM 4662 N N . ILE A 1 568 ? 24.396 42.964 -9.246 1.00 13.94 601 ILE A N 1
ATOM 4663 C CA . ILE A 1 568 ? 23.564 41.782 -9.447 1.00 13.97 601 ILE A CA 1
ATOM 4664 C C . ILE A 1 568 ? 23.873 41.180 -10.808 1.00 15.08 601 ILE A C 1
ATOM 4665 O O . ILE A 1 568 ? 23.954 39.955 -10.938 1.00 16.08 601 ILE A O 1
ATOM 4670 N N . TYR A 1 569 ? 24.138 42.012 -11.804 1.00 14.67 602 TYR A N 1
ATOM 4671 C CA . TYR A 1 569 ? 24.531 41.472 -13.111 1.00 15.02 602 TYR A CA 1
ATOM 4672 C C . TYR A 1 569 ? 25.846 40.744 -12.992 1.00 16.11 602 TYR A C 1
ATOM 4673 O O . TYR A 1 569 ? 26.004 39.657 -13.556 1.00 17.13 602 TYR A O 1
ATOM 4682 N N . ASN A 1 570 ? 26.807 41.297 -12.250 1.00 16.68 603 ASN A N 1
ATOM 4683 C CA . ASN A 1 570 ? 28.128 40.638 -12.113 1.00 18.35 603 ASN A CA 1
ATOM 4684 C C . ASN A 1 570 ? 27.949 39.283 -11.445 1.00 18.65 603 ASN A C 1
ATOM 4685 O O . ASN A 1 570 ? 28.624 38.317 -11.839 1.00 20.06 603 ASN A O 1
ATOM 4690 N N A LEU A 1 571 ? 27.037 39.167 -10.490 0.50 19.04 604 LEU A N 1
ATOM 4691 N N B LEU A 1 571 ? 27.051 39.155 -10.462 0.50 18.35 604 LEU A N 1
ATOM 4692 C CA A LEU A 1 571 ? 26.835 37.918 -9.766 0.50 20.43 604 LEU A CA 1
ATOM 4693 C CA B LEU A 1 571 ? 26.823 37.859 -9.786 0.50 19.05 604 LEU A CA 1
ATOM 4694 C C A LEU A 1 571 ? 26.149 36.864 -10.647 0.50 19.67 604 LEU A C 1
ATOM 4695 C C B LEU A 1 571 ? 26.331 36.843 -10.779 0.50 19.14 604 LEU A C 1
ATOM 4696 O O A LEU A 1 571 ? 26.159 35.654 -10.323 0.50 20.54 604 LEU A O 1
ATOM 4697 O O B LEU A 1 571 ? 26.632 35.658 -10.660 0.50 20.16 604 LEU A O 1
ATOM 4706 N N . SER A 1 572 ? 25.599 37.302 -11.778 1.00 19.32 605 SER A N 1
ATOM 4707 C CA . SER A 1 572 ? 24.975 36.399 -12.731 1.00 19.92 605 SER A CA 1
ATOM 4708 C C . SER A 1 572 ? 25.932 35.902 -13.824 1.00 20.66 605 SER A C 1
ATOM 4709 O O . SER A 1 572 ? 25.637 34.891 -14.492 1.00 21.66 605 SER A O 1
ATOM 4714 N N . LYS A 1 573 ? 27.114 36.514 -13.952 1.00 21.86 606 LYS A N 1
ATOM 4715 C CA . LYS A 1 573 ? 28.052 36.154 -15.050 1.00 24.57 606 LYS A CA 1
ATOM 4716 C C . LYS A 1 573 ? 28.522 34.722 -15.038 1.00 24.85 606 LYS A C 1
ATOM 4717 O O . LYS A 1 573 ? 28.716 34.131 -16.114 1.00 26.25 606 LYS A O 1
ATOM 4723 N N . LYS A 1 574 ? 28.703 34.136 -13.865 1.00 24.44 607 LYS A N 1
ATOM 4724 C CA . LYS A 1 574 ? 29.138 32.751 -13.841 1.00 25.87 607 LYS A CA 1
ATOM 4725 C C . LYS A 1 574 ? 28.056 31.805 -14.363 1.00 24.99 607 LYS A C 1
ATOM 4726 O O . LYS A 1 574 ? 28.342 30.628 -14.585 1.00 25.42 607 LYS A O 1
ATOM 4732 N N . HIS A 1 575 ? 26.824 32.300 -14.563 1.00 23.34 608 HIS A N 1
ATOM 4733 C CA . HIS A 1 575 ? 25.717 31.505 -15.140 1.00 21.89 608 HIS A CA 1
ATOM 4734 C C . HIS A 1 575 ? 25.397 31.921 -16.556 1.00 22.60 608 HIS A C 1
ATOM 4735 O O . HIS A 1 575 ? 24.315 31.601 -17.067 1.00 22.63 608 HIS A O 1
ATOM 4742 N N . ASP A 1 576 ? 26.333 32.606 -17.225 1.00 24.14 609 ASP A N 1
ATOM 4743 C CA . ASP A 1 576 ? 26.023 33.154 -18.538 1.00 26.44 609 ASP A CA 1
ATOM 4744 C C . ASP A 1 576 ? 25.398 32.145 -19.520 1.00 26.08 609 ASP A C 1
ATOM 4745 O O . ASP A 1 576 ? 24.441 32.498 -20.212 1.00 26.87 609 ASP A O 1
ATOM 4750 N N . GLN A 1 577 ? 25.942 30.922 -19.634 1.00 26.80 610 GLN A N 1
ATOM 4751 C CA . GLN A 1 577 ? 25.312 29.953 -20.537 1.00 26.36 610 GLN A CA 1
ATOM 4752 C C . GLN A 1 577 ? 23.848 29.666 -20.162 1.00 24.19 610 GLN A C 1
ATOM 4753 O O . GLN A 1 577 ? 22.994 29.558 -21.059 1.00 23.87 610 GLN A O 1
ATOM 4759 N N . GLN A 1 578 ? 23.561 29.582 -18.860 1.00 22.59 611 GLN A N 1
ATOM 4760 C CA . GLN A 1 578 ? 22.182 29.315 -18.423 1.00 22.20 611 GLN A CA 1
ATOM 4761 C C . GLN A 1 578 ? 21.298 30.517 -18.694 1.00 21.43 611 GLN A C 1
ATOM 4762 O O . GLN A 1 578 ? 20.141 30.339 -19.029 1.00 20.03 611 GLN A O 1
ATOM 4768 N N . LEU A 1 579 ? 21.840 31.729 -18.568 1.00 21.74 612 LEU A N 1
ATOM 4769 C CA . LEU A 1 579 ? 21.037 32.912 -18.928 1.00 22.14 612 LEU A CA 1
ATOM 4770 C C . LEU A 1 579 ? 20.625 32.869 -20.395 1.00 22.91 612 LEU A C 1
ATOM 4771 O O . LEU A 1 579 ? 19.470 33.120 -20.764 1.00 22.39 612 LEU A O 1
ATOM 4776 N N . THR A 1 580 ? 21.566 32.487 -21.259 1.00 23.31 613 THR A N 1
ATOM 4777 C CA . THR A 1 580 ? 21.235 32.372 -22.677 1.00 25.55 613 THR A CA 1
ATOM 4778 C C . THR A 1 580 ? 20.213 31.255 -22.934 1.00 23.45 613 THR A C 1
ATOM 4779 O O . THR A 1 580 ? 19.214 31.465 -23.618 1.00 24.52 613 THR A O 1
ATOM 4783 N N . ASP A 1 581 ? 20.446 30.095 -22.335 1.00 22.68 614 ASP A N 1
ATOM 4784 C CA . ASP A 1 581 ? 19.594 28.910 -22.568 1.00 23.36 614 ASP A CA 1
ATOM 4785 C C . ASP A 1 581 ? 18.161 29.094 -22.067 1.00 22.07 614 ASP A C 1
ATOM 4786 O O . ASP A 1 581 ? 17.219 28.553 -22.657 1.00 22.60 614 ASP A O 1
ATOM 4791 N N . HIS A 1 582 ? 18.002 29.838 -20.965 1.00 19.34 615 HIS A N 1
ATOM 4792 C CA . HIS A 1 582 ? 16.673 30.050 -20.381 1.00 18.85 615 HIS A CA 1
ATOM 4793 C C . HIS A 1 582 ? 16.052 31.402 -20.755 1.00 18.95 615 HIS A C 1
ATOM 4794 O O . HIS A 1 582 ? 14.991 31.766 -20.252 1.00 19.96 615 HIS A O 1
ATOM 4801 N N . GLY A 1 583 ? 16.720 32.149 -21.632 1.00 18.65 616 GLY A N 1
ATOM 4802 C CA . GLY A 1 583 ? 16.206 33.425 -22.141 1.00 19.92 616 GLY A CA 1
ATOM 4803 C C . GLY A 1 583 ? 16.082 34.479 -21.043 1.00 18.96 616 GLY A C 1
ATOM 4804 O O . GLY A 1 583 ? 15.065 35.199 -21.003 1.00 21.50 616 GLY A O 1
ATOM 4805 N N . VAL A 1 584 ? 17.096 34.556 -20.165 1.00 18.06 617 VAL A N 1
ATOM 4806 C CA . VAL A 1 584 ? 17.091 35.494 -19.020 1.00 16.94 617 VAL A CA 1
ATOM 4807 C C . VAL A 1 584 ? 17.930 36.685 -19.423 1.00 17.13 617 VAL A C 1
ATOM 4808 O O . VAL A 1 584 ? 19.054 36.518 -19.850 1.00 19.27 617 VAL A O 1
ATOM 4812 N N . SER A 1 585 ? 17.393 37.892 -19.316 1.00 15.36 618 SER A N 1
ATOM 4813 C CA A SER A 1 585 ? 18.128 39.118 -19.650 0.60 14.84 618 SER A CA 1
ATOM 4814 C CA B SER A 1 585 ? 18.195 39.082 -19.591 0.40 16.30 618 SER A CA 1
ATOM 4815 C C . SER A 1 585 ? 17.933 40.173 -18.577 1.00 14.29 618 SER A C 1
ATOM 4816 O O . SER A 1 585 ? 16.831 40.305 -18.035 1.00 14.02 618 SER A O 1
ATOM 4821 N N . PHE A 1 586 ? 18.980 40.944 -18.296 1.00 13.50 619 PHE A N 1
ATOM 4822 C CA . PHE A 1 586 ? 18.906 42.068 -17.383 1.00 13.46 619 PHE A CA 1
ATOM 4823 C C . PHE A 1 586 ? 18.624 43.368 -18.142 1.00 12.97 619 PHE A C 1
ATOM 4824 O O . PHE A 1 586 ? 18.620 44.445 -17.541 1.00 12.86 619 PHE A O 1
ATOM 4832 N N . ASP A 1 587 ? 18.328 43.324 -19.444 1.00 13.31 620 ASP A N 1
ATOM 4833 C CA . ASP A 1 587 ? 18.152 44.545 -20.221 1.00 13.97 620 ASP A CA 1
ATOM 4834 C C . ASP A 1 587 ? 17.080 45.451 -19.613 1.00 12.88 620 ASP A C 1
ATOM 4835 O O . ASP A 1 587 ? 17.263 46.679 -19.600 1.00 13.56 620 ASP A O 1
ATOM 4840 N N . SER A 1 588 ? 15.939 44.894 -19.160 1.00 12.83 621 SER A N 1
ATOM 4841 C CA . SER A 1 588 ? 14.881 45.772 -18.656 1.00 11.83 621 SER A CA 1
ATOM 4842 C C . SER A 1 588 ? 15.320 46.486 -17.391 1.00 10.87 621 SER A C 1
ATOM 4843 O O . SER A 1 588 ? 14.892 47.628 -17.143 1.00 11.35 621 SER A O 1
ATOM 4846 N N . LEU A 1 589 ? 16.122 45.823 -16.543 1.00 10.87 622 LEU A N 1
ATOM 4847 C CA . LEU A 1 589 ? 16.593 46.440 -15.315 1.00 11.53 622 LEU A CA 1
ATOM 4848 C C . LEU A 1 589 ? 17.520 47.594 -15.649 1.00 11.03 622 LEU A C 1
ATOM 4849 O O . LEU A 1 589 ? 17.380 48.680 -15.098 1.00 11.42 622 LEU A O 1
ATOM 4854 N N . PHE A 1 590 ? 18.468 47.384 -16.571 1.00 11.30 623 PHE A N 1
ATOM 4855 C CA . PHE A 1 590 ? 19.371 48.502 -16.933 1.00 11.65 623 PHE A CA 1
ATOM 4856 C C . PHE A 1 590 ? 18.591 49.629 -17.607 1.00 11.11 623 PHE A C 1
ATOM 4857 O O . PHE A 1 590 ? 18.911 50.798 -17.360 1.00 11.75 623 PHE A O 1
ATOM 4865 N N . SER A 1 591 ? 17.544 49.322 -18.385 1.00 11.40 624 SER A N 1
ATOM 4866 C CA . SER A 1 591 ? 16.750 50.355 -19.017 1.00 11.09 624 SER A CA 1
ATOM 4867 C C . SER A 1 591 ? 15.974 51.157 -17.970 1.00 11.16 624 SER A C 1
ATOM 4868 O O . SER A 1 591 ? 15.949 52.386 -18.021 1.00 10.86 624 SER A O 1
ATOM 4871 N N . ALA A 1 592 ? 15.414 50.495 -16.962 1.00 10.64 625 ALA A N 1
ATOM 4872 C CA . ALA A 1 592 ? 14.691 51.202 -15.906 1.00 9.99 625 ALA A CA 1
ATOM 4873 C C . ALA A 1 592 ? 15.660 52.099 -15.153 1.00 10.36 625 ALA A C 1
ATOM 4874 O O . ALA A 1 592 ? 15.311 53.238 -14.803 1.00 10.56 625 ALA A O 1
ATOM 4876 N N . VAL A 1 593 ? 16.862 51.612 -14.843 1.00 10.54 626 VAL A N 1
ATOM 4877 C CA . VAL A 1 593 ? 17.857 52.413 -14.104 1.00 10.52 626 VAL A CA 1
ATOM 4878 C C . VAL A 1 593 ? 18.253 53.635 -14.913 1.00 10.53 626 VAL A C 1
ATOM 4879 O O . VAL A 1 593 ? 18.402 54.746 -14.352 1.00 11.74 626 VAL A O 1
ATOM 4883 N N . LYS A 1 594 ? 18.436 53.496 -16.234 1.00 11.14 627 LYS A N 1
ATOM 4884 C CA . LYS A 1 594 ? 18.724 54.648 -17.095 1.00 11.65 627 LYS A CA 1
ATOM 4885 C C . LYS A 1 594 ? 17.574 55.658 -17.034 1.00 11.15 627 LYS A C 1
ATOM 4886 O O . LYS A 1 594 ? 17.780 56.864 -16.897 1.00 11.56 627 LYS A O 1
ATOM 4892 N N . ASN A 1 595 ? 16.349 55.131 -17.116 1.00 10.64 628 ASN A N 1
ATOM 4893 C CA . ASN A 1 595 ? 15.203 56.039 -17.081 1.00 11.07 628 ASN A CA 1
ATOM 4894 C C . ASN A 1 595 ? 15.056 56.739 -15.732 1.00 10.49 628 ASN A C 1
ATOM 4895 O O . ASN A 1 595 ? 14.724 57.933 -15.665 1.00 10.91 628 ASN A O 1
ATOM 4900 N N . PHE A 1 596 ? 15.341 56.022 -14.654 1.00 10.69 629 PHE A N 1
ATOM 4901 C CA . PHE A 1 596 ? 15.329 56.661 -13.335 1.00 10.50 629 PHE A CA 1
ATOM 4902 C C . PHE A 1 596 ? 16.392 57.755 -13.245 1.00 10.74 629 PHE A C 1
ATOM 4903 O O . PHE A 1 596 ? 16.136 58.804 -12.674 1.00 10.76 629 PHE A O 1
ATOM 4911 N N . SER A 1 597 ? 17.586 57.506 -13.771 1.00 10.73 630 SER A N 1
ATOM 4912 C CA . SER A 1 597 ? 18.621 58.529 -13.677 1.00 11.07 630 SER A CA 1
ATOM 4913 C C . SER A 1 597 ? 18.237 59.804 -14.409 1.00 10.68 630 SER A C 1
ATOM 4914 O O . SER A 1 597 ? 18.468 60.927 -13.911 1.00 11.75 630 SER A O 1
ATOM 4919 N N . GLU A 1 598 ? 17.619 59.648 -15.584 1.00 10.91 631 GLU A N 1
ATOM 4920 C CA A GLU A 1 598 ? 17.124 60.800 -16.315 0.50 11.48 631 GLU A CA 1
ATOM 4921 C CA B GLU A 1 598 ? 17.113 60.799 -16.327 0.50 12.00 631 GLU A CA 1
ATOM 4922 C C . GLU A 1 598 ? 16.027 61.539 -15.562 1.00 11.35 631 GLU A C 1
ATOM 4923 O O . GLU A 1 598 ? 16.034 62.762 -15.484 1.00 12.55 631 GLU A O 1
ATOM 4934 N N . ALA A 1 599 ? 15.095 60.794 -14.981 1.00 11.86 632 ALA A N 1
ATOM 4935 C CA . ALA A 1 599 ? 13.994 61.422 -14.228 1.00 11.96 632 ALA A CA 1
ATOM 4936 C C . ALA A 1 599 ? 14.541 62.137 -12.979 1.00 11.33 632 ALA A C 1
ATOM 4937 O O . ALA A 1 599 ? 14.017 63.199 -12.614 1.00 11.33 632 ALA A O 1
ATOM 4939 N N . ALA A 1 600 ? 15.534 61.574 -12.302 1.00 10.96 633 ALA A N 1
ATOM 4940 C CA . ALA A 1 600 ? 16.098 62.191 -11.096 1.00 10.42 633 ALA A CA 1
ATOM 4941 C C . ALA A 1 600 ? 16.851 63.476 -11.441 1.00 10.17 633 ALA A C 1
ATOM 4942 O O . ALA A 1 600 ? 16.760 64.464 -10.723 1.00 11.16 633 ALA A O 1
ATOM 4944 N N . SER A 1 601 ? 17.580 63.468 -12.575 1.00 11.04 634 SER A N 1
ATOM 4945 C CA . SER A 1 601 ? 18.281 64.644 -13.015 1.00 11.38 634 SER A CA 1
ATOM 4946 C C . SER A 1 601 ? 17.258 65.725 -13.381 1.00 11.37 634 SER A C 1
ATOM 4947 O O . SER A 1 601 ? 17.362 66.896 -12.943 1.00 11.71 634 SER A O 1
ATOM 4952 N N . ASP A 1 602 ? 16.221 65.374 -14.152 1.00 11.34 635 ASP A N 1
ATOM 4953 C CA . ASP A 1 602 ? 15.210 66.345 -14.516 1.00 11.77 635 ASP A CA 1
ATOM 4954 C C . ASP A 1 602 ? 14.482 66.880 -13.281 1.00 11.32 635 ASP A C 1
ATOM 4955 O O . ASP A 1 602 ? 14.187 68.099 -13.215 1.00 11.95 635 ASP A O 1
ATOM 4960 N N . PHE A 1 603 ? 14.237 66.032 -12.281 1.00 11.58 636 PHE A N 1
ATOM 4961 C CA . PHE A 1 603 ? 13.564 66.493 -11.087 1.00 11.30 636 PHE A CA 1
ATOM 4962 C C . PHE A 1 603 ? 14.397 67.546 -10.379 1.00 10.87 636 PHE A C 1
ATOM 4963 O O . PHE A 1 603 ? 13.864 68.582 -9.963 1.00 11.17 636 PHE A O 1
ATOM 4971 N N . HIS A 1 604 ? 15.694 67.304 -10.191 1.00 11.18 637 HIS A N 1
ATOM 4972 C CA . HIS A 1 604 ? 16.535 68.289 -9.513 1.00 10.78 637 HIS A CA 1
ATOM 4973 C C . HIS A 1 604 ? 16.690 69.573 -10.299 1.00 10.99 637 HIS A C 1
ATOM 4974 O O . HIS A 1 604 ? 16.768 70.635 -9.684 1.00 12.23 637 HIS A O 1
ATOM 4981 N N . LYS A 1 605 ? 16.685 69.475 -11.628 1.00 10.76 638 LYS A N 1
ATOM 4982 C CA . LYS A 1 605 ? 16.721 70.674 -12.452 1.00 11.29 638 LYS A CA 1
ATOM 4983 C C . LYS A 1 605 ? 15.452 71.505 -12.208 1.00 11.63 638 LYS A C 1
ATOM 4984 O O . LYS A 1 605 ? 15.509 72.741 -12.170 1.00 12.69 638 LYS A O 1
ATOM 4990 N N . ARG A 1 606 ? 14.297 70.869 -12.064 1.00 11.55 639 ARG A N 1
ATOM 4991 C CA . ARG A 1 606 ? 13.077 71.620 -11.785 1.00 12.38 639 ARG A CA 1
ATOM 4992 C C . ARG A 1 606 ? 13.026 72.086 -10.336 1.00 11.66 639 ARG A C 1
ATOM 4993 O O . ARG A 1 606 ? 12.497 73.185 -10.069 1.00 12.84 639 ARG A O 1
ATOM 5006 N N . LEU A 1 607 ? 13.583 71.303 -9.407 1.00 11.87 640 LEU A N 1
ATOM 5007 C CA . LEU A 1 607 ? 13.499 71.673 -7.985 1.00 12.35 640 LEU A CA 1
ATOM 5008 C C . LEU A 1 607 ? 14.207 72.985 -7.724 1.00 13.63 640 LEU A C 1
ATOM 5009 O O . LEU A 1 607 ? 13.699 73.799 -6.939 1.00 13.32 640 LEU A O 1
ATOM 5014 N N . ILE A 1 608 ? 15.332 73.263 -8.387 1.00 12.10 641 ILE A N 1
ATOM 5015 C CA . ILE A 1 608 ? 16.030 74.524 -8.099 1.00 12.57 641 ILE A CA 1
ATOM 5016 C C . ILE A 1 608 ? 15.217 75.731 -8.621 1.00 12.71 641 ILE A C 1
ATOM 5017 O O . ILE A 1 608 ? 15.493 76.859 -8.216 1.00 14.13 641 ILE A O 1
ATOM 5022 N N . GLN A 1 609 ? 14.244 75.499 -9.493 1.00 12.92 642 GLN A N 1
ATOM 5023 C CA . GLN A 1 609 ? 13.419 76.558 -10.052 1.00 13.68 642 GLN A CA 1
ATOM 5024 C C . GLN A 1 609 ? 12.156 76.833 -9.256 1.00 14.40 642 GLN A C 1
ATOM 5025 O O . GLN A 1 609 ? 11.380 77.745 -9.593 1.00 16.80 642 GLN A O 1
ATOM 5031 N N . VAL A 1 610 ? 11.864 76.027 -8.238 1.00 13.41 643 VAL A N 1
ATOM 5032 C CA . VAL A 1 610 ? 10.556 76.178 -7.550 1.00 14.36 643 VAL A CA 1
ATOM 5033 C C . VAL A 1 610 ? 10.426 77.566 -6.940 1.00 14.73 643 VAL A C 1
ATOM 5034 O O . VAL A 1 610 ? 11.403 78.124 -6.433 1.00 15.62 643 VAL A O 1
ATOM 5038 N N . ASP A 1 611 ? 9.214 78.131 -7.016 1.00 15.07 644 ASP A N 1
ATOM 5039 C CA . ASP A 1 611 ? 8.983 79.444 -6.374 1.00 15.66 644 ASP A CA 1
ATOM 5040 C C . ASP A 1 611 ? 8.804 79.205 -4.874 1.00 14.53 644 ASP A C 1
ATOM 5041 O O . ASP A 1 611 ? 7.788 78.660 -4.439 1.00 14.13 644 ASP A O 1
ATOM 5046 N N . LEU A 1 612 ? 9.798 79.529 -4.064 1.00 14.81 645 LEU A N 1
ATOM 5047 C CA . LEU A 1 612 ? 9.776 79.214 -2.649 1.00 14.65 645 LEU A CA 1
ATOM 5048 C C . LEU A 1 612 ? 8.714 80.003 -1.929 1.00 15.11 645 LEU A C 1
ATOM 5049 O O . LEU A 1 612 ? 8.415 79.661 -0.770 1.00 16.00 645 LEU A O 1
ATOM 5054 N N . ASN A 1 613 ? 8.177 81.046 -2.583 1.00 14.99 646 ASN A N 1
ATOM 5055 C CA . ASN A 1 613 ? 7.087 81.796 -1.953 1.00 15.99 646 ASN A CA 1
ATOM 5056 C C . ASN A 1 613 ? 5.722 81.327 -2.389 1.00 16.10 646 ASN A C 1
ATOM 5057 O O . ASN A 1 613 ? 4.716 81.960 -2.033 1.00 18.24 646 ASN A O 1
ATOM 5062 N N . ASN A 1 614 ? 5.649 80.207 -3.098 1.00 15.22 647 ASN A N 1
ATOM 5063 C CA . ASN A 1 614 ? 4.370 79.671 -3.534 1.00 14.48 647 ASN A CA 1
ATOM 5064 C C . ASN A 1 614 ? 4.147 78.364 -2.768 1.00 13.87 647 ASN A C 1
ATOM 5065 O O . ASN A 1 614 ? 4.783 77.337 -3.082 1.00 12.73 647 ASN A O 1
ATOM 5070 N N . PRO A 1 615 ? 3.322 78.398 -1.717 1.00 13.00 648 PRO A N 1
ATOM 5071 C CA . PRO A 1 615 ? 3.273 77.219 -0.831 1.00 12.77 648 PRO A CA 1
ATOM 5072 C C . PRO A 1 615 ? 2.797 75.948 -1.528 1.00 11.99 648 PRO A C 1
ATOM 5073 O O . PRO A 1 615 ? 3.304 74.869 -1.179 1.00 12.56 648 PRO A O 1
ATOM 5077 N N . ILE A 1 616 ? 1.851 76.017 -2.470 1.00 12.08 649 ILE A N 1
ATOM 5078 C CA . ILE A 1 616 ? 1.456 74.763 -3.152 1.00 12.23 649 ILE A CA 1
ATOM 5079 C C . ILE A 1 616 ? 2.537 74.239 -4.070 1.00 10.99 649 ILE A C 1
ATOM 5080 O O . ILE A 1 616 ? 2.776 73.048 -4.143 1.00 11.76 649 ILE A O 1
ATOM 5085 N N . ALA A 1 617 ? 3.280 75.123 -4.718 1.00 11.76 650 ALA A N 1
ATOM 5086 C CA . ALA A 1 617 ? 4.396 74.642 -5.561 1.00 11.87 650 ALA A CA 1
ATOM 5087 C C . ALA A 1 617 ? 5.415 73.903 -4.718 1.00 11.32 650 ALA A C 1
ATOM 5088 O O . ALA A 1 617 ? 5.932 72.833 -5.106 1.00 12.18 650 ALA A O 1
ATOM 5090 N N . VAL A 1 618 ? 5.744 74.494 -3.562 1.00 11.29 651 VAL A N 1
ATOM 5091 C CA . VAL A 1 618 ? 6.692 73.868 -2.642 1.00 10.73 651 VAL A CA 1
ATOM 5092 C C . VAL A 1 618 ? 6.144 72.514 -2.130 1.00 11.08 651 VAL A C 1
ATOM 5093 O O . VAL A 1 618 ? 6.841 71.504 -2.123 1.00 11.75 651 VAL A O 1
ATOM 5097 N N . ARG A 1 619 ? 4.885 72.500 -1.707 1.00 10.92 652 ARG A N 1
ATOM 5098 C CA . ARG A 1 619 ? 4.298 71.266 -1.172 1.00 10.71 652 ARG A CA 1
ATOM 5099 C C . ARG A 1 619 ? 4.249 70.158 -2.223 1.00 10.48 652 ARG A C 1
ATOM 5100 O O . ARG A 1 619 ? 4.488 68.989 -1.891 1.00 10.75 652 ARG A O 1
ATOM 5108 N N . MET A 1 620 ? 3.955 70.498 -3.481 1.00 10.71 653 MET A N 1
ATOM 5109 C CA . MET A 1 620 ? 3.916 69.431 -4.505 1.00 10.50 653 MET A CA 1
ATOM 5110 C C . MET A 1 620 ? 5.277 68.802 -4.699 1.00 11.19 653 MET A C 1
ATOM 5111 O O . MET A 1 620 ? 5.384 67.578 -4.844 1.00 11.46 653 MET A O 1
ATOM 5116 N N . MET A 1 621 ? 6.343 69.613 -4.726 1.00 11.38 654 MET A N 1
ATOM 5117 C CA . MET A 1 621 ? 7.662 69.005 -4.844 1.00 11.30 654 MET A CA 1
ATOM 5118 C C . MET A 1 621 ? 8.122 68.280 -3.595 1.00 11.13 654 MET A C 1
ATOM 5119 O O . MET A 1 621 ? 8.735 67.214 -3.686 1.00 11.29 654 MET A O 1
ATOM 5127 N N . ASN A 1 622 ? 7.769 68.797 -2.412 1.00 10.80 655 ASN A N 1
ATOM 5128 C CA . ASN A 1 622 ? 8.051 68.058 -1.169 1.00 10.84 655 ASN A CA 1
ATOM 5129 C C . ASN A 1 622 ? 7.314 66.722 -1.128 1.00 10.33 655 ASN A C 1
ATOM 5130 O O . ASN A 1 622 ? 7.872 65.746 -0.665 1.00 11.62 655 ASN A O 1
ATOM 5135 N N . ASP A 1 623 ? 6.106 66.654 -1.688 1.00 10.66 656 ASP A N 1
ATOM 5136 C CA . ASP A 1 623 ? 5.398 65.371 -1.732 1.00 10.33 656 ASP A CA 1
ATOM 5137 C C . ASP A 1 623 ? 6.144 64.410 -2.613 1.00 10.28 656 ASP A C 1
ATOM 5138 O O . ASP A 1 623 ? 6.221 63.243 -2.307 1.00 10.77 656 ASP A O 1
ATOM 5143 N N . GLN A 1 624 ? 6.706 64.876 -3.722 1.00 10.52 657 GLN A N 1
ATOM 5144 C CA . GLN A 1 624 ? 7.512 63.983 -4.560 1.00 10.73 657 GLN A CA 1
ATOM 5145 C C . GLN A 1 624 ? 8.768 63.494 -3.858 1.00 10.80 657 GLN A C 1
ATOM 5146 O O . GLN A 1 624 ? 9.102 62.302 -3.936 1.00 11.43 657 GLN A O 1
ATOM 5152 N N . LEU A 1 625 ? 9.432 64.371 -3.115 1.00 10.75 658 LEU A N 1
ATOM 5153 C CA . LEU A 1 625 ? 10.574 63.956 -2.324 1.00 11.30 658 LEU A CA 1
ATOM 5154 C C . LEU A 1 625 ? 10.165 62.938 -1.247 1.00 10.95 658 LEU A C 1
ATOM 5155 O O . LEU A 1 625 ? 10.868 61.916 -1.052 1.00 11.38 658 LEU A O 1
ATOM 5160 N N . MET A 1 626 ? 9.066 63.192 -0.543 1.00 10.65 659 MET A N 1
ATOM 5161 C CA . MET A 1 626 ? 8.610 62.309 0.532 1.00 11.44 659 MET A CA 1
ATOM 5162 C C . MET A 1 626 ? 8.165 60.965 -0.004 1.00 11.09 659 MET A C 1
ATOM 5163 O O . MET A 1 626 ? 8.388 59.933 0.659 1.00 12.00 659 MET A O 1
ATOM 5168 N N . LEU A 1 627 ? 7.521 60.948 -1.143 1.00 10.48 660 LEU A N 1
ATOM 5169 C CA . LEU A 1 627 ? 6.887 59.702 -1.617 1.00 11.10 660 LEU A CA 1
ATOM 5170 C C . LEU A 1 627 ? 7.818 58.861 -2.520 1.00 10.59 660 LEU A C 1
ATOM 5171 O O . LEU A 1 627 ? 7.462 57.747 -2.869 1.00 11.64 660 LEU A O 1
ATOM 5176 N N . LEU A 1 628 ? 9.044 59.363 -2.753 1.00 10.81 661 LEU A N 1
ATOM 5177 C CA . LEU A 1 628 ? 9.935 58.595 -3.619 1.00 11.33 661 LEU A CA 1
ATOM 5178 C C . LEU A 1 628 ? 10.283 57.237 -3.012 1.00 11.45 661 LEU A C 1
ATOM 5179 O O . LEU A 1 628 ? 10.195 56.202 -3.679 1.00 11.27 661 LEU A O 1
ATOM 5184 N N . GLU A 1 629 ? 10.684 57.196 -1.732 1.00 11.63 662 GLU A N 1
ATOM 5185 C CA . GLU A 1 629 ? 11.034 55.917 -1.096 1.00 11.62 662 GLU A CA 1
ATOM 5186 C C . GLU A 1 629 ? 9.835 54.982 -1.123 1.00 10.74 662 GLU A C 1
ATOM 5187 O O . GLU A 1 629 ? 9.967 53.768 -1.230 1.00 12.09 662 GLU A O 1
ATOM 5193 N N . ARG A 1 630 ? 8.610 55.541 -1.026 1.00 11.36 663 ARG A N 1
ATOM 5194 C CA . ARG A 1 630 ? 7.407 54.697 -1.023 1.00 12.24 663 ARG A CA 1
ATOM 5195 C C . ARG A 1 630 ? 7.215 53.991 -2.327 1.00 11.10 663 ARG A C 1
ATOM 5196 O O . ARG A 1 630 ? 6.550 52.926 -2.365 1.00 12.51 663 ARG A O 1
ATOM 5204 N N . ALA A 1 631 ? 7.742 54.545 -3.421 1.00 10.93 664 ALA A N 1
ATOM 5205 C CA . ALA A 1 631 ? 7.501 53.916 -4.734 1.00 10.82 664 ALA A CA 1
ATOM 5206 C C . ALA A 1 631 ? 8.178 52.577 -4.816 1.00 11.55 664 ALA A C 1
ATOM 5207 O O . ALA A 1 6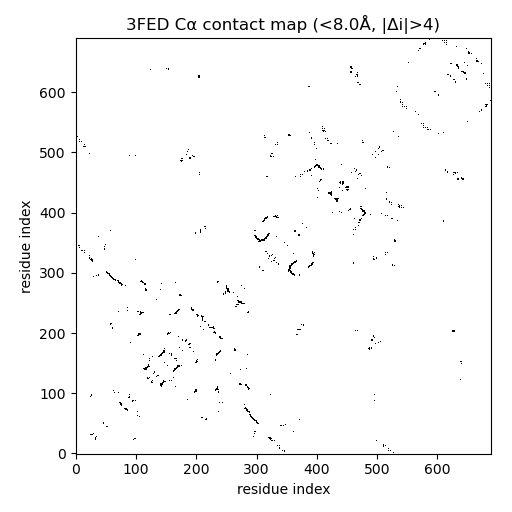31 ? 7.729 51.744 -5.612 1.00 13.68 664 ALA A O 1
ATOM 5209 N N . PHE A 1 632 ? 9.182 52.298 -3.983 1.00 10.38 665 PHE A N 1
ATOM 5210 C CA . PHE A 1 632 ? 9.888 51.024 -3.999 1.00 10.68 665 PHE A CA 1
ATOM 5211 C C . PHE A 1 632 ? 9.165 49.913 -3.220 1.00 10.65 665 PHE A C 1
ATOM 5212 O O . PHE A 1 632 ? 9.667 48.800 -3.210 1.00 11.95 665 PHE A O 1
ATOM 5220 N N . ILE A 1 633 ? 8.028 50.223 -2.576 1.00 11.04 666 ILE A N 1
ATOM 5221 C CA . ILE A 1 633 ? 7.304 49.257 -1.769 1.00 11.27 666 ILE A CA 1
ATOM 5222 C C . ILE A 1 633 ? 6.286 48.510 -2.601 1.00 11.83 666 ILE A C 1
ATOM 5223 O O . ILE A 1 633 ? 5.406 49.125 -3.215 1.00 13.85 666 ILE A O 1
ATOM 5228 N N . ASP A 1 634 ? 6.397 47.182 -2.590 1.00 11.46 667 ASP A N 1
ATOM 5229 C CA . ASP A 1 634 ? 5.449 46.335 -3.333 1.00 11.86 667 ASP A CA 1
ATOM 5230 C C . ASP A 1 634 ? 4.529 45.667 -2.311 1.00 12.61 667 ASP A C 1
ATOM 5231 O O . ASP A 1 634 ? 5.016 44.931 -1.446 1.00 12.40 667 ASP A O 1
ATOM 5236 N N . PRO A 1 635 ? 3.213 45.954 -2.360 1.00 12.99 668 PRO A N 1
ATOM 5237 C CA . PRO A 1 635 ? 2.317 45.396 -1.365 1.00 15.03 668 PRO A CA 1
ATOM 5238 C C . PRO A 1 635 ? 2.291 43.875 -1.399 1.00 13.73 668 PRO A C 1
ATOM 5239 O O . PRO A 1 635 ? 1.847 43.251 -0.425 1.00 17.42 668 PRO A O 1
ATOM 5243 N N . LEU A 1 636 ? 2.734 43.252 -2.488 1.00 13.31 669 LEU A N 1
ATOM 5244 C CA . LEU A 1 636 ? 2.727 41.786 -2.561 1.00 13.76 669 LEU A CA 1
ATOM 5245 C C . LEU A 1 636 ? 3.880 41.183 -1.758 1.00 13.73 669 LEU A C 1
ATOM 5246 O O . LEU A 1 636 ? 3.872 39.988 -1.490 1.00 14.31 669 LEU A O 1
ATOM 5251 N N . GLY A 1 637 ? 4.857 42.005 -1.331 1.00 12.77 670 GLY A N 1
ATOM 5252 C CA . GLY A 1 637 ? 5.986 41.508 -0.561 1.00 12.52 670 GLY A CA 1
ATOM 5253 C C . GLY A 1 637 ? 6.959 40.738 -1.381 1.00 12.71 670 GLY A C 1
ATOM 5254 O O . GLY A 1 637 ? 6.859 40.605 -2.590 1.00 15.82 670 GLY A O 1
ATOM 5255 N N . LEU A 1 638 ? 7.955 40.171 -0.698 1.00 13.41 671 LEU A N 1
ATOM 5256 C CA . LEU A 1 638 ? 8.971 39.299 -1.292 1.00 13.85 671 LEU A CA 1
ATOM 5257 C C . LEU A 1 638 ? 8.532 37.877 -1.072 1.00 14.48 671 LEU A C 1
ATOM 5258 O O . LEU A 1 638 ? 7.702 37.580 -0.225 1.00 14.91 671 LEU A O 1
ATOM 5263 N N . PRO A 1 639 ? 9.103 36.905 -1.811 1.00 15.77 672 PRO A N 1
ATOM 5264 C CA . PRO A 1 639 ? 8.653 35.513 -1.704 1.00 16.83 672 PRO A CA 1
ATOM 5265 C C . PRO A 1 639 ? 8.715 34.992 -0.275 1.00 15.91 672 PRO A C 1
ATOM 5266 O O . PRO A 1 639 ? 9.767 35.085 0.375 1.00 17.68 672 PRO A O 1
ATOM 5270 N N . GLY A 1 640 ? 7.594 34.499 0.252 1.00 16.13 673 GLY A N 1
ATOM 5271 C CA . GLY A 1 640 ? 7.523 33.985 1.613 1.00 16.42 673 GLY A CA 1
ATOM 5272 C C . GLY A 1 640 ? 7.568 35.034 2.686 1.00 15.04 673 GLY A C 1
ATOM 5273 O O . GLY A 1 640 ? 7.536 34.648 3.873 1.00 16.65 673 GLY A O 1
ATOM 5274 N N . LYS A 1 641 ? 7.599 36.331 2.338 1.00 14.32 674 LYS A N 1
ATOM 5275 C CA . LYS A 1 641 ? 7.886 37.404 3.332 1.00 13.12 674 LYS A CA 1
ATOM 5276 C C . LYS A 1 641 ? 6.948 38.575 3.031 1.00 11.83 674 LYS A C 1
ATOM 5277 O O . LYS A 1 641 ? 7.313 39.563 2.360 1.00 13.01 674 LYS A O 1
ATOM 5286 N N . LEU A 1 642 ? 5.749 38.476 3.561 1.00 11.13 675 LEU A N 1
ATOM 5287 C CA . LEU A 1 642 ? 4.727 39.499 3.363 1.00 11.41 675 LEU A CA 1
ATOM 5288 C C . LEU A 1 642 ? 5.133 40.856 3.876 1.00 11.60 675 LEU A C 1
ATOM 5289 O O . LEU A 1 642 ? 4.542 41.850 3.447 1.00 13.94 675 LEU A O 1
ATOM 5294 N N . PHE A 1 643 ? 6.064 40.926 4.831 1.00 10.60 676 PHE A N 1
ATOM 5295 C CA . PHE A 1 643 ? 6.343 42.151 5.573 1.00 10.88 676 PHE A CA 1
ATOM 5296 C C . PHE A 1 643 ? 7.669 42.781 5.205 1.00 11.89 676 PHE A C 1
ATOM 5297 O O . PHE A 1 643 ? 8.035 43.818 5.772 1.00 13.43 676 PHE A O 1
ATOM 5305 N N . TYR A 1 644 ? 8.378 42.183 4.223 1.00 10.60 677 TYR A N 1
ATOM 5306 C CA . TYR A 1 644 ? 9.522 42.858 3.572 1.00 11.19 677 TYR A CA 1
ATOM 5307 C C . TYR A 1 644 ? 9.054 43.228 2.178 1.00 11.05 677 TYR A C 1
ATOM 5308 O O . TYR A 1 644 ? 8.813 42.341 1.340 1.00 12.90 677 TYR A O 1
ATOM 5317 N N . ARG A 1 645 ? 8.841 44.517 1.971 1.00 10.18 678 ARG A N 1
ATOM 5318 C CA . ARG A 1 645 ? 8.141 45.005 0.786 1.00 10.13 678 ARG A CA 1
ATOM 5319 C C . ARG A 1 645 ? 9.054 45.858 -0.123 1.00 10.60 678 ARG A C 1
ATOM 5320 O O . ARG A 1 645 ? 8.630 46.227 -1.201 1.00 11.39 678 ARG A O 1
ATOM 5328 N N . HIS A 1 646 ? 10.239 46.232 0.356 1.00 10.60 679 HIS A N 1
ATOM 5329 C CA . HIS A 1 646 ? 11.096 47.136 -0.416 1.00 9.98 679 HIS A CA 1
ATOM 5330 C C . HIS A 1 646 ? 11.789 46.303 -1.483 1.00 10.71 679 HIS A C 1
ATOM 5331 O O . HIS A 1 646 ? 12.414 45.271 -1.169 1.00 13.76 679 HIS A O 1
ATOM 5338 N N . ILE A 1 647 ? 11.712 46.727 -2.738 1.00 9.64 680 ILE A N 1
ATOM 5339 C CA . ILE A 1 647 ? 12.283 45.978 -3.846 1.00 10.63 680 ILE A CA 1
ATOM 5340 C C . ILE A 1 647 ? 13.781 46.236 -4.005 1.00 10.10 680 ILE A C 1
ATOM 5341 O O . ILE A 1 647 ? 14.485 45.395 -4.594 1.00 10.73 680 ILE A O 1
ATOM 5346 N N . ILE A 1 648 ? 14.282 47.356 -3.498 1.00 10.57 681 ILE A N 1
ATOM 5347 C CA . ILE A 1 648 ? 15.703 47.642 -3.643 1.00 10.72 681 ILE A CA 1
ATOM 5348 C C . ILE A 1 648 ? 16.512 47.053 -2.511 1.00 9.95 681 ILE A C 1
ATOM 5349 O O . ILE A 1 648 ? 17.627 46.593 -2.739 1.00 11.16 681 ILE A O 1
ATOM 5354 N N . PHE A 1 649 ? 15.957 47.050 -1.292 1.00 10.94 682 PHE A N 1
ATOM 5355 C CA . PHE A 1 649 ? 16.704 46.559 -0.120 1.00 11.84 682 PHE A CA 1
ATOM 5356 C C . PHE A 1 649 ? 15.837 45.551 0.627 1.00 12.32 682 PHE A C 1
ATOM 5357 O O . PHE A 1 649 ? 14.654 45.706 0.682 1.00 14.58 682 PHE A O 1
ATOM 5365 N N . ALA A 1 650 ? 16.445 44.532 1.227 1.00 12.68 683 ALA A N 1
ATOM 5366 C CA . ALA A 1 650 ? 15.772 43.794 2.298 1.00 12.89 683 ALA A CA 1
ATOM 5367 C C . ALA A 1 650 ? 16.838 43.267 3.225 1.00 13.18 683 ALA A C 1
ATOM 5368 O O . ALA A 1 650 ? 18.017 43.146 2.838 1.00 13.69 683 ALA A O 1
ATOM 5370 N N . PRO A 1 651 ? 16.460 42.911 4.449 1.00 12.18 684 PRO A N 1
ATOM 5371 C CA . PRO A 1 651 ? 17.425 42.164 5.285 1.00 12.82 684 PRO A CA 1
ATOM 5372 C C . PRO A 1 651 ? 17.851 40.893 4.550 1.00 13.25 684 PRO A C 1
ATOM 5373 O O . PRO A 1 651 ? 16.996 40.215 3.950 1.00 14.10 684 PRO A O 1
ATOM 5377 N N . SER A 1 652 ? 19.105 40.511 4.619 1.00 13.35 685 SER A N 1
ATOM 5378 C CA . SER A 1 652 ? 19.548 39.305 3.942 1.00 13.20 685 SER A CA 1
ATOM 5379 C C . SER A 1 652 ? 18.823 38.097 4.498 1.00 14.04 685 SER A C 1
ATOM 5380 O O . SER A 1 652 ? 18.701 37.941 5.708 1.00 13.54 685 SER A O 1
ATOM 5383 N N . SER A 1 653 ? 18.461 37.179 3.603 1.00 13.95 686 SER A N 1
ATOM 5384 C CA . SER A 1 653 ? 17.841 35.938 4.042 1.00 14.68 686 SER A CA 1
ATOM 5385 C C . SER A 1 653 ? 18.784 35.031 4.830 1.00 15.26 686 SER A C 1
ATOM 5386 O O . SER A 1 653 ? 18.329 34.083 5.466 1.00 16.59 686 SER A O 1
ATOM 5390 N N . HIS A 1 654 ? 20.071 35.325 4.765 1.00 14.21 687 HIS A N 1
ATOM 5391 C CA . HIS A 1 654 ? 21.108 34.541 5.444 1.00 14.56 687 HIS A CA 1
ATOM 5392 C C . HIS A 1 654 ? 21.578 35.186 6.715 1.00 13.88 687 HIS A C 1
ATOM 5393 O O . HIS A 1 654 ? 22.330 34.587 7.484 1.00 15.12 687 HIS A O 1
ATOM 5400 N N . ASN A 1 655 ? 21.210 36.438 6.928 1.00 13.38 688 ASN A N 1
ATOM 5401 C CA . ASN A 1 655 ? 21.696 37.222 8.073 1.00 13.68 688 ASN A CA 1
ATOM 5402 C C . ASN A 1 655 ? 20.856 38.472 8.176 1.00 13.15 688 ASN A C 1
ATOM 5403 O O . ASN A 1 655 ? 21.167 39.462 7.470 1.00 12.98 688 ASN A O 1
ATOM 5408 N N . LYS A 1 656 ? 19.852 38.499 9.049 1.00 12.93 689 LYS A N 1
ATOM 5409 C CA . LYS A 1 656 ? 18.953 39.664 9.046 1.00 14.25 689 LYS A CA 1
ATOM 5410 C C . LYS A 1 656 ? 19.652 40.970 9.378 1.00 13.20 689 LYS A C 1
ATOM 5411 O O . LYS A 1 656 ? 19.120 42.039 9.065 1.00 14.40 689 LYS A O 1
ATOM 5417 N N . TYR A 1 657 ? 20.801 40.939 10.027 1.00 12.75 690 TYR A N 1
ATOM 5418 C CA . TYR A 1 657 ? 21.520 42.173 10.315 1.00 13.42 690 TYR A CA 1
ATOM 5419 C C . TYR A 1 657 ? 22.058 42.876 9.082 1.00 14.72 690 TYR A C 1
ATOM 5420 O O . TYR A 1 657 ? 22.325 44.089 9.153 1.00 18.03 690 TYR A O 1
ATOM 5429 N N . ALA A 1 658 ? 22.279 42.151 7.987 1.00 12.85 691 ALA A N 1
ATOM 5430 C CA . ALA A 1 658 ? 22.895 42.731 6.792 1.00 13.75 691 ALA A CA 1
ATOM 5431 C C . ALA A 1 658 ? 21.821 43.162 5.805 1.00 13.50 691 ALA A C 1
ATOM 5432 O O . ALA A 1 658 ? 20.830 42.433 5.600 1.00 16.18 691 ALA A O 1
ATOM 5434 N N . GLY A 1 659 ? 22.017 44.274 5.126 1.00 14.50 692 GLY A N 1
ATOM 5435 C CA . GLY A 1 659 ? 21.105 44.632 4.021 1.00 14.50 692 GLY A CA 1
ATOM 5436 C C . GLY A 1 659 ? 21.560 43.985 2.744 1.00 14.54 692 GLY A C 1
ATOM 5437 O O . GLY A 1 659 ? 22.788 43.829 2.515 1.00 17.89 692 GLY A O 1
ATOM 5438 N N . GLU A 1 660 ? 20.621 43.580 1.906 1.00 14.16 693 GLU A N 1
ATOM 5439 C CA . GLU A 1 660 ? 20.917 43.034 0.591 1.00 13.85 693 GLU A CA 1
ATOM 5440 C C . GLU A 1 660 ? 20.243 43.911 -0.447 1.00 13.69 693 GLU A C 1
ATOM 5441 O O . GLU A 1 660 ? 19.079 44.291 -0.286 1.00 15.67 693 GLU A O 1
ATOM 5447 N N . SER A 1 661 ? 20.911 44.215 -1.539 1.00 12.70 694 SER A N 1
ATOM 5448 C CA . SER A 1 661 ? 20.278 44.961 -2.646 1.00 11.88 694 SER A CA 1
ATOM 5449 C C . SER A 1 661 ? 19.654 44.000 -3.655 1.00 12.32 694 SER A C 1
ATOM 5450 O O . SER A 1 661 ? 20.101 42.868 -3.828 1.00 13.02 694 SER A O 1
ATOM 5453 N N . PHE A 1 662 ? 18.619 44.492 -4.343 1.00 10.97 695 PHE A N 1
ATOM 5454 C CA . PHE A 1 662 ? 17.796 43.656 -5.229 1.00 11.36 695 PHE A CA 1
ATOM 5455 C C . PHE A 1 662 ? 17.548 42.284 -4.617 1.00 10.60 695 PHE A C 1
ATOM 5456 O O . PHE A 1 662 ? 17.827 41.241 -5.245 1.00 11.31 695 PHE A O 1
ATOM 5464 N N . PRO A 1 663 ? 16.944 42.235 -3.435 1.00 10.76 696 PRO A N 1
ATOM 5465 C CA . PRO A 1 663 ? 16.762 40.967 -2.711 1.00 11.69 696 PRO A CA 1
ATOM 5466 C C . PRO A 1 663 ? 15.965 39.925 -3.469 1.00 11.63 696 PRO A C 1
ATOM 5467 O O . PRO A 1 663 ? 16.274 38.727 -3.327 1.00 12.92 696 PRO A O 1
ATOM 5471 N N . GLY A 1 664 ? 14.977 40.351 -4.248 1.00 10.93 697 GLY A N 1
ATOM 5472 C CA . GLY A 1 664 ? 14.198 39.334 -4.976 1.00 11.73 697 GLY A CA 1
ATOM 5473 C C . GLY A 1 664 ? 15.047 38.639 -6.016 1.00 11.70 697 GLY A C 1
ATOM 5474 O O . GLY A 1 664 ? 14.942 37.411 -6.210 1.00 12.53 697 GLY A O 1
ATOM 5475 N N . ILE A 1 665 ? 15.898 39.389 -6.715 1.00 10.97 698 ILE A N 1
ATOM 5476 C CA . ILE A 1 665 ? 16.776 38.768 -7.706 1.00 11.05 698 ILE A CA 1
ATOM 5477 C C . ILE A 1 665 ? 17.855 37.977 -7.016 1.00 11.69 698 ILE A C 1
ATOM 5478 O O . ILE A 1 665 ? 18.165 36.858 -7.425 1.00 12.42 698 ILE A O 1
ATOM 5483 N N . TYR A 1 666 ? 18.469 38.553 -5.986 1.00 11.97 699 TYR A N 1
ATOM 5484 C CA . TYR A 1 666 ? 19.553 37.864 -5.282 1.00 12.27 699 TYR A CA 1
ATOM 5485 C C . TYR A 1 666 ? 19.093 36.491 -4.778 1.00 12.87 699 TYR A C 1
ATOM 5486 O O . TYR A 1 666 ? 19.764 35.474 -4.996 1.00 13.88 699 TYR A O 1
ATOM 5495 N N . ASP A 1 667 ? 17.946 36.412 -4.122 1.00 12.53 700 ASP A N 1
ATOM 5496 C CA . ASP A 1 667 ? 17.499 35.156 -3.566 1.00 14.36 700 ASP A CA 1
ATOM 5497 C C . ASP A 1 667 ? 17.127 34.187 -4.678 1.00 14.58 700 ASP A C 1
ATOM 5498 O O . ASP A 1 667 ? 17.252 32.979 -4.508 1.00 16.80 700 ASP A O 1
ATOM 5503 N N . ALA A 1 668 ? 16.626 34.681 -5.801 1.00 13.51 701 ALA A N 1
ATOM 5504 C CA . ALA A 1 668 ? 16.280 33.792 -6.898 1.00 13.63 701 ALA A CA 1
ATOM 5505 C C . ALA A 1 668 ? 17.524 33.156 -7.520 1.00 13.89 701 ALA A C 1
ATOM 5506 O O . ALA A 1 668 ? 17.485 31.998 -7.949 1.00 15.77 701 ALA A O 1
ATOM 5508 N N . ILE A 1 669 ? 18.624 33.903 -7.579 1.00 13.81 702 ILE A N 1
ATOM 5509 C CA . ILE A 1 669 ? 19.856 33.374 -8.191 1.00 14.13 702 ILE A CA 1
ATOM 5510 C C . ILE A 1 669 ? 20.744 32.615 -7.190 1.00 15.12 702 ILE A C 1
ATOM 5511 O O . ILE A 1 669 ? 21.582 31.797 -7.593 1.00 16.04 702 ILE A O 1
ATOM 5520 N N . PHE A 1 670 ? 20.588 32.838 -5.903 1.00 15.43 703 PHE A N 1
ATOM 5521 C CA . PHE A 1 670 ? 21.446 32.201 -4.924 1.00 15.61 703 PHE A CA 1
ATOM 5522 C C . PHE A 1 670 ? 21.367 30.693 -4.986 1.00 15.81 703 PHE A C 1
ATOM 5523 O O . PHE A 1 670 ? 20.290 30.103 -4.908 1.00 17.51 703 PHE A O 1
ATOM 5531 N N . ASP A 1 671 ? 22.543 30.054 -5.092 1.00 16.20 704 ASP A N 1
ATOM 5532 C CA . ASP A 1 671 ? 22.675 28.581 -5.128 1.00 16.38 704 ASP A CA 1
ATOM 5533 C C . ASP A 1 671 ? 21.837 27.967 -6.231 1.00 16.38 704 ASP A C 1
ATOM 5534 O O . ASP A 1 671 ? 21.447 26.795 -6.133 1.00 16.95 704 ASP A O 1
ATOM 5539 N N . ILE A 1 672 ? 21.587 28.708 -7.320 1.00 15.60 705 ILE A N 1
ATOM 5540 C CA . ILE A 1 672 ? 20.664 28.235 -8.342 1.00 15.58 705 ILE A CA 1
ATOM 5541 C C . ILE A 1 672 ? 21.164 26.959 -8.998 1.00 16.86 705 ILE A C 1
ATOM 5542 O O . ILE A 1 672 ? 20.353 26.148 -9.491 1.00 17.68 705 ILE A O 1
ATOM 5547 N N . GLU A 1 673 ? 22.475 26.748 -9.061 1.00 17.65 706 GLU A N 1
ATOM 5548 C CA . GLU A 1 673 ? 23.027 25.554 -9.730 1.00 20.35 706 GLU A CA 1
ATOM 5549 C C . GLU A 1 673 ? 22.593 24.278 -8.987 1.00 19.22 706 GLU A C 1
ATOM 5550 O O . GLU A 1 673 ? 22.640 23.169 -9.561 1.00 21.41 706 GLU A O 1
ATOM 5556 N N . ASN A 1 674 ? 22.187 24.382 -7.727 1.00 19.32 707 ASN A N 1
ATOM 5557 C CA . ASN A 1 674 ? 21.724 23.236 -6.978 1.00 20.28 707 ASN A CA 1
ATOM 5558 C C . ASN A 1 674 ? 20.214 23.048 -6.868 1.00 20.84 707 ASN A C 1
ATOM 5559 O O . ASN A 1 674 ? 19.753 22.136 -6.164 1.00 23.16 707 ASN A O 1
ATOM 5564 N N . LYS A 1 675 ? 19.433 23.910 -7.545 1.00 20.52 708 LYS A N 1
ATOM 5565 C CA . LYS A 1 675 ? 17.978 23.733 -7.535 1.00 21.85 708 LYS A CA 1
ATOM 5566 C C . LYS A 1 675 ? 17.601 22.506 -8.330 1.00 22.65 708 LYS A C 1
ATOM 5567 O O . LYS A 1 675 ? 18.163 22.258 -9.398 1.00 25.15 708 LYS A O 1
ATOM 5573 N N . ALA A 1 676 ? 16.604 21.765 -7.858 1.00 24.27 709 ALA A N 1
ATOM 5574 C CA . ALA A 1 676 ? 16.178 20.556 -8.561 1.00 25.42 709 ALA A CA 1
ATOM 5575 C C . ALA A 1 676 ? 15.668 20.783 -9.980 1.00 24.66 709 ALA A C 1
ATOM 5576 O O . ALA A 1 676 ? 15.935 20.022 -10.899 1.00 26.40 709 ALA A O 1
ATOM 5578 N N . ASN A 1 677 ? 14.914 21.860 -10.160 1.00 22.90 710 ASN A N 1
ATOM 5579 C CA . ASN A 1 677 ? 14.240 22.122 -11.427 1.00 22.89 710 ASN A CA 1
ATOM 5580 C C . ASN A 1 677 ? 14.776 23.436 -12.006 1.00 20.53 710 ASN A C 1
ATOM 5581 O O . ASN A 1 677 ? 14.368 24.523 -11.603 1.00 20.37 710 ASN A O 1
ATOM 5586 N N . SER A 1 678 ? 15.702 23.348 -12.965 1.00 19.40 711 SER A N 1
ATOM 5587 C CA . SER A 1 678 ? 16.371 24.549 -13.486 1.00 20.38 711 SER A CA 1
ATOM 5588 C C . SER A 1 678 ? 15.410 25.407 -14.277 1.00 19.25 711 SER A C 1
ATOM 5589 O O . SER A 1 678 ? 15.514 26.617 -14.246 1.00 18.54 711 SER A O 1
ATOM 5592 N N . ARG A 1 679 ? 14.458 24.827 -14.990 1.00 19.24 712 ARG A N 1
ATOM 5593 C CA . ARG A 1 679 ? 13.519 25.643 -15.759 1.00 19.12 712 ARG A CA 1
ATOM 5594 C C . ARG A 1 679 ? 12.701 26.521 -14.825 1.00 16.76 712 ARG A C 1
ATOM 5595 O O . ARG A 1 679 ? 12.546 27.727 -15.087 1.00 17.31 712 ARG A O 1
ATOM 5603 N N . LEU A 1 680 ? 12.188 25.951 -13.734 1.00 16.57 713 LEU A N 1
ATOM 5604 C CA . LEU A 1 680 ? 11.420 26.719 -12.766 1.00 16.41 713 LEU A CA 1
ATOM 5605 C C . LEU A 1 680 ? 12.311 27.763 -12.109 1.00 15.52 713 LEU A C 1
ATOM 5606 O O . LEU A 1 680 ? 11.905 28.902 -11.865 1.00 16.00 713 LEU A O 1
ATOM 5611 N N . ALA A 1 681 ? 13.535 27.374 -11.762 1.00 14.76 714 ALA A N 1
ATOM 5612 C CA . ALA A 1 681 ? 14.415 28.285 -11.033 1.00 14.32 714 ALA A CA 1
ATOM 5613 C C . ALA A 1 681 ? 14.709 29.523 -11.865 1.00 13.57 714 ALA A C 1
ATOM 5614 O O . ALA A 1 681 ? 14.679 30.655 -11.361 1.00 13.55 714 ALA A O 1
ATOM 5616 N N . TRP A 1 682 ? 15.045 29.362 -13.148 1.00 13.41 715 TRP A N 1
ATOM 5617 C CA . TRP A 1 682 ? 15.365 30.524 -13.989 1.00 13.31 715 TRP A CA 1
ATOM 5618 C C . TRP A 1 682 ? 14.132 31.369 -14.283 1.00 12.37 715 TRP A C 1
ATOM 5619 O O . TRP A 1 682 ? 14.269 32.574 -14.448 1.00 12.72 715 TRP A O 1
ATOM 5630 N N . LYS A 1 683 ? 12.949 30.764 -14.343 1.00 13.12 716 LYS A N 1
ATOM 5631 C CA . LYS A 1 683 ? 11.735 31.577 -14.474 1.00 12.52 716 LYS A CA 1
ATOM 5632 C C . LYS A 1 683 ? 11.530 32.465 -13.253 1.00 12.75 716 LYS A C 1
ATOM 5633 O O . LYS A 1 683 ? 11.075 33.596 -13.381 1.00 13.06 716 LYS A O 1
ATOM 5639 N N . GLU A 1 684 ? 11.903 32.001 -12.069 1.00 13.28 717 GLU A N 1
ATOM 5640 C CA . GLU A 1 684 ? 11.830 32.857 -10.891 1.00 13.37 717 GLU A CA 1
ATOM 5641 C C . GLU A 1 684 ? 12.810 34.031 -10.980 1.00 12.12 717 GLU A C 1
ATOM 5642 O O . GLU A 1 684 ? 12.506 35.143 -10.552 1.00 12.23 717 GLU A O 1
ATOM 5653 N N . VAL A 1 685 ? 13.997 33.797 -11.542 1.00 11.84 718 VAL A N 1
ATOM 5654 C CA . VAL A 1 685 ? 14.929 34.886 -11.737 1.00 11.01 718 VAL A CA 1
ATOM 5655 C C . VAL A 1 685 ? 14.306 35.911 -12.688 1.00 11.30 718 VAL A C 1
ATOM 5656 O O . VAL A 1 685 ? 14.308 37.117 -12.421 1.00 11.53 718 VAL A O 1
ATOM 5660 N N . LYS A 1 686 ? 13.732 35.426 -13.793 1.00 11.14 719 LYS A N 1
ATOM 5661 C CA . LYS A 1 686 ? 13.097 36.346 -14.719 1.00 11.18 719 LYS A CA 1
ATOM 5662 C C . LYS A 1 686 ? 11.965 37.130 -14.079 1.00 10.67 719 LYS A C 1
ATOM 5663 O O . LYS A 1 686 ? 11.825 38.343 -14.312 1.00 10.96 719 LYS A O 1
ATOM 5669 N N . LYS A 1 687 ? 11.175 36.495 -13.203 1.00 10.17 720 LYS A N 1
ATOM 5670 C CA A LYS A 1 687 ? 10.094 37.210 -12.503 0.70 10.86 720 LYS A CA 1
ATOM 5671 C CA B LYS A 1 687 ? 10.101 37.211 -12.532 0.30 10.67 720 LYS A CA 1
ATOM 5672 C C . LYS A 1 687 ? 10.658 38.358 -11.708 1.00 9.89 720 LYS A C 1
ATOM 5673 O O . LYS A 1 687 ? 10.135 39.465 -11.758 1.00 10.60 720 LYS A O 1
ATOM 5684 N N . HIS A 1 688 ? 11.701 38.107 -10.931 1.00 9.93 721 HIS A N 1
ATOM 5685 C CA . HIS A 1 688 ? 12.172 39.158 -10.045 1.00 9.97 721 HIS A CA 1
ATOM 5686 C C . HIS A 1 688 ? 12.960 40.244 -10.749 1.00 9.86 721 HIS A C 1
ATOM 5687 O O . HIS A 1 688 ? 12.916 41.387 -10.321 1.00 10.43 721 HIS A O 1
ATOM 5694 N N . ILE A 1 689 ? 13.614 39.940 -11.876 1.00 9.71 722 ILE A N 1
ATOM 5695 C CA . ILE A 1 689 ? 14.174 40.992 -12.694 1.00 10.43 722 ILE A CA 1
ATOM 5696 C C . ILE A 1 689 ? 13.051 41.874 -13.212 1.00 10.02 722 ILE A C 1
ATOM 5697 O O . ILE A 1 689 ? 13.155 43.110 -13.167 1.00 9.99 722 ILE A O 1
ATOM 5702 N N . SER A 1 690 ? 11.954 41.302 -13.700 1.00 9.43 723 SER A N 1
ATOM 5703 C CA . SER A 1 690 ? 10.836 42.069 -14.199 1.00 9.51 723 SER A CA 1
ATOM 5704 C C . SER A 1 690 ? 10.174 42.937 -13.142 1.00 9.27 723 SER A C 1
ATOM 5705 O O . SER A 1 690 ? 9.873 44.106 -13.408 1.00 10.14 723 SER A O 1
ATOM 5708 N N . ILE A 1 691 ? 10.008 42.419 -11.934 1.00 9.27 724 ILE A N 1
ATOM 5709 C CA . ILE A 1 691 ? 9.449 43.209 -10.836 1.00 9.11 724 ILE A CA 1
ATOM 5710 C C . ILE A 1 691 ? 10.396 44.380 -10.524 1.00 9.97 724 ILE A C 1
ATOM 5711 O O . ILE A 1 691 ? 9.918 45.519 -10.318 1.00 9.84 724 ILE A O 1
ATOM 5716 N N . ALA A 1 692 ? 11.705 44.154 -10.449 1.00 10.01 725 ALA A N 1
ATOM 5717 C CA . ALA A 1 692 ? 12.635 45.245 -10.137 1.00 9.64 725 ALA A CA 1
ATOM 5718 C C . ALA A 1 692 ? 12.615 46.303 -11.209 1.00 10.29 725 ALA A C 1
ATOM 5719 O O . ALA A 1 692 ? 12.611 47.508 -10.897 1.00 10.42 725 ALA A O 1
ATOM 5721 N N . ALA A 1 693 ? 12.575 45.898 -12.476 1.00 9.88 726 ALA A N 1
ATOM 5722 C CA . ALA A 1 693 ? 12.547 46.891 -13.557 1.00 9.71 726 ALA A CA 1
ATOM 5723 C C . ALA A 1 693 ? 11.286 47.696 -13.503 1.00 9.79 726 ALA A C 1
ATOM 5724 O O . ALA A 1 693 ? 11.314 48.944 -13.598 1.00 10.48 726 ALA A O 1
ATOM 5726 N N . PHE A 1 694 ? 10.122 47.045 -13.318 1.00 9.79 727 PHE A N 1
ATOM 5727 C CA . PHE A 1 694 ? 8.871 47.805 -13.186 1.00 9.80 727 PHE A CA 1
ATOM 5728 C C . PHE A 1 694 ? 8.944 48.786 -12.028 1.00 9.42 727 PHE A C 1
ATOM 5729 O O . PHE A 1 694 ? 8.509 49.939 -12.173 1.00 9.89 727 PHE A O 1
ATOM 5737 N N . THR A 1 695 ? 9.471 48.340 -10.878 1.00 9.29 728 THR A N 1
ATOM 5738 C CA . THR A 1 695 ? 9.365 49.172 -9.691 1.00 9.86 728 THR A CA 1
ATOM 5739 C C . THR A 1 695 ? 10.216 50.414 -9.863 1.00 9.68 728 THR A C 1
ATOM 5740 O O . THR A 1 695 ? 9.815 51.507 -9.469 1.00 10.21 728 THR A O 1
ATOM 5744 N N . ILE A 1 696 ? 11.427 50.250 -10.433 1.00 9.44 729 ILE A N 1
ATOM 5745 C CA . ILE A 1 696 ? 12.271 51.450 -10.642 1.00 9.62 729 ILE A CA 1
ATOM 5746 C C . ILE A 1 696 ? 11.668 52.370 -11.689 1.00 9.67 729 ILE A C 1
ATOM 5747 O O . ILE A 1 696 ? 11.690 53.595 -11.521 1.00 10.48 729 ILE A O 1
ATOM 5752 N N . GLN A 1 697 ? 11.059 51.823 -12.751 1.00 9.48 730 GLN A N 1
ATOM 5753 C CA . GLN A 1 697 ? 10.382 52.666 -13.704 1.00 10.06 730 GLN A CA 1
ATOM 5754 C C . GLN A 1 697 ? 9.200 53.400 -13.089 1.00 10.82 730 GLN A C 1
ATOM 5755 O O . GLN A 1 697 ? 8.982 54.586 -13.356 1.00 11.03 730 GLN A O 1
ATOM 5761 N N . ALA A 1 698 ? 8.452 52.713 -12.219 1.00 10.30 731 ALA A N 1
ATOM 5762 C CA . ALA A 1 698 ? 7.317 53.380 -11.545 1.00 10.20 731 ALA A CA 1
ATOM 5763 C C . ALA A 1 698 ? 7.810 54.498 -10.662 1.00 9.88 731 ALA A C 1
ATOM 5764 O O . ALA A 1 698 ? 7.224 55.565 -10.594 1.00 10.50 731 ALA A O 1
ATOM 5766 N N . ALA A 1 699 ? 8.888 54.237 -9.909 1.00 10.12 732 ALA A N 1
ATOM 5767 C CA . ALA A 1 699 ? 9.478 55.292 -9.072 1.00 10.10 732 ALA A CA 1
ATOM 5768 C C . ALA A 1 699 ? 9.917 56.467 -9.917 1.00 10.04 732 ALA A C 1
ATOM 5769 O O . ALA A 1 699 ? 9.644 57.621 -9.551 1.00 10.88 732 ALA A O 1
ATOM 5771 N N . ALA A 1 700 ? 10.548 56.227 -11.051 1.00 10.17 733 ALA A N 1
ATOM 5772 C CA . ALA A 1 700 ? 10.914 57.314 -11.972 1.00 10.99 733 ALA A CA 1
ATOM 5773 C C . ALA A 1 700 ? 9.675 58.082 -12.382 1.00 10.40 733 ALA A C 1
ATOM 5774 O O . ALA A 1 700 ? 9.677 59.331 -12.432 1.00 11.27 733 ALA A O 1
ATOM 5776 N N . GLY A 1 701 ? 8.578 57.366 -12.635 1.00 9.99 734 GLY A N 1
ATOM 5777 C CA . GLY A 1 701 ? 7.344 58.021 -13.023 1.00 10.77 734 GLY A CA 1
ATOM 5778 C C . GLY A 1 701 ? 6.797 58.974 -11.987 1.00 10.75 734 GLY A C 1
ATOM 5779 O O . GLY A 1 701 ? 6.122 59.942 -12.339 1.00 11.83 734 GLY A O 1
ATOM 5780 N N . THR A 1 702 ? 7.060 58.736 -10.713 1.00 10.18 735 THR A N 1
ATOM 5781 C CA . THR A 1 702 ? 6.558 59.639 -9.669 1.00 9.53 735 THR A CA 1
ATOM 5782 C C . THR A 1 702 ? 7.299 60.980 -9.674 1.00 10.51 735 THR A C 1
ATOM 5783 O O . THR A 1 702 ? 6.798 61.932 -9.073 1.00 11.66 735 THR A O 1
ATOM 5787 N N . LEU A 1 703 ? 8.446 61.067 -10.344 1.00 10.55 736 LEU A N 1
ATOM 5788 C CA . LEU A 1 703 ? 9.220 62.316 -10.386 1.00 10.72 736 LEU A CA 1
ATOM 5789 C C . LEU A 1 703 ? 8.848 63.175 -11.547 1.00 12.78 736 LEU A C 1
ATOM 5790 O O . LEU A 1 703 ? 9.216 64.342 -11.555 1.00 15.15 736 LEU A O 1
ATOM 5795 N N . LYS A 1 704 ? 8.120 62.653 -12.522 1.00 12.35 737 LYS A N 1
ATOM 5796 C CA . LYS A 1 704 ? 7.855 63.372 -13.753 1.00 14.16 737 LYS A CA 1
ATOM 5797 C C . LYS A 1 704 ? 6.925 64.530 -13.533 1.00 13.24 737 LYS A C 1
ATOM 5798 O O . LYS A 1 704 ? 6.046 64.493 -12.671 1.00 14.38 737 LYS A O 1
ATOM 5804 N N . GLU A 1 705 ? 7.107 65.556 -14.358 1.00 15.39 738 GLU A N 1
ATOM 5805 C CA . GLU A 1 705 ? 6.284 66.716 -14.273 1.00 17.03 738 GLU A CA 1
ATOM 5806 C C . GLU A 1 705 ? 4.930 66.481 -14.877 1.00 19.73 738 GLU A C 1
ATOM 5807 O O . GLU A 1 705 ? 3.943 67.092 -14.445 1.00 22.74 738 GLU A O 1
ATOM 5813 N N . VAL A 1 706 ? 4.867 65.716 -15.959 1.00 22.77 739 VAL A N 1
ATOM 5814 C CA . VAL A 1 706 ? 3.549 65.503 -16.594 1.00 28.01 739 VAL A CA 1
ATOM 5815 C C . VAL A 1 706 ? 3.566 64.136 -17.203 1.00 30.23 739 VAL A C 1
ATOM 5816 O O . VAL A 1 706 ? 4.087 63.200 -16.632 1.00 31.93 739 VAL A O 1
#

Foldseek 3Di:
DLLCLLLVLFALVLLLVLLQVQQLWAFAFQDPSVVVVLVVLQVLLVVLPFPHKDKDKFWFKWWAADPPFGWWKFFAFPVRHTPGIADAFAPPNRPHDDQGAAWAILFDFDKQKFFEFEQEQLFPVSLCCQVPPVVHQQASHEYEYEHFDFDQLLSLVSSVVSRHQEYEYEHFCQFFPWPPADDPPRGPGPDQFWKFYFYNFDQLQQARQFQGLAFRHDPGHGDDPVNRHRRGDHGYGYGGNVVVCVVQAFADDAFDPDCSQDTDDPHRSGTDRAGDDDSGGMMIIGGDMDMDTGMGIKIKTKQAAPAASLAEEEEEEESHASISCSQWFSSLVSLLSSSSSSVSVVVVVPDGARYMYMYMHAGPVRVPLHRLSSVCSHCVVSLLQHYQEYEYRGGAFQAAQAKAKEWALQCQVVLLVQQQVFQPPDPPRRPGGSQVSQLVQAADPVGSRGHDYAYFADDGNCALVCQFRLHTYMYMHDHDRVVRTNHGRHNQHNISPSGSCNCCPHTCVSSSSSSSRSSSSSSLSRQCRHPLARRTQQLSNLVVLVVQLVVLVVVCVVVVVLCVVLVNDLVLSVVLSVLLNVLSVVLVVVVVVFDSPPNVSSVLSSSLSRCLSNLQFACCAAVVNNSRGGQQWYQASRHSRHIDGRRQLCVLPPVQVPDPDNNVSSVSNRVSSVVNSVSSNSSSVSSDPD

Nearest PDB structures (foldseek):
  3fed-assembly1_A-2  TM=1.001E+00  e=0.000E+00  Homo sapiens
  3fec-assembly1_A  TM=1.000E+00  e=0.000E+00  Homo sapiens
  6s1x-assembly1_A  TM=9.957E-01  e=0.000E+00  Homo sapiens
  6ety-assembly1_A  TM=9.933E-01  e=0.000E+00  Homo sapiens
  5f09-assembly1_A  TM=9.934E-01  e=0.000E+00  Homo sapiens

Solvent-accessible surface area: 26473 Å² total; per-residue (Å²): 102,61,31,163,114,0,10,39,40,3,98,19,106,46,0,58,60,27,0,63,44,5,0,121,77,3,1,13,0,30,42,114,48,0,46,80,7,0,76,88,2,35,90,20,0,122,156,22,39,15,73,35,3,136,49,35,66,0,20,0,4,0,0,43,20,40,174,133,54,68,24,50,0,0,0,2,18,103,135,123,73,83,67,34,105,8,140,151,32,4,98,66,12,114,139,14,131,81,33,16,74,45,0,0,0,0,4,22,102,15,123,21,76,9,44,0,0,0,0,0,14,0,45,20,92,3,22,59,47,2,134,109,125,24,72,16,100,7,87,36,34,0,0,0,0,6,4,6,98,19,12,10,1,5,0,1,61,13,0,54,141,28,25,5,61,0,0,0,0,0,1,0,18,40,5,7,65,3,95,177,20,92,53,19,76,151,5,64,0,2,18,10,102,8,6,6,6,0,12,2,2,40,6,39,4,0,1,0,0,5,5,33,23,150,19,0,65,121,179,16,159,52,41,84,75,134,108,8,44,20,29,8,186,18,9,0,12,2,6,5,27,74,23,0,38,52,0,1,95,73,6,6,66,71,69,34,50,61,188,72,4,104,10,67,15,134,14,54,0,14,0,1,59,16,37,84,75,50,59,22,90,76,0,64,1,24,0,43,4,72,51,119,60,24,87,0,52,0,0,16,0,36,0,144,5,74,92,10,40,51,20,20,0,0,0,0,2,1,0,0,0,4,2,0,4,0,0,13,0,0,0,0,6,0,0,4,1,0,0,0,49,1,0,5,104,12,26,78,181,63,28,90,0,39,1,7,0,10,0,0,3,0,2,0,11,11,0,6,10,0,0,0,1,0,17,1,11,61,30,34,147,66,0,57,98,78,0,1,0,0,1,2,0,11,3,0,0,27,7,70,50,3,0,86,3,8,2,1,1,0,1,42,89,5,2,24,100,1,0,111,97,4,89,12,10,3,124,65,29,136,100,100,15,0,22,80,0,0,46,124,45,28,60,9,86,128,54,146,110,61,0,55,22,32,76,4,3,5,28,0,1,2,2,2,0,1,0,13,9,0,0,1,0,3,33,3,45,0,26,42,12,148,157,85,37,176,24,20,39,1,2,0,30,7,3,24,30,3,0,14,61,0,0,29,138,58,12,1,81,78,1,96,29,0,31,2,0,0,14,0,5,0,0,6,0,23,19,0,0,34,27,85,41,3,35,10,25,0,78,32,0,3,91,6,0,84,73,23,0,45,65,8,88,85,56,0,116,156,11,88,110,71,14,96,94,40,50,13,59,7,110,53,0,78,57,4,6,126,49,0,18,87,9,0,26,69,0,27,131,58,20,143,139,24,80,89,134,63,104,116,22,2,65,117,21,4,38,37,0,4,64,0,0,31,23,0,36,25,106,150,12,10,78,85,26,115,25,3,56,0,11,0,3,0,3,15,29,41,22,25,90,41,17,39,14,1,5,10,2,51,49,11,4,62,31,6,110,81,106,116,84,56,165,114,9,6,140,66,0,89,112,12,4,67,45,2,9,140,5,0,61,38,0,0,34,58,1,104,127,170

Organism: Homo sapiens (NCBI:txid9606)

Sequence (690 aa):
SIRWKLVSSEEMKAENIKKSSFLRSFFTKLPHLAGTEQQNFLLAKKKKIQTQWKKFGLDSAKLVHYDVLLSYPNEETNANYISIVDEHETEIFKKTTSSPPPDGYENVTTNIVPPYNAFSAQGMPEGDLVYVNYARTEDFFKLEREMGINCTGKIVIARYGKIFRGNKVKNAMMLAGAIGIILYSDPADYFAPEVQPYPKGWNLPGTAAQRGNVLNLNGAGDPLTPGYPAKKEEYTFRLDVEEEGVGIPRIPVHPIGYNDAEILLRYLGGIAPPDKSWKKGALNVSYSIGPGFTTGSSSFRRKVVRMHVYNINKITRIYNVVGTIRRGSVEPDRYVILGGHRDSWVFGAIDPTSGVAVLQEIARSFGKLMMSKGWRPRRTIIFASWDAEEFGLLGSTEWAEENVKILQERSIAYINSDSSIEGNYTLRVDCTPLLYQLVYKLTKEIPSPDDGFESKSLYESWLEKDPSPENKNLPRINKLGSGSDFEAYFQRLGIASGRARYTKNKKTDKYSSYPVYHTIYETFELVEKFYDPTFKKQLSVAQLRGALVYELVDSKIIPFNIIQDYAEEALKNYAASIYNLLSKKHDQQLTDHGVSSFDSLFSAVKNFSEEAASDFHKRLIQVDLNNPIAVRMMNDQLMLLERAFIDPLGLPGKLFYRHIIFAPSSHNKYAGESFPGIYDAIFDIENKANSRLAWKEVKKKHISIAAFTIQAAAGTLKEV

CATH classification: 3.40.630.10 (+2 more: 3.50.30.30, 1.20.930.40)

Radius of gyration: 25.25 Å; Cα contacts (8 Å, |Δi|>4): 1641; chains: 1; bounding box: 55×77×68 Å

B-factor: mean 18.36, std 8.87, range [8.81, 59.95]

GO terms:
  GO:0005886 plasma membrane (C, TAS)
  GO:0005515 protein binding (F, IPI)

InterPro domains:
  IPR003137 PA domain [PF02225] (161-249)
  IPR007365 Transferrin receptor-like, dimerisation domain [PF04253] (617-737)
  IPR007484 Peptidase M28 [PF04389] (347-550)
  IPR036757 Transferrin receptor-like, dimerisation domain superfamily [G3DSA:1.20.930.40] (585-740)
  IPR036757 Transferrin receptor-like, dimerisation domain superfamily [SSF47672] (584-739)
  IPR039373 Transferrin receptor protein 1/Glutamate carboxypeptidase 2-like [PTHR10404] (11-738)
  IPR046450 PA domain superfamily [SSF52025] (105-349)